Protein AF-0000000078804187 (afdb_homodimer)

Foldseek 3Di:
DQDLVNLCVQLVHDSVLLVCLVVVPDDDDPSSSVSSVVSCVVVVDDDDLVVVCVVVVASLEEEEEAQDCVPLLNVLLVVLQQVLSVVVVHHYDYAHCVLPPVSLLVSLVVCVVVSHQEYEYHYQNQDQPDDPSQHVHDDHAYEYEDADDHPDFYAYEHEQLLCQLLQQLLVQVVLPFQFEAEEFEDCVGPSRVSSVNSNVVNNVVVPGDYDPQRYHYAHQALCRLLVRLVSQVVDPDHGLEYEYEAVRSVLNNVVNCVVVVNDFNQSHAYEHEQPRVCQVVRVPRHWYKHDPSSVVSNVRVVQRVCCSVVVDPDHHYHYTYIDTDDGRRHHRDD/DQDLVNLCVQLVHDSVLLVCLVVVPDDDDPSSSVSSVVSCVVVVDDDDLVVVCVVVVASLEEEEEAQDCVPLLNVLLVVLQQVLSVVVVHHYDYAHCVLPPVSLLVSLVVCVVVSHQEYEYHYANCDQPNPPSVVVHDDHAYEYEDADDHPDFYAYEHEQLLCQLLQQLLVQVVLVFQFEAEEFEDCVGPSRVNSVNSNVVNNVVVPGDYDPQRYHYAHQALCRLLVRLVSQVVDPDHGLEYEYEAQRSVLNNVVNCVVVVNDFNQSHAYEHEQPRVCQVVRVPRHWYKHDPSSVVSNVRVVQRVCCSVVVDPDHHYHYTYIDTDDGRRHHRDD

Organism: NCBI:txid675817

Solvent-accessible surface area (backbone atoms only — not comparable to full-atom values): 33704 Å² total; per-residue (Å²): 128,57,42,65,62,49,35,9,61,68,42,70,50,52,53,65,54,46,50,24,57,77,63,64,74,53,94,64,59,68,70,57,43,48,38,41,51,49,26,31,59,75,53,48,45,66,80,53,44,58,63,47,18,67,72,69,72,46,58,49,28,32,34,34,40,30,30,47,53,63,44,59,64,44,17,43,23,49,50,23,32,45,51,45,28,51,76,70,70,30,43,40,34,60,42,69,28,70,75,34,57,68,50,40,51,52,49,47,53,50,41,55,37,61,41,43,52,28,38,39,38,42,47,82,64,72,47,57,88,51,68,62,80,45,64,81,46,80,84,59,46,32,30,38,38,70,61,70,73,68,85,59,92,43,30,35,42,36,65,43,36,33,58,36,21,21,51,51,37,40,52,46,42,74,30,55,44,64,45,56,29,34,38,36,25,47,70,90,34,62,63,29,43,30,23,49,50,11,33,51,49,37,35,52,77,69,73,39,73,79,56,70,84,40,53,33,69,24,64,66,31,35,68,28,17,24,52,35,42,58,58,38,70,71,41,97,66,68,51,50,27,33,43,24,67,22,42,45,16,36,41,12,26,49,26,42,30,52,76,69,71,46,47,58,21,84,62,29,20,42,33,25,22,45,54,44,83,63,34,71,38,34,68,49,22,45,14,21,27,33,47,65,40,47,58,48,19,35,48,50,49,51,54,38,48,48,34,60,74,68,61,61,85,70,68,49,77,45,77,45,76,52,44,86,42,86,51,50,12,50,57,68,52,128,129,57,43,65,61,50,34,10,60,69,41,71,49,51,54,67,55,46,49,24,58,76,62,64,75,51,95,64,58,68,68,58,42,48,38,40,50,48,27,29,58,77,53,48,45,68,80,51,45,58,62,48,17,68,73,70,73,46,56,50,28,34,35,34,41,29,30,50,54,62,44,58,65,45,16,40,23,49,50,22,33,46,51,44,28,51,77,71,68,30,43,40,34,60,42,69,28,70,76,34,57,67,49,40,52,52,50,46,52,50,42,56,37,62,43,42,52,30,39,39,38,43,46,82,63,72,40,60,79,57,64,59,80,44,63,80,46,78,84,60,46,34,32,39,38,72,67,72,75,69,84,61,92,44,28,36,41,36,65,42,35,33,59,38,22,21,53,51,40,40,53,46,42,75,31,56,46,65,44,56,28,32,38,36,25,45,71,90,34,62,61,28,42,29,24,48,50,12,33,51,49,38,35,53,77,68,74,38,72,77,56,70,83,40,55,33,68,24,63,65,32,35,68,28,17,24,52,34,42,57,60,36,69,70,42,99,65,70,52,50,26,33,41,23,66,22,42,45,16,35,40,13,26,51,27,43,30,52,76,69,71,45,47,59,22,84,61,28,18,40,34,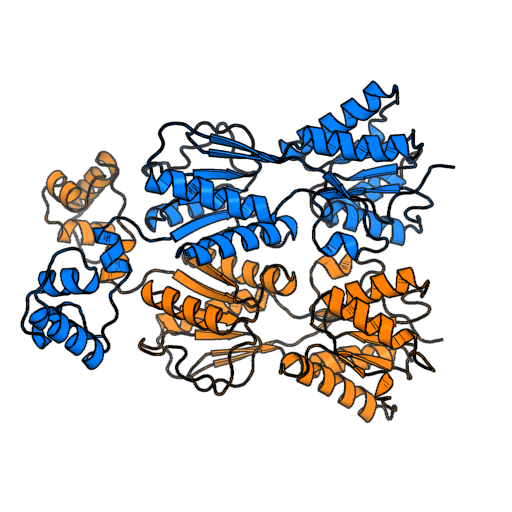24,22,45,54,42,85,62,35,71,38,34,69,47,22,43,13,21,26,32,47,65,38,47,58,47,18,35,48,50,49,52,54,39,49,50,34,61,74,65,59,60,86,72,69,50,77,47,76,46,73,53,43,84,44,86,51,50,13,50,56,68,52,128

Radius of gyration: 27.94 Å; Cα contacts (8 Å, |Δi|>4): 1415; chains: 2; bounding box: 66×86×71 Å

Secondary structure (DSSP, 8-state):
---HHHHHHHHTS-HHHHHHHHHT-S---HHHHHHHHHHHHHTT----HHHHHHHHT---EEEEEES-TTSHHHHHHHHHHHHHHHHTT-EEEEEE-TT-HHHHHHHHHHHHHTT-SEEEEE-TT--SS---TTTTS----EEEES----SS--EEEEE-HHHHHHHHHHHHHHTT--SEEEEE--TTSHHHHHHHHHHHHHHHHTT----GGGEEE--SSHHHHHHHHHHHHTSSS--SEEEESSHHHHHHHHHHHHHTTPPTTTT-EEE-SB--GGGGGSSSPPBEEEP-HHHHHHHHHHHHHHHHHH--SS--EEEEPPEEE--SS-----/---HHHHHHHHTS-HHHHHHHHHT-S---HHHHHHHHHHHHHTT----HHHHHHHHT---EEEEEES-TTSHHHHHHHHHHHHHHHHTT-EEEEEE-TT-HHHHHHHHHHHHHTT-SEEEEE-TT--TT---TTTTS----EEEES----SS--EEEEE-HHHHHHHHHHHHHHTT--SEEEEE--TTSHHHHHHHHHHHHHHHHTT----GGGEEE--SSHHHHHHHHHHHHTSSS--SEEEESSHHHHHHHHHHHHHTTPPTTTT-EEE-SB--GGGGGSSSPPBEEEP-HHHHHHHHHHHHHHHHHH--SS--EEEEPPEEE--SS-----

InterPro domains:
  IPR000843 LacI-type HTH domain [PF00356] (3-48)
  IPR000843 LacI-type HTH domain [PR00036] (3-13)
  IPR000843 LacI-type HTH domain [PR00036] (13-23)
  IPR000843 LacI-type HTH domain [PS50932] (2-56)
  IPR000843 LacI-type HTH domain [SM00354] (1-71)
  IPR000843 LacI-type HTH domain [cd01392] (5-55)
  IPR010982 Lambda repressor-like, DNA-binding domain superfamily [G3DSA:1.10.260.40] (3-59)
  IPR010982 Lambda repressor-like, DNA-binding domain superfamily [SSF47413] (1-59)
  IPR028082 Periplasmic binding protein-like I [SSF53822] (61-331)
  IPR046335 Transcriptional regulator LacI/GalR-like, sensor domain [PF13377] (169-330)
  IPR057343 PurR, sensor domain [cd06275] (61-329)

Structure (mmCIF, N/CA/C/O backbone):
data_AF-0000000078804187-model_v1
#
loop_
_entity.id
_entity.type
_entity.pdbx_description
1 polymer 'Ribose operon repressor'
#
loop_
_atom_site.group_PDB
_atom_site.id
_atom_site.type_symbol
_atom_site.label_atom_id
_atom_site.label_alt_id
_atom_site.label_comp_id
_atom_site.label_asym_id
_atom_site.label_entity_id
_atom_site.label_seq_id
_atom_site.pdbx_PDB_ins_code
_atom_site.Cartn_x
_atom_site.Cartn_y
_atom_site.Cartn_z
_atom_site.occupancy
_atom_site.B_iso_or_equiv
_atom_site.auth_seq_id
_atom_site.auth_comp_id
_atom_site.auth_asym_id
_atom_site.auth_atom_id
_atom_site.pdbx_PDB_model_num
ATOM 1 N N . MET A 1 1 ? -16.891 27.516 18.531 1 57.78 1 MET A N 1
ATOM 2 C CA . MET A 1 1 ? -15.969 26.781 19.391 1 57.78 1 MET A CA 1
ATOM 3 C C . MET A 1 1 ? -15.273 27.719 20.375 1 57.78 1 MET A C 1
ATOM 5 O O . MET A 1 1 ? -15.031 28.891 20.062 1 57.78 1 MET A O 1
ATOM 9 N N . ALA A 1 2 ? -15.273 27.25 21.641 1 73 2 ALA A N 1
ATOM 10 C CA . ALA A 1 2 ? -14.664 28.109 22.641 1 73 2 ALA A CA 1
ATOM 11 C C . ALA A 1 2 ? -13.203 28.406 22.312 1 73 2 ALA A C 1
ATOM 13 O O . ALA A 1 2 ? -12.492 27.531 21.812 1 73 2 ALA A O 1
ATOM 14 N N . THR A 1 3 ? -12.844 29.562 22.328 1 77.81 3 THR A N 1
ATOM 15 C CA . THR A 1 3 ? -11.461 29.969 22.109 1 77.81 3 THR A CA 1
ATOM 16 C C . THR A 1 3 ? -10.719 30.109 23.438 1 77.81 3 THR A C 1
ATOM 18 O O . THR A 1 3 ? -11.336 30.031 24.5 1 77.81 3 THR A O 1
ATOM 21 N N . ILE A 1 4 ? -9.508 30.203 23.203 1 83.62 4 ILE A N 1
ATOM 22 C CA . ILE A 1 4 ? -8.695 30.375 24.406 1 83.62 4 ILE A CA 1
ATOM 23 C C . ILE A 1 4 ? -9.133 31.625 25.141 1 83.62 4 ILE A C 1
ATOM 25 O O . ILE A 1 4 ? -9.062 31.672 26.375 1 83.62 4 ILE A O 1
ATOM 29 N N . LYS A 1 5 ? -9.633 32.625 24.453 1 88.94 5 LYS A N 1
ATOM 30 C CA . LYS A 1 5 ? -10.141 33.844 25.078 1 88.94 5 LYS A CA 1
ATOM 31 C C . LYS A 1 5 ? -11.391 33.531 25.906 1 88.94 5 LYS A C 1
ATOM 33 O O . LYS A 1 5 ? -11.57 34.094 27 1 88.94 5 LYS A O 1
ATOM 38 N N . ASP A 1 6 ? -12.125 32.625 25.375 1 89.81 6 ASP A N 1
ATOM 39 C CA . ASP A 1 6 ? -13.336 32.219 26.094 1 89.81 6 ASP A CA 1
ATOM 40 C C . ASP A 1 6 ? -12.984 31.531 27.406 1 89.81 6 ASP A C 1
ATOM 42 O O . ASP A 1 6 ? -13.617 31.781 28.438 1 89.81 6 ASP A O 1
ATOM 46 N N . VAL A 1 7 ? -12.023 30.719 27.281 1 91.38 7 VAL A N 1
ATOM 47 C CA . VAL A 1 7 ? -11.578 30 28.469 1 91.38 7 VAL A CA 1
ATOM 48 C C . VAL A 1 7 ? -11.023 30.984 29.484 1 91.38 7 VAL A C 1
ATOM 50 O O . VAL A 1 7 ? -11.328 30.891 30.672 1 91.38 7 VAL A O 1
ATOM 53 N N . ALA A 1 8 ? -10.289 31.875 29.047 1 92.56 8 ALA A N 1
ATOM 54 C CA . ALA A 1 8 ? -9.688 32.875 29.922 1 92.56 8 ALA A CA 1
ATOM 55 C C . ALA A 1 8 ? -10.766 33.688 30.625 1 92.56 8 ALA A C 1
ATOM 57 O O . ALA A 1 8 ? -10.68 33.938 31.828 1 92.56 8 ALA A O 1
ATOM 58 N N . LYS A 1 9 ? -11.68 34.062 29.906 1 93.44 9 LYS A N 1
ATOM 59 C CA . LYS A 1 9 ? -12.789 34.875 30.438 1 93.44 9 LYS A CA 1
ATOM 60 C C . LYS A 1 9 ? -13.562 34.062 31.5 1 93.44 9 LYS A C 1
ATOM 62 O O . LYS A 1 9 ? -13.875 34.594 32.562 1 93.44 9 LYS A O 1
ATOM 67 N N . TYR A 1 10 ? -13.797 32.875 31.141 1 93.38 10 TYR A N 1
ATOM 68 C CA . TYR A 1 10 ? -14.57 32.031 32.031 1 93.38 10 TYR A CA 1
ATOM 69 C C . TYR A 1 10 ? -13.805 31.766 33.344 1 93.38 10 TYR A C 1
ATOM 71 O O . TYR A 1 10 ? -14.398 31.734 34.406 1 93.38 10 TYR A O 1
ATOM 79 N N . ALA A 1 11 ? -12.625 31.547 33.188 1 93.62 11 ALA A N 1
ATOM 80 C CA . ALA A 1 11 ? -11.781 31.203 34.344 1 93.62 11 ALA A CA 1
ATOM 81 C C . ALA A 1 11 ? -11.336 32.438 35.094 1 93.62 11 ALA A C 1
ATOM 83 O O . ALA A 1 11 ? -10.828 32.375 36.219 1 93.62 11 ALA A O 1
ATOM 84 N N . GLY A 1 12 ? -11.477 33.594 34.531 1 94.19 12 GLY A N 1
ATOM 85 C CA . GLY A 1 12 ? -11.086 34.844 35.125 1 94.19 12 GLY A CA 1
ATOM 86 C C . GLY A 1 12 ? -9.586 35.062 35.125 1 94.19 12 GLY A C 1
ATOM 87 O O . GLY A 1 12 ? -9.023 35.562 36.125 1 94.19 12 GLY A O 1
ATOM 88 N N . VAL A 1 13 ? -8.961 34.625 34.156 1 94 13 VAL A N 1
ATOM 89 C CA . VAL A 1 13 ? -7.508 34.75 34.062 1 94 13 VAL A CA 1
ATOM 90 C C . VAL A 1 13 ? -7.145 35.281 32.656 1 94 13 VAL A C 1
ATOM 92 O O . VAL A 1 13 ? -8.016 35.469 31.812 1 94 13 VAL A O 1
ATOM 95 N N . SER A 1 14 ? -5.863 35.594 32.5 1 90.56 14 SER A N 1
ATOM 96 C CA . SER A 1 14 ? -5.383 36 31.172 1 90.56 14 SER A CA 1
ATOM 97 C C . SER A 1 14 ? -5.246 34.812 30.234 1 90.56 14 SER A C 1
ATOM 99 O O . SER A 1 14 ? -5.164 33.656 30.688 1 90.56 14 SER A O 1
ATOM 101 N N . THR A 1 15 ? -5.223 35.062 28.844 1 89.81 15 THR A N 1
ATOM 102 C CA . THR A 1 15 ? -5.012 34 27.859 1 89.81 15 THR A CA 1
ATOM 103 C C . THR A 1 15 ? -3.648 33.344 28.047 1 89.81 15 THR A C 1
ATOM 105 O O . THR A 1 15 ? -3.502 32.156 27.844 1 89.81 15 THR A O 1
ATOM 108 N N . SER A 1 16 ? -2.693 34.125 28.5 1 86.88 16 SER A N 1
ATOM 109 C CA . SER A 1 16 ? -1.361 33.594 28.781 1 86.88 16 SER A CA 1
ATOM 110 C C . SER A 1 16 ? -1.395 32.594 29.922 1 86.88 16 SER A C 1
ATOM 112 O O . SER A 1 16 ? -0.719 31.562 29.859 1 86.88 16 SER A O 1
ATOM 114 N N . THR A 1 17 ? -2.164 32.938 30.891 1 89.06 17 THR A N 1
ATOM 115 C CA . THR A 1 17 ? -2.289 32.031 32.031 1 89.06 17 THR A CA 1
ATOM 116 C C . THR A 1 17 ? -2.926 30.719 31.609 1 89.06 17 THR A C 1
ATOM 118 O O . THR A 1 17 ? -2.5 29.656 32.062 1 89.06 17 THR A O 1
ATOM 121 N N . VAL A 1 18 ? -3.916 30.812 30.734 1 90 18 VAL A N 1
ATOM 122 C CA . VAL A 1 18 ? -4.562 29.609 30.203 1 90 18 VAL A CA 1
ATOM 123 C C . VAL A 1 18 ? -3.535 28.75 29.469 1 90 18 VAL A C 1
ATOM 125 O O . VAL A 1 18 ? -3.463 27.531 29.688 1 90 18 VAL A O 1
ATOM 128 N N . SER A 1 19 ? -2.748 29.391 28.703 1 83.31 19 SER A N 1
ATOM 129 C CA . SER A 1 19 ? -1.729 28.703 27.922 1 83.31 19 SER A CA 1
ATOM 130 C C . SER A 1 19 ? -0.719 28 28.828 1 83.31 19 SER A C 1
ATOM 132 O O . SER A 1 19 ? -0.361 26.844 28.594 1 83.31 19 SER A O 1
ATOM 134 N N . HIS A 1 20 ? -0.381 28.688 29.875 1 84.94 20 HIS A N 1
ATOM 135 C CA . HIS A 1 20 ? 0.588 28.125 30.812 1 84.94 20 HIS A CA 1
ATOM 136 C C . HIS A 1 20 ? 0.007 26.906 31.547 1 84.94 20 HIS A C 1
ATOM 138 O O . HIS A 1 20 ? 0.707 25.922 31.766 1 84.94 20 HIS A O 1
ATOM 144 N N . VAL A 1 21 ? -1.185 26.953 31.844 1 86.31 21 VAL A N 1
ATOM 145 C CA . VAL A 1 21 ? -1.835 25.875 32.562 1 86.31 21 VAL A CA 1
ATOM 146 C C . VAL A 1 21 ? -1.97 24.656 31.656 1 86.31 21 VAL A C 1
ATOM 148 O O . VAL A 1 21 ? -1.646 23.531 32.062 1 86.31 21 VAL A O 1
ATOM 151 N N . LEU A 1 22 ? -2.34 24.922 30.438 1 81.69 22 LEU A N 1
ATOM 152 C CA . LEU A 1 22 ? -2.635 23.844 29.5 1 81.69 22 LEU A CA 1
ATOM 153 C C . LEU A 1 22 ? -1.351 23.172 29.016 1 81.69 22 LEU A C 1
ATOM 155 O O . LEU A 1 22 ? -1.32 21.953 28.797 1 81.69 22 LEU A O 1
ATOM 159 N N . ASN A 1 23 ? -0.322 24 28.969 1 72.94 23 ASN A N 1
ATOM 160 C CA . ASN A 1 23 ? 0.923 23.484 28.406 1 72.94 23 ASN A CA 1
ATOM 161 C C . ASN A 1 23 ? 1.967 23.25 29.5 1 72.94 23 ASN A C 1
ATOM 163 O O . ASN A 1 23 ? 3.068 22.781 29.203 1 72.94 23 ASN A O 1
ATOM 167 N N . LYS A 1 24 ? 1.661 23.516 30.641 1 77.5 24 LYS A N 1
ATOM 168 C CA . LYS A 1 24 ? 2.506 23.312 31.812 1 77.5 24 LYS A CA 1
ATOM 169 C C . LYS A 1 24 ? 3.885 23.938 31.609 1 77.5 24 LYS A C 1
ATOM 171 O O . LYS A 1 24 ? 4.902 23.281 31.859 1 77.5 24 LYS A O 1
ATOM 176 N N . THR A 1 25 ? 3.855 25.078 31.078 1 70.88 25 THR A N 1
ATOM 177 C CA . THR A 1 25 ? 5.121 25.719 30.734 1 70.88 25 THR A CA 1
ATOM 178 C C . THR A 1 25 ? 5.625 26.578 31.891 1 70.88 25 THR A C 1
ATOM 180 O O . THR A 1 25 ? 6.809 26.922 31.953 1 70.88 25 THR A O 1
ATOM 183 N N . ARG A 1 26 ? 4.75 27.125 32.781 1 76.81 26 ARG A N 1
ATOM 184 C CA . ARG A 1 26 ? 5.105 27.891 33.969 1 76.81 26 ARG A CA 1
ATOM 185 C C . ARG A 1 26 ? 4.273 27.469 35.188 1 76.81 26 ARG A C 1
ATOM 187 O O . ARG A 1 26 ? 3.219 26.844 35 1 76.81 26 ARG A O 1
ATOM 194 N N . PHE A 1 27 ? 4.832 27.688 36.344 1 84.44 27 PHE A N 1
ATOM 195 C CA . PHE A 1 27 ? 4.094 27.359 37.562 1 84.44 27 PHE A CA 1
ATOM 196 C C . PHE A 1 27 ? 2.865 28.266 37.719 1 84.44 27 PHE A C 1
ATOM 198 O O . PHE A 1 27 ? 2.967 29.484 37.594 1 84.44 27 PHE A O 1
ATOM 205 N N . VAL A 1 28 ? 1.785 27.609 37.812 1 86.31 28 VAL A N 1
ATOM 206 C CA . VAL A 1 28 ? 0.529 28.281 38.125 1 86.31 28 VAL A CA 1
ATOM 207 C C . VAL A 1 28 ? -0.112 27.641 39.344 1 86.31 28 VAL A C 1
ATOM 209 O O . VAL A 1 28 ? -0.02 26.422 39.562 1 86.31 28 VAL A O 1
ATOM 212 N N . SER A 1 29 ? -0.598 28.484 40.312 1 88.94 29 SER A N 1
ATOM 213 C CA . SER A 1 29 ? -1.178 27.969 41.562 1 88.94 29 SER A CA 1
ATOM 214 C C . SER A 1 29 ? -2.232 26.906 41.281 1 88.94 29 SER A C 1
ATOM 216 O O . SER A 1 29 ? -2.846 26.891 40.219 1 88.94 29 SER A O 1
ATOM 218 N N . GLU A 1 30 ? -2.408 26.016 42.219 1 89.69 30 GLU A N 1
ATOM 219 C CA . GLU A 1 30 ? -3.369 24.922 42.094 1 89.69 30 GLU A CA 1
ATOM 220 C C . GLU A 1 30 ? -4.785 25.453 41.875 1 89.69 30 GLU A C 1
ATOM 222 O O . GLU A 1 30 ? -5.559 24.891 41.094 1 89.69 30 GLU A O 1
ATOM 227 N N . GLU A 1 31 ? -5.055 26.469 42.625 1 91.25 31 GLU A N 1
ATOM 228 C CA . GLU A 1 31 ? -6.383 27.062 42.5 1 91.25 31 GLU A CA 1
ATOM 229 C C . GLU A 1 31 ? -6.668 27.531 41.094 1 91.25 31 GLU A C 1
ATOM 231 O O . GLU A 1 31 ? -7.719 27.234 40.531 1 91.25 31 GLU A O 1
ATOM 236 N N . ILE A 1 32 ? -5.777 28.234 40.562 1 92.31 32 ILE A N 1
ATOM 237 C CA . ILE A 1 32 ? -5.93 28.797 39.219 1 92.31 32 ILE A CA 1
ATOM 238 C C . ILE A 1 32 ? -5.961 27.656 38.188 1 92.31 32 ILE A C 1
ATOM 240 O O . ILE A 1 32 ? -6.758 27.688 37.25 1 92.31 32 ILE A O 1
ATOM 244 N N . SER A 1 33 ? -5.168 26.703 38.344 1 93.38 33 SER A N 1
ATOM 245 C CA . SER A 1 33 ? -5.109 25.562 37.438 1 93.38 33 SER A CA 1
ATOM 246 C C . SER A 1 33 ? -6.453 24.828 37.375 1 93.38 33 SER A C 1
ATOM 248 O O . SER A 1 33 ? -6.922 24.469 36.312 1 93.38 33 SER A O 1
ATOM 250 N N . GLN A 1 34 ? -6.992 24.719 38.531 1 92.44 34 GLN A N 1
ATOM 251 C CA . GLN A 1 34 ? -8.281 24.047 38.594 1 92.44 34 GLN A CA 1
ATOM 252 C C . GLN A 1 34 ? -9.367 24.844 37.906 1 92.44 34 GLN A C 1
ATOM 254 O O . GLN A 1 34 ? -10.234 24.281 37.219 1 92.44 34 GLN A O 1
ATOM 259 N N . ARG A 1 35 ? -9.32 26.078 38.125 1 92.94 35 ARG A N 1
ATOM 260 C CA . ARG A 1 35 ? -10.305 26.953 37.469 1 92.94 35 ARG A CA 1
ATOM 261 C C . ARG A 1 35 ? -10.195 26.859 35.969 1 92.94 35 ARG A C 1
ATOM 263 O O . ARG A 1 35 ? -11.211 26.797 35.281 1 92.94 35 ARG A O 1
ATOM 270 N N . VAL A 1 36 ? -9.023 26.891 35.531 1 92.69 36 VAL A N 1
ATOM 271 C CA . VAL A 1 36 ? -8.773 26.828 34.094 1 92.69 36 VAL A CA 1
ATOM 272 C C . VAL A 1 36 ? -9.242 25.469 33.531 1 92.69 36 VAL A C 1
ATOM 274 O O . VAL A 1 36 ? -9.93 25.422 32.531 1 92.69 36 VAL A O 1
ATOM 277 N N . MET A 1 37 ? -8.914 24.484 34.219 1 90.81 37 MET A N 1
ATOM 278 C CA . MET A 1 37 ? -9.289 23.156 33.75 1 90.81 37 MET A CA 1
ATOM 279 C C . MET A 1 37 ? -10.805 22.984 33.75 1 90.81 37 MET A C 1
ATOM 281 O O . MET A 1 37 ? -11.359 22.328 32.875 1 90.81 37 MET A O 1
ATOM 285 N N . ASN A 1 38 ? -11.406 23.484 34.781 1 90.38 38 ASN A N 1
ATOM 286 C CA . ASN A 1 38 ? -12.859 23.484 34.844 1 90.38 38 ASN A CA 1
ATOM 287 C C . ASN A 1 38 ? -13.453 24.219 33.625 1 90.38 38 ASN A C 1
ATOM 289 O O . ASN A 1 38 ? -14.438 23.766 33.031 1 90.38 38 ASN A O 1
ATOM 293 N N . ALA A 1 39 ? -12.93 25.328 33.344 1 90.94 39 ALA A N 1
ATOM 294 C CA . ALA A 1 39 ? -13.383 26.109 32.219 1 90.94 39 ALA A CA 1
ATOM 295 C C . ALA A 1 39 ? -13.219 25.312 30.906 1 90.94 39 ALA A C 1
ATOM 297 O O . ALA A 1 39 ? -14.094 25.344 30.047 1 90.94 39 ALA A O 1
ATOM 298 N N . VAL A 1 40 ? -12.102 24.656 30.781 1 85.94 40 VAL A N 1
ATOM 299 C CA . VAL A 1 40 ? -11.805 23.828 29.609 1 85.94 40 VAL A CA 1
ATOM 300 C C . VAL A 1 40 ? -12.867 22.734 29.469 1 85.94 40 VAL A C 1
ATOM 302 O O . VAL A 1 40 ? -13.352 22.484 28.359 1 85.94 40 VAL A O 1
ATOM 305 N N . GLU A 1 41 ? -13.211 22.203 30.516 1 82.44 41 GLU A N 1
ATOM 306 C CA . GLU A 1 41 ? -14.211 21.141 30.531 1 82.44 41 GLU A CA 1
ATOM 307 C C . GLU A 1 41 ? -15.602 21.688 30.203 1 82.44 41 GLU A C 1
ATOM 309 O O . GLU A 1 41 ? -16.297 21.125 29.359 1 82.44 41 GLU A O 1
ATOM 314 N N . VAL A 1 42 ? -15.945 22.719 30.891 1 86.81 42 VAL A N 1
ATOM 315 C CA . VAL A 1 42 ? -17.281 23.297 30.766 1 86.81 42 VAL A CA 1
ATOM 316 C C . VAL A 1 42 ? -17.5 23.797 29.344 1 86.81 42 VAL A C 1
ATOM 318 O O . VAL A 1 42 ? -18.578 23.641 28.766 1 86.81 42 VAL A O 1
ATOM 321 N N . LEU A 1 43 ? -16.438 24.406 28.844 1 85.44 43 LEU A N 1
ATOM 322 C CA . LEU A 1 43 ? -16.562 25.016 27.531 1 85.44 43 LEU A CA 1
ATOM 323 C C . LEU A 1 43 ? -16.203 24.016 26.438 1 85.44 43 LEU A C 1
ATOM 325 O O . LEU A 1 43 ? -16.266 24.344 25.25 1 85.44 43 LEU A O 1
ATOM 329 N N . ASN A 1 44 ? -15.758 22.859 26.875 1 79.12 44 ASN A N 1
ATOM 330 C CA . ASN A 1 44 ? -15.32 21.828 25.938 1 79.12 44 ASN A CA 1
ATOM 331 C C . ASN A 1 44 ? -14.25 22.359 25 1 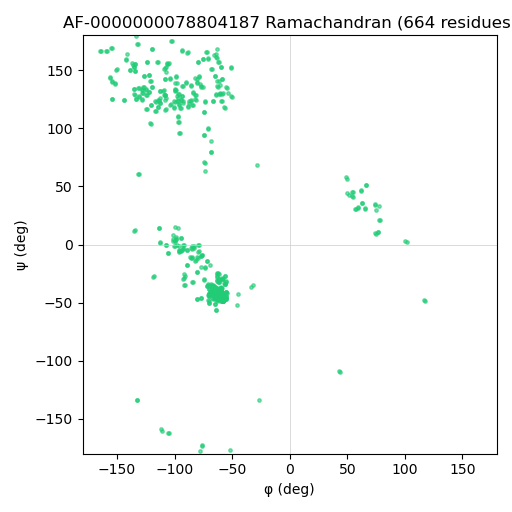79.12 44 ASN A C 1
ATOM 333 O O . ASN A 1 44 ? -14.359 22.203 23.781 1 79.12 44 ASN A O 1
ATOM 337 N N . TYR A 1 45 ? -13.344 23.047 25.703 1 75.81 45 TYR A N 1
ATOM 338 C CA . TYR A 1 45 ? -12.266 23.703 24.953 1 75.81 45 TYR A CA 1
ATOM 339 C C . TYR A 1 45 ? -11.156 22.703 24.625 1 75.81 45 TYR A C 1
ATOM 341 O O . TYR A 1 45 ? -10.727 21.938 25.484 1 75.81 45 TYR A O 1
ATOM 349 N N . ALA A 1 46 ? -10.852 22.609 23.312 1 69.25 46 ALA A N 1
ATOM 350 C CA . ALA A 1 46 ? -9.672 21.859 22.906 1 69.25 46 ALA A CA 1
ATOM 351 C C . ALA A 1 46 ? -8.609 22.781 22.312 1 69.25 46 ALA A C 1
ATOM 353 O O . ALA A 1 46 ? -8.906 23.578 21.422 1 69.25 46 ALA A O 1
ATOM 354 N N . PRO A 1 47 ? -7.348 22.734 23 1 65.31 47 PRO A N 1
ATOM 355 C CA . PRO A 1 47 ? -6.285 23.594 22.469 1 65.31 47 PRO A CA 1
ATOM 356 C C . PRO A 1 47 ? -6.027 23.344 20.984 1 65.31 47 PRO A C 1
ATOM 358 O O . PRO A 1 47 ? -6.133 22.203 20.516 1 65.31 47 PRO A O 1
ATOM 361 N N . SER A 1 48 ? -5.914 24.484 20.281 1 66.94 48 SER A N 1
ATOM 362 C CA . SER A 1 48 ? -5.637 24.391 18.844 1 66.94 48 SER A CA 1
ATOM 363 C C . SER A 1 48 ? -4.184 24 18.594 1 66.94 48 SER A C 1
ATOM 365 O O . SER A 1 48 ? -3.264 24.703 19.016 1 66.94 48 SER A O 1
ATOM 367 N N . ALA A 1 49 ? -3.967 22.828 18.047 1 63.91 49 ALA A N 1
ATOM 368 C CA . ALA A 1 49 ? -2.623 22.422 17.641 1 63.91 49 ALA A CA 1
ATOM 369 C C . ALA A 1 49 ? -2.002 23.438 16.688 1 63.91 49 ALA A C 1
ATOM 371 O O . ALA A 1 49 ? -0.794 23.688 16.734 1 63.91 49 ALA A O 1
ATOM 372 N N . LEU A 1 50 ? -2.801 24.031 15.961 1 65.88 50 LEU A N 1
ATOM 373 C CA . LEU A 1 50 ? -2.334 25 14.977 1 65.88 50 LEU A CA 1
ATOM 374 C C . LEU A 1 50 ? -1.752 26.234 15.664 1 65.88 50 LEU A C 1
ATOM 376 O O . LEU A 1 50 ? -0.679 26.703 15.289 1 65.88 50 LEU A O 1
ATOM 380 N N . ALA A 1 51 ? -2.5 26.672 16.625 1 64.38 51 ALA A N 1
ATOM 381 C CA . ALA A 1 51 ? -2.035 27.844 17.359 1 64.38 51 ALA A CA 1
ATOM 382 C C . ALA A 1 51 ? -0.729 27.547 18.094 1 64.38 51 ALA A C 1
ATOM 384 O O . ALA A 1 51 ? 0.19 28.375 18.078 1 64.38 51 ALA A O 1
ATOM 385 N N . ARG A 1 52 ? -0.757 26.438 18.609 1 67.38 52 ARG A N 1
ATOM 386 C CA . ARG A 1 52 ? 0.445 26.016 19.328 1 67.38 52 ARG A CA 1
ATOM 387 C C . ARG A 1 52 ? 1.632 25.906 18.375 1 67.38 52 ARG A C 1
ATOM 389 O O . ARG A 1 52 ? 2.752 26.281 18.719 1 67.38 52 ARG A O 1
ATOM 396 N N . SER A 1 53 ? 1.384 25.312 17.281 1 69.56 53 SER A N 1
ATOM 397 C CA . SER A 1 53 ? 2.441 25.094 16.312 1 69.56 53 SER A CA 1
ATOM 398 C C . SER A 1 53 ? 3.072 26.406 15.867 1 69.56 53 SER A C 1
ATOM 400 O O . SER A 1 53 ? 4.273 26.469 15.594 1 69.56 53 SER A O 1
ATOM 402 N N . LEU A 1 54 ? 2.357 27.453 15.867 1 66.81 54 LEU A N 1
ATOM 403 C CA . LEU A 1 54 ? 2.859 28.766 15.477 1 66.81 54 LEU A CA 1
ATOM 404 C C . LEU A 1 54 ? 3.822 29.312 16.531 1 66.81 54 LEU A C 1
ATOM 406 O O . LEU A 1 54 ? 4.828 29.938 16.188 1 66.81 54 LEU A O 1
ATOM 410 N N . LYS A 1 55 ? 3.459 28.938 17.688 1 61.97 55 LYS A N 1
ATOM 411 C CA . LYS A 1 55 ? 4.27 29.453 18.797 1 61.97 55 LYS A CA 1
ATOM 412 C C . LYS A 1 55 ? 5.582 28.688 18.906 1 61.97 55 LYS A C 1
ATOM 414 O O . LYS A 1 55 ? 6.645 29.281 19.094 1 61.97 55 LYS A O 1
ATOM 419 N N . VAL A 1 56 ? 5.453 27.438 18.828 1 67.44 56 VAL A N 1
ATOM 420 C CA . VAL A 1 56 ? 6.625 26.609 19.109 1 67.44 56 VAL A CA 1
ATOM 421 C C . VAL A 1 56 ? 7.336 26.266 17.797 1 67.44 56 VAL A C 1
ATOM 423 O O . VAL A 1 56 ? 8.453 25.75 17.812 1 67.44 56 VAL A O 1
ATOM 426 N N . ASN A 1 57 ? 6.812 26.609 16.672 1 69.94 57 ASN A N 1
ATOM 427 C CA . ASN A 1 57 ? 7.367 26.359 15.352 1 69.94 57 ASN A CA 1
ATOM 428 C C . ASN A 1 57 ? 7.562 24.859 15.102 1 69.94 57 ASN A C 1
ATOM 430 O O . ASN A 1 57 ? 8.617 24.438 14.633 1 69.94 57 ASN A O 1
ATOM 434 N N . GLN A 1 58 ? 6.688 24.062 15.68 1 77.75 58 GLN A N 1
ATOM 435 C CA . GLN A 1 58 ? 6.637 22.625 15.484 1 77.75 58 GLN A CA 1
ATOM 436 C C . GLN A 1 58 ? 5.203 22.156 15.266 1 77.75 58 GLN A C 1
ATOM 438 O O . GLN A 1 58 ? 4.305 22.484 16.047 1 77.75 58 GLN A O 1
ATOM 443 N N . THR A 1 59 ? 5 21.422 14.266 1 83.31 59 THR A N 1
ATOM 444 C CA . THR A 1 59 ? 3.65 20.969 13.945 1 83.31 59 THR A CA 1
ATOM 445 C C . THR A 1 59 ? 3.475 19.5 14.289 1 83.31 59 THR A C 1
ATOM 447 O O . THR A 1 59 ? 2.365 18.969 14.227 1 83.31 59 THR A O 1
ATOM 450 N N . SER A 1 60 ? 4.539 18.781 14.68 1 89.5 60 SER A N 1
ATOM 451 C CA . SER A 1 60 ? 4.52 17.344 14.906 1 89.5 60 SER A CA 1
ATOM 452 C C . SER A 1 60 ? 4.004 16.594 13.688 1 89.5 60 SER A C 1
ATOM 454 O O . SER A 1 60 ? 3.162 15.695 13.812 1 89.5 60 SER A O 1
ATOM 456 N N . THR A 1 61 ? 4.453 17.062 12.555 1 91.44 61 THR A N 1
ATOM 457 C CA . THR A 1 61 ? 4.086 16.453 11.281 1 91.44 61 THR A CA 1
ATOM 458 C C . THR A 1 61 ? 5.328 16.141 10.453 1 91.44 61 THR A C 1
ATOM 460 O O . THR A 1 61 ? 6.258 16.953 10.391 1 91.44 61 THR A O 1
ATOM 463 N N . ILE A 1 62 ? 5.332 14.953 9.93 1 94.69 62 ILE A N 1
ATOM 464 C CA . ILE A 1 62 ? 6.418 14.523 9.062 1 94.69 62 ILE A CA 1
ATOM 465 C C . ILE A 1 62 ? 5.895 14.336 7.637 1 94.69 62 ILE A C 1
ATOM 467 O O . ILE A 1 62 ? 4.809 13.789 7.434 1 94.69 62 ILE A O 1
ATOM 471 N N . GLY A 1 63 ? 6.578 14.867 6.676 1 94.44 63 GLY A N 1
ATOM 472 C CA . GLY A 1 63 ? 6.281 14.617 5.277 1 94.44 63 GLY A CA 1
ATOM 473 C C . GLY A 1 63 ? 7.082 13.469 4.695 1 94.44 63 GLY A C 1
ATOM 474 O O . GLY A 1 63 ? 8.273 13.328 4.977 1 94.44 63 GLY A O 1
ATOM 475 N N . MET A 1 64 ? 6.383 12.648 3.938 1 92.81 64 MET A N 1
ATOM 476 C CA . MET A 1 64 ? 7.074 11.547 3.268 1 92.81 64 MET A CA 1
ATOM 477 C C . MET A 1 64 ? 6.758 11.539 1.774 1 92.81 64 MET A C 1
ATOM 479 O O . MET A 1 64 ? 5.59 11.555 1.383 1 92.81 64 MET A O 1
ATOM 483 N N . LEU A 1 65 ? 7.809 11.578 0.974 1 91.44 65 LEU A N 1
ATOM 484 C CA . LEU A 1 65 ? 7.707 11.469 -0.477 1 91.44 65 LEU A CA 1
ATOM 485 C C . LEU A 1 65 ? 8.133 10.078 -0.943 1 91.44 65 LEU A C 1
ATOM 487 O O . LEU A 1 65 ? 9.227 9.617 -0.627 1 91.44 65 LEU A O 1
ATOM 491 N N . VAL A 1 66 ? 7.234 9.422 -1.575 1 90.19 66 VAL A N 1
ATOM 492 C CA . VAL A 1 66 ? 7.539 8.117 -2.154 1 90.19 66 VAL A CA 1
ATOM 493 C C . VAL A 1 66 ? 7.223 8.125 -3.646 1 90.19 66 VAL A C 1
ATOM 495 O O . VAL A 1 66 ? 6.391 8.914 -4.105 1 90.19 66 VAL A O 1
ATOM 498 N N . THR A 1 67 ? 7.832 7.246 -4.418 1 85.31 67 THR A N 1
ATOM 499 C CA . TH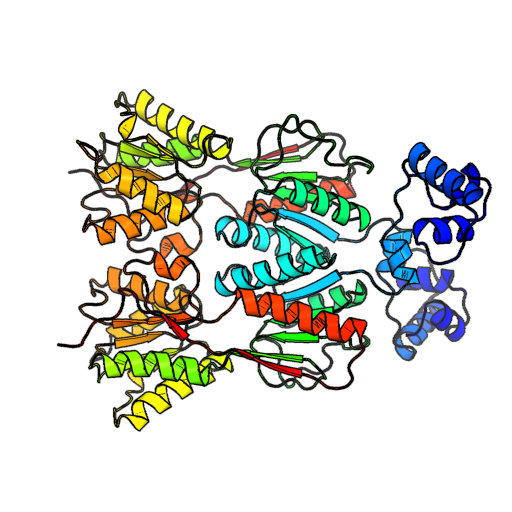R A 1 67 ? 7.523 7.121 -5.836 1 85.31 67 THR A CA 1
ATOM 500 C C . THR A 1 67 ? 6.078 6.668 -6.039 1 85.31 67 THR A C 1
ATOM 502 O O . THR A 1 67 ? 5.32 7.312 -6.766 1 85.31 67 THR A O 1
ATOM 505 N N . THR A 1 68 ? 5.758 5.535 -5.434 1 83.5 68 THR A N 1
ATOM 506 C CA . THR A 1 68 ? 4.379 5.066 -5.484 1 83.5 68 THR A CA 1
ATOM 507 C C . THR A 1 68 ? 4.066 4.172 -4.289 1 83.5 68 THR A C 1
ATOM 509 O O . THR A 1 68 ? 4.844 3.27 -3.963 1 83.5 68 THR A O 1
ATOM 512 N N . SER A 1 69 ? 2.912 4.359 -3.799 1 80.31 69 SER A N 1
ATOM 513 C CA . SER A 1 69 ? 2.535 3.617 -2.602 1 80.31 69 SER A CA 1
ATOM 514 C C . SER A 1 69 ? 1.824 2.316 -2.957 1 80.31 69 SER A C 1
ATOM 516 O O . SER A 1 69 ? 1.521 1.508 -2.076 1 80.31 69 SER A O 1
ATOM 518 N N . THR A 1 70 ? 1.627 2.004 -4.23 1 85.75 70 THR A N 1
ATOM 519 C CA . THR A 1 70 ? 0.906 0.796 -4.617 1 85.75 70 THR A CA 1
ATOM 520 C C . THR A 1 70 ? 1.863 -0.385 -4.75 1 85.75 70 THR A C 1
ATOM 522 O O . THR A 1 70 ? 1.432 -1.539 -4.789 1 85.75 70 THR A O 1
ATOM 525 N N . ASN A 1 71 ? 3.129 -0.097 -4.867 1 89.31 71 ASN A N 1
ATOM 526 C CA . ASN A 1 71 ? 4.121 -1.159 -4.742 1 89.31 71 ASN A CA 1
ATOM 527 C C . ASN A 1 71 ? 4.285 -1.606 -3.293 1 89.31 71 ASN A C 1
ATOM 529 O O . ASN A 1 71 ? 4.57 -0.791 -2.414 1 89.31 71 ASN A O 1
ATOM 533 N N . PRO A 1 72 ? 4.066 -2.959 -3.072 1 92.88 72 PRO A N 1
ATOM 534 C CA . PRO A 1 72 ? 4.055 -3.449 -1.692 1 92.88 72 PRO A CA 1
ATOM 535 C C . PRO A 1 72 ? 5.34 -3.117 -0.936 1 92.88 72 PRO A C 1
ATOM 537 O O . PRO A 1 72 ? 5.312 -2.955 0.287 1 92.88 72 PRO A O 1
ATOM 540 N N . PHE A 1 73 ? 6.453 -2.965 -1.586 1 91 73 PHE A N 1
ATOM 541 C CA . PHE A 1 73 ? 7.695 -2.582 -0.927 1 91 73 PHE A CA 1
ATOM 542 C C . PHE A 1 73 ? 7.543 -1.24 -0.22 1 91 73 PHE A C 1
ATOM 544 O O . PHE A 1 73 ? 7.832 -1.124 0.973 1 91 73 PHE A O 1
ATOM 551 N N . PHE A 1 74 ? 7.008 -0.303 -0.953 1 89.5 74 PHE A N 1
ATOM 552 C CA . PHE A 1 74 ? 6.809 1.029 -0.396 1 89.5 74 PHE A CA 1
ATOM 553 C C . PHE A 1 74 ? 5.719 1.013 0.67 1 89.5 74 PHE A C 1
ATOM 555 O O . PHE A 1 74 ? 5.855 1.657 1.713 1 89.5 74 PHE A O 1
ATOM 562 N N . GLY A 1 75 ? 4.676 0.282 0.359 1 89.31 75 GLY A N 1
ATOM 563 C CA . GLY A 1 75 ? 3.6 0.183 1.332 1 89.31 75 GLY A CA 1
ATOM 564 C C . GLY A 1 75 ? 4.066 -0.301 2.691 1 89.31 75 GLY A C 1
ATOM 565 O O . GLY A 1 75 ? 3.643 0.224 3.723 1 89.31 75 GLY A O 1
ATOM 566 N N . GLU A 1 76 ? 4.93 -1.239 2.689 1 91.62 76 GLU A N 1
ATOM 567 C CA . GLU A 1 76 ? 5.441 -1.807 3.934 1 91.62 76 GLU A CA 1
ATOM 568 C C . GLU A 1 76 ? 6.375 -0.829 4.645 1 91.62 76 GLU A C 1
ATOM 570 O O . GLU A 1 76 ? 6.398 -0.77 5.875 1 91.62 76 GLU A O 1
ATOM 575 N N . VAL A 1 77 ? 7.145 -0.072 3.887 1 91.56 77 VAL A N 1
ATOM 576 C CA . VAL A 1 77 ? 7.984 0.962 4.48 1 91.56 77 VAL A CA 1
ATOM 577 C C . VAL A 1 77 ? 7.109 2.039 5.117 1 91.56 77 VAL A C 1
ATOM 579 O O . VAL A 1 77 ? 7.34 2.439 6.262 1 91.56 77 VAL A O 1
ATOM 582 N N . VAL A 1 78 ? 6.094 2.471 4.383 1 90.81 78 VAL A N 1
ATOM 583 C CA . VAL A 1 78 ? 5.188 3.52 4.84 1 90.81 78 VAL A CA 1
ATOM 584 C C . VAL A 1 78 ? 4.504 3.082 6.133 1 90.81 78 VAL A C 1
ATOM 586 O O . VAL A 1 78 ? 4.316 3.889 7.047 1 90.81 78 VAL A O 1
ATOM 589 N N . LYS A 1 79 ? 4.148 1.816 6.188 1 90.62 79 LYS A N 1
ATOM 590 C CA . LYS A 1 79 ? 3.52 1.305 7.402 1 90.62 79 LYS A CA 1
ATOM 591 C C . LYS A 1 79 ? 4.449 1.445 8.602 1 90.62 79 LYS A C 1
ATOM 593 O O . LYS A 1 79 ? 4.023 1.866 9.68 1 90.62 79 LYS A O 1
ATOM 598 N N . GLY A 1 80 ? 5.699 1.067 8.469 1 90.81 80 GLY A N 1
ATOM 599 C CA . GLY A 1 80 ? 6.676 1.217 9.531 1 90.81 80 GLY A CA 1
ATOM 600 C C . GLY A 1 80 ? 6.875 2.658 9.961 1 90.81 80 GLY A C 1
ATOM 601 O O . GLY A 1 80 ? 6.965 2.949 11.156 1 90.81 80 GLY A O 1
ATOM 602 N N . VAL A 1 81 ? 6.898 3.547 8.977 1 93.44 81 VAL A N 1
ATOM 603 C CA . VAL A 1 81 ? 7.051 4.977 9.227 1 93.44 81 VAL A CA 1
ATOM 604 C C . VAL A 1 81 ? 5.84 5.5 10 1 93.44 81 VAL A C 1
ATOM 606 O O . VAL A 1 81 ? 5.992 6.164 11.023 1 93.44 81 VAL A O 1
ATOM 609 N N . GLU A 1 82 ? 4.68 5.191 9.469 1 92.06 82 GLU A N 1
ATOM 610 C CA . GLU A 1 82 ? 3.441 5.668 10.078 1 92.06 82 GLU A CA 1
ATOM 611 C C . GLU A 1 82 ? 3.293 5.16 11.508 1 92.06 82 GLU A C 1
ATOM 613 O O . GLU A 1 82 ? 2.926 5.918 12.406 1 92.06 82 GLU A O 1
ATOM 618 N N . ARG A 1 83 ? 3.619 3.953 11.75 1 90.31 83 ARG A N 1
ATOM 619 C CA . ARG A 1 83 ? 3.527 3.381 13.094 1 90.31 83 ARG A CA 1
ATOM 620 C C . ARG A 1 83 ? 4.477 4.086 14.055 1 90.31 83 ARG A C 1
ATOM 622 O O . ARG A 1 83 ? 4.098 4.402 15.188 1 90.31 83 ARG A O 1
ATOM 629 N N . ARG A 1 84 ? 5.672 4.285 13.594 1 93.19 84 ARG A N 1
ATOM 630 C CA . ARG A 1 84 ? 6.648 4.961 14.445 1 93.19 84 ARG A CA 1
ATOM 631 C C . ARG A 1 84 ? 6.234 6.402 14.719 1 93.19 84 ARG A C 1
ATOM 633 O O . ARG A 1 84 ? 6.406 6.91 15.828 1 93.19 84 ARG A O 1
ATOM 640 N N . CYS A 1 85 ? 5.715 7.117 13.727 1 92.75 85 CYS A N 1
ATOM 641 C CA . CYS A 1 85 ? 5.16 8.453 13.922 1 92.75 85 CYS A CA 1
ATOM 642 C C . CYS A 1 85 ? 4.078 8.438 14.992 1 92.75 85 CYS A C 1
ATOM 644 O O . CYS A 1 85 ? 4.113 9.25 15.922 1 92.75 85 CYS A O 1
ATOM 646 N N . TYR A 1 86 ? 3.238 7.477 14.875 1 88.88 86 TYR A N 1
ATOM 647 C CA . TYR A 1 86 ? 2.154 7.348 15.836 1 88.88 86 TYR A CA 1
ATOM 648 C C . TYR A 1 86 ? 2.699 7.168 17.25 1 88.88 86 TYR A C 1
ATOM 650 O O . TYR A 1 86 ? 2.266 7.852 18.188 1 88.88 86 TYR A O 1
ATOM 658 N N . GLN A 1 87 ? 3.633 6.336 17.406 1 90.62 87 GLN A N 1
ATOM 659 C CA . GLN A 1 87 ? 4.227 6.039 18.703 1 90.62 87 GLN A CA 1
ATOM 660 C C . GLN A 1 87 ? 4.906 7.27 19.281 1 90.62 87 GLN A C 1
ATOM 662 O O . GLN A 1 87 ? 4.969 7.426 20.516 1 90.62 87 GLN A O 1
ATOM 667 N N . LYS A 1 88 ? 5.359 8.156 18.406 1 92.56 88 LYS A N 1
ATOM 668 C CA . LYS A 1 88 ? 6.137 9.312 18.844 1 92.56 88 LYS A CA 1
ATOM 669 C C . LYS A 1 88 ? 5.273 10.578 18.891 1 92.56 88 LYS A C 1
ATOM 671 O O . LYS A 1 88 ? 5.777 11.672 19.125 1 92.56 88 LYS A O 1
ATOM 676 N N . GLY A 1 89 ? 3.951 10.398 18.594 1 88.31 89 GLY A N 1
ATOM 677 C CA . GLY A 1 89 ? 3.029 11.523 18.641 1 88.31 89 GLY A CA 1
ATOM 678 C C . GLY A 1 89 ? 3.117 12.414 17.422 1 88.31 89 GLY A C 1
ATOM 679 O O . GLY A 1 89 ? 2.82 13.609 17.5 1 88.31 89 GLY A O 1
ATOM 680 N N . TYR A 1 90 ? 3.645 11.906 16.297 1 90.56 90 TYR A N 1
ATOM 681 C CA . TYR A 1 90 ? 3.73 12.633 15.031 1 90.56 90 TYR A CA 1
ATOM 682 C C . TYR A 1 90 ? 2.689 12.117 14.039 1 90.56 90 TYR A C 1
ATOM 684 O O . TYR A 1 90 ? 2.229 10.984 14.148 1 90.56 90 TYR A O 1
ATOM 692 N N . ASN A 1 91 ? 2.367 13.016 13.125 1 89.5 91 ASN A N 1
ATOM 693 C CA . ASN A 1 91 ? 1.529 12.633 11.992 1 89.5 91 ASN A CA 1
ATOM 694 C C . ASN A 1 91 ? 2.338 12.547 10.695 1 89.5 91 ASN A C 1
ATOM 696 O O . ASN A 1 91 ? 3.363 13.219 10.562 1 89.5 91 ASN A O 1
ATOM 700 N N . LEU A 1 92 ? 1.735 11.703 9.781 1 92.81 92 LEU A N 1
ATOM 701 C CA . LEU A 1 92 ? 2.449 11.508 8.523 1 92.81 92 LEU A CA 1
ATOM 702 C C . LEU A 1 92 ? 1.632 12.039 7.348 1 92.81 92 LEU A C 1
ATOM 704 O O . LEU A 1 92 ? 0.476 11.648 7.168 1 92.81 92 LEU A O 1
ATOM 708 N N . ILE A 1 93 ? 2.234 12.945 6.621 1 91.75 93 ILE A N 1
ATOM 709 C CA . ILE A 1 93 ? 1.674 13.344 5.336 1 91.75 93 ILE A CA 1
ATOM 710 C C . ILE A 1 93 ? 2.348 12.555 4.215 1 91.75 93 ILE A C 1
ATOM 712 O O . ILE A 1 93 ? 3.564 12.633 4.031 1 91.75 93 ILE A O 1
ATOM 716 N N . LEU A 1 94 ? 1.537 11.82 3.494 1 90.88 94 LEU A N 1
ATOM 717 C CA . LEU A 1 94 ? 2.057 10.969 2.432 1 90.88 94 LEU A CA 1
ATOM 718 C C . LEU A 1 94 ? 1.883 11.625 1.068 1 90.88 94 LEU A C 1
ATOM 720 O O . LEU A 1 94 ? 0.798 12.117 0.745 1 90.88 94 LEU A O 1
ATOM 724 N N . CYS A 1 95 ? 2.979 11.602 0.281 1 90.81 95 CYS A N 1
ATOM 725 C CA . CYS A 1 95 ? 2.957 12.172 -1.063 1 90.81 95 CYS A CA 1
ATOM 726 C C . CYS A 1 95 ? 3.541 11.188 -2.074 1 90.81 95 CYS A C 1
ATOM 728 O O . CYS A 1 95 ? 4.6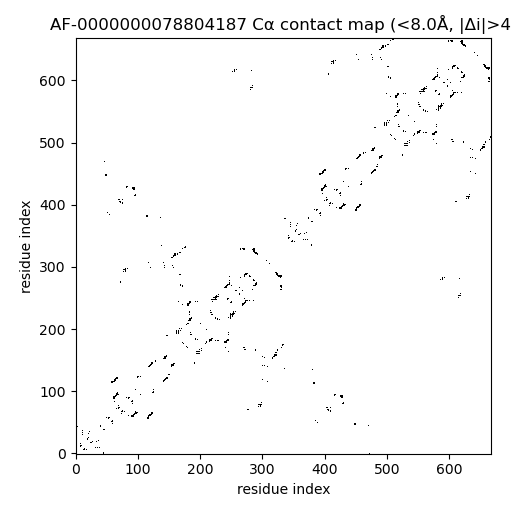37 10.664 -1.872 1 90.81 95 CYS A O 1
ATOM 730 N N . ASN A 1 96 ? 2.775 10.93 -3.127 1 88.69 96 ASN A N 1
ATOM 731 C CA . ASN A 1 96 ? 3.271 10.125 -4.242 1 88.69 96 ASN A CA 1
ATOM 732 C C . ASN A 1 96 ? 3.797 11.008 -5.371 1 88.69 96 ASN A C 1
ATOM 734 O O . ASN A 1 96 ? 3.117 11.938 -5.809 1 88.69 96 ASN A O 1
ATOM 738 N N . THR A 1 97 ? 5 10.711 -5.805 1 87.31 97 THR A N 1
ATOM 739 C CA . THR A 1 97 ? 5.562 11.516 -6.883 1 87.31 97 THR A CA 1
ATOM 740 C C . THR A 1 97 ? 5.25 10.891 -8.242 1 87.31 97 THR A C 1
ATOM 742 O O . THR A 1 97 ? 5.242 11.586 -9.258 1 87.31 97 THR A O 1
ATOM 745 N N . GLU A 1 98 ? 5.105 9.57 -8.273 1 83.12 98 GLU A N 1
ATOM 746 C CA . GLU A 1 98 ? 4.805 8.797 -9.477 1 83.12 98 GLU A CA 1
ATOM 747 C C . GLU A 1 98 ? 5.848 9.039 -10.562 1 83.12 98 GLU A C 1
ATOM 749 O O . GLU A 1 98 ? 5.512 9.148 -11.742 1 83.12 98 GLU A O 1
ATOM 754 N N . GLY A 1 99 ? 7.055 9.305 -10.109 1 79.62 99 GLY A N 1
ATOM 755 C CA . GLY A 1 99 ? 8.148 9.492 -11.047 1 79.62 99 GLY A CA 1
ATOM 756 C C . GLY A 1 99 ? 8.125 10.852 -11.727 1 79.62 99 GLY A C 1
ATOM 757 O O . GLY A 1 99 ? 8.891 11.102 -12.656 1 79.62 99 GLY A O 1
ATOM 758 N N . ASP A 1 100 ? 7.316 11.742 -11.281 1 84.94 100 ASP A N 1
ATOM 759 C CA . ASP A 1 100 ? 7.152 13.078 -11.852 1 84.94 100 ASP A CA 1
ATOM 760 C C . ASP A 1 100 ? 7.914 14.117 -11.039 1 84.94 100 ASP A C 1
ATOM 762 O O . ASP A 1 100 ? 7.523 14.445 -9.914 1 84.94 100 ASP A O 1
ATOM 766 N N . THR A 1 101 ? 8.867 14.742 -11.664 1 83.56 101 THR A N 1
ATOM 767 C CA . THR A 1 101 ? 9.734 15.703 -10.992 1 83.56 101 THR A CA 1
ATOM 768 C C . THR A 1 101 ? 8.945 16.953 -10.586 1 83.56 101 THR A C 1
ATOM 770 O O . THR A 1 101 ? 9.188 17.516 -9.523 1 83.56 101 THR A O 1
ATOM 773 N N . GLU A 1 102 ? 8.094 17.375 -11.422 1 84.5 102 GLU A N 1
ATOM 774 C CA . GLU A 1 102 ? 7.281 18.547 -11.094 1 84.5 102 GLU A CA 1
ATOM 775 C C . GLU A 1 102 ? 6.391 18.281 -9.883 1 84.5 102 GLU A C 1
ATOM 777 O O . GLU A 1 102 ? 6.223 19.141 -9.023 1 84.5 102 GLU A O 1
ATOM 782 N N . ARG A 1 103 ? 5.891 17.109 -9.883 1 86.69 103 ARG A N 1
ATOM 783 C CA . ARG A 1 103 ? 5.066 16.734 -8.734 1 86.69 103 ARG A CA 1
ATOM 784 C C . ARG A 1 103 ? 5.895 16.672 -7.461 1 86.69 103 ARG A C 1
ATOM 786 O O . ARG A 1 103 ? 5.426 17.047 -6.387 1 86.69 103 ARG A O 1
ATOM 793 N N . MET A 1 104 ? 7.043 16.172 -7.645 1 86.44 104 MET A N 1
ATOM 794 C CA . MET A 1 104 ? 7.949 16.094 -6.504 1 86.44 104 MET A CA 1
ATOM 795 C C . MET A 1 104 ? 8.195 17.484 -5.926 1 86.44 104 MET A C 1
ATOM 797 O O . MET A 1 104 ? 8.047 17.703 -4.723 1 86.44 104 MET A O 1
ATOM 801 N N . HIS A 1 105 ? 8.5 18.438 -6.727 1 83.88 105 HIS A N 1
ATOM 802 C CA . HIS A 1 105 ? 8.773 19.797 -6.293 1 83.88 105 HIS A CA 1
ATOM 803 C C . HIS A 1 105 ? 7.543 20.438 -5.66 1 83.88 105 HIS A C 1
ATOM 805 O O . HIS A 1 105 ? 7.645 21.109 -4.625 1 83.88 105 HIS A O 1
ATOM 811 N N . SER A 1 106 ? 6.488 20.219 -6.293 1 84.44 106 SER A N 1
ATOM 812 C CA . SER A 1 106 ? 5.242 20.766 -5.777 1 84.44 106 SER A CA 1
ATOM 813 C C . SER A 1 106 ? 4.922 20.219 -4.391 1 84.44 106 SER A C 1
ATOM 815 O O . SER A 1 106 ? 4.473 20.953 -3.512 1 84.44 106 SER A O 1
ATOM 817 N N . ASN A 1 107 ? 5.152 18.969 -4.219 1 88 107 ASN A N 1
ATOM 818 C CA . ASN A 1 107 ? 4.906 18.344 -2.924 1 88 107 ASN A CA 1
ATOM 819 C C . ASN A 1 107 ? 5.848 18.875 -1.85 1 88 107 ASN A C 1
ATOM 821 O O . ASN A 1 107 ? 5.418 19.156 -0.727 1 88 107 ASN A O 1
ATOM 825 N N . VAL A 1 108 ? 7.055 19.016 -2.234 1 86.12 108 VAL A N 1
ATOM 826 C CA . VAL A 1 108 ? 8.023 19.547 -1.284 1 86.12 108 VAL A CA 1
ATOM 827 C C . VAL A 1 108 ? 7.633 20.953 -0.875 1 86.12 108 VAL A C 1
ATOM 829 O O . VAL A 1 108 ? 7.617 21.281 0.313 1 86.12 108 VAL A O 1
ATOM 832 N N . ASP A 1 109 ? 7.285 21.766 -1.82 1 82.88 109 ASP A N 1
ATOM 833 C CA . ASP A 1 109 ? 6.855 23.141 -1.556 1 82.88 109 ASP A CA 1
ATOM 834 C C . ASP A 1 109 ? 5.652 23.172 -0.619 1 82.88 109 ASP A C 1
ATOM 836 O O . ASP A 1 109 ? 5.617 23.953 0.333 1 82.88 109 ASP A O 1
ATOM 840 N N . MET A 1 110 ? 4.781 22.312 -0.879 1 83.62 110 MET A N 1
ATOM 841 C CA . MET A 1 110 ? 3.568 22.234 -0.07 1 83.62 110 MET A CA 1
ATOM 842 C C . MET A 1 110 ? 3.895 21.812 1.358 1 83.62 110 MET A C 1
ATOM 844 O O . MET A 1 110 ? 3.404 22.422 2.314 1 83.62 110 MET A O 1
ATOM 848 N N . LEU A 1 111 ? 4.707 20.859 1.509 1 87.56 111 LEU A N 1
ATOM 849 C CA . LEU A 1 111 ? 5.078 20.375 2.828 1 87.56 111 LEU A CA 1
ATOM 850 C C . LEU A 1 111 ? 5.809 21.438 3.629 1 87.56 111 LEU A C 1
ATOM 852 O O . LEU A 1 111 ? 5.574 21.594 4.832 1 87.56 111 LEU A O 1
ATOM 856 N N . LEU A 1 112 ? 6.605 22.172 2.947 1 83.62 112 LEU A N 1
ATOM 857 C CA . LEU A 1 112 ? 7.344 23.25 3.611 1 83.62 112 LEU A CA 1
ATOM 858 C C . LEU A 1 112 ? 6.406 24.375 4.023 1 83.62 112 LEU A C 1
ATOM 860 O O . LEU A 1 112 ? 6.559 24.953 5.102 1 83.62 112 LEU A O 1
ATOM 864 N N . GLN A 1 113 ? 5.496 24.625 3.193 1 76.88 113 GLN A N 1
ATOM 865 C CA . GLN A 1 113 ? 4.5 25.641 3.521 1 76.88 113 GLN A CA 1
ATOM 866 C C . GLN A 1 113 ? 3.691 25.234 4.75 1 76.88 113 GLN A C 1
ATOM 868 O O . GLN A 1 113 ? 3.283 26.094 5.543 1 76.88 113 GLN A O 1
ATOM 873 N N . LYS A 1 114 ? 3.537 23.984 4.887 1 81.31 114 LYS A N 1
ATOM 874 C CA . LYS A 1 114 ? 2.768 23.469 6.016 1 81.31 114 LYS A CA 1
ATOM 875 C C . LYS A 1 114 ? 3.646 23.328 7.254 1 81.31 114 LYS A C 1
ATOM 877 O O . LYS A 1 114 ? 3.168 22.906 8.312 1 81.31 114 LYS A O 1
ATOM 882 N N . ARG A 1 115 ? 4.906 23.609 7.062 1 82.75 115 ARG A N 1
ATOM 883 C CA . ARG A 1 115 ? 5.875 23.641 8.148 1 82.75 115 ARG A CA 1
ATOM 884 C C . ARG A 1 115 ? 5.996 22.266 8.812 1 82.75 115 ARG A C 1
ATOM 886 O O . ARG A 1 115 ? 5.941 22.156 10.039 1 82.75 115 ARG A O 1
ATOM 893 N N . VAL A 1 116 ? 6.117 21.25 8 1 89.31 116 VAL A N 1
ATOM 894 C CA . VAL A 1 116 ? 6.422 19.938 8.562 1 89.31 116 VAL A CA 1
ATOM 895 C C . VAL A 1 116 ? 7.754 20 9.305 1 89.31 116 VAL A C 1
ATOM 897 O O . VAL A 1 116 ? 8.617 20.812 8.984 1 89.31 116 VAL A O 1
ATOM 900 N N . ASP A 1 117 ? 7.887 19.156 10.266 1 91.88 117 ASP A N 1
ATOM 901 C CA . ASP A 1 117 ? 9.086 19.172 11.102 1 91.88 117 ASP A CA 1
ATOM 902 C C . ASP A 1 117 ? 10.242 18.453 10.422 1 91.88 117 ASP A C 1
ATOM 904 O O . ASP A 1 117 ? 11.406 18.688 10.766 1 91.88 117 ASP A O 1
ATOM 908 N N . GLY A 1 118 ? 9.984 17.609 9.562 1 93.5 118 GLY A N 1
ATOM 909 C CA . GLY A 1 118 ? 11 16.844 8.844 1 93.5 118 GLY A CA 1
ATOM 910 C C . GLY A 1 118 ? 10.469 16.156 7.602 1 93.5 118 GLY A C 1
ATOM 911 O O . GLY A 1 118 ? 9.25 16.078 7.41 1 93.5 118 GLY A O 1
ATOM 912 N N . LEU A 1 119 ? 11.461 15.688 6.766 1 92.94 119 LEU A N 1
ATOM 913 C CA . LEU A 1 119 ? 11.109 15.047 5.504 1 92.94 119 LEU A CA 1
ATOM 914 C C . LEU A 1 119 ? 11.766 13.68 5.387 1 92.94 119 LEU A C 1
ATOM 916 O O . LEU A 1 119 ? 12.93 13.508 5.758 1 92.94 119 LEU A O 1
ATOM 920 N N . LEU A 1 120 ? 10.961 12.75 4.953 1 93.56 120 LEU A N 1
ATOM 921 C CA . LEU A 1 120 ? 11.469 11.461 4.488 1 93.56 120 LEU A CA 1
ATOM 922 C C . LEU A 1 120 ? 11.336 11.336 2.975 1 93.56 120 LEU A C 1
ATOM 924 O O . LEU A 1 120 ? 10.25 11.523 2.426 1 93.56 120 LEU A O 1
ATOM 928 N N . ILE A 1 121 ? 12.414 10.992 2.328 1 90.31 121 ILE A N 1
ATOM 929 C CA . ILE A 1 121 ? 12.391 10.961 0.871 1 90.31 121 ILE A CA 1
ATOM 930 C C . ILE A 1 121 ? 12.812 9.578 0.38 1 90.31 121 ILE A C 1
ATOM 932 O O . ILE A 1 121 ? 13.914 9.117 0.667 1 90.31 121 ILE A O 1
ATOM 936 N N . MET A 1 122 ? 11.883 8.953 -0.266 1 88.44 122 MET A N 1
ATOM 937 C CA . MET A 1 122 ? 12.125 7.652 -0.884 1 88.44 122 MET A CA 1
ATOM 938 C C . MET A 1 122 ? 11.633 7.633 -2.326 1 88.44 122 MET A C 1
ATOM 940 O O . MET A 1 122 ? 10.719 6.879 -2.664 1 88.44 122 MET A O 1
ATOM 944 N N . CYS A 1 123 ? 12.227 8.555 -3.201 1 81.44 123 CYS A N 1
ATOM 945 C CA . CYS A 1 123 ? 11.852 8.625 -4.609 1 81.44 123 CYS A CA 1
ATOM 946 C C . CYS A 1 123 ? 13.086 8.812 -5.492 1 81.44 123 CYS A C 1
ATOM 948 O O . CYS A 1 123 ? 14.125 9.289 -5.027 1 81.44 123 CYS A O 1
ATOM 950 N N . SER A 1 124 ? 13.023 8.312 -6.711 1 69.56 124 SER A N 1
ATOM 951 C CA . SER A 1 124 ? 14.18 8.25 -7.602 1 69.56 124 SER A CA 1
ATOM 952 C C . SER A 1 124 ? 14.367 9.562 -8.352 1 69.56 124 SER A C 1
ATOM 954 O O . SER A 1 124 ? 15.383 9.766 -9.023 1 69.56 124 SER A O 1
ATOM 956 N N . GLU A 1 125 ? 13.477 10.398 -8.328 1 67.19 125 GLU A N 1
ATOM 957 C CA . GLU A 1 125 ? 13.508 11.594 -9.164 1 67.19 125 GLU A CA 1
ATOM 958 C C . GLU A 1 125 ? 14.484 12.633 -8.625 1 67.19 125 GLU A C 1
ATOM 960 O O . GLU A 1 125 ? 14.805 13.609 -9.305 1 67.19 125 GLU A O 1
ATOM 965 N N . VAL A 1 126 ? 14.945 12.344 -7.465 1 63.06 126 VAL A N 1
ATOM 966 C CA . VAL A 1 126 ? 15.844 13.344 -6.898 1 63.06 126 VAL A CA 1
ATOM 967 C C . VAL A 1 126 ? 17.203 13.273 -7.59 1 63.06 126 VAL A C 1
ATOM 969 O O . VAL A 1 126 ? 17.875 12.242 -7.547 1 63.06 126 VAL A O 1
ATOM 972 N N . GLU A 1 127 ? 17.484 14.086 -8.656 1 59.78 127 GLU A N 1
ATOM 973 C CA . GLU A 1 127 ? 18.734 14.133 -9.391 1 59.78 127 GLU A CA 1
ATOM 974 C C . GLU A 1 127 ? 19.797 14.922 -8.625 1 59.78 127 GLU A C 1
ATOM 976 O O . GLU A 1 127 ? 19.469 15.906 -7.949 1 59.78 127 GLU A O 1
ATOM 981 N N . PRO A 1 128 ? 21.109 14.25 -8.695 1 55.09 128 PRO A N 1
ATOM 982 C CA . PRO A 1 128 ? 22.203 14.977 -8.055 1 55.09 128 PRO A CA 1
ATOM 983 C C . PRO A 1 128 ? 22.219 16.469 -8.414 1 55.09 128 PRO A C 1
ATOM 985 O O . PRO A 1 128 ? 22.609 17.297 -7.598 1 55.09 128 PRO A O 1
ATOM 988 N N . ASN A 1 129 ? 22.188 16.641 -9.75 1 53 129 ASN A N 1
ATOM 989 C CA . ASN A 1 129 ? 22.328 18.031 -10.172 1 53 129 ASN A CA 1
ATOM 990 C C . ASN A 1 129 ? 21.094 18.859 -9.797 1 53 129 ASN A C 1
ATOM 992 O O . ASN A 1 129 ? 21.062 20.062 -10.039 1 53 129 ASN A O 1
ATOM 996 N N . ASP A 1 130 ? 20.297 18.031 -9.594 1 51.09 130 ASP A N 1
ATOM 997 C CA . ASP A 1 130 ? 19.047 18.75 -9.32 1 51.09 130 ASP A CA 1
ATOM 998 C C . ASP A 1 130 ? 19.172 19.609 -8.07 1 51.09 130 ASP A C 1
ATOM 1000 O O . ASP A 1 130 ? 20.016 19.359 -7.203 1 51.09 130 ASP A O 1
ATOM 1004 N N . TYR A 1 131 ? 18.109 20.578 -7.836 1 49.03 131 TYR A N 1
ATOM 1005 C CA . TYR A 1 131 ? 17.547 21.797 -7.281 1 49.03 131 TYR A CA 1
ATOM 1006 C C . TYR A 1 131 ? 17.609 21.781 -5.758 1 49.03 131 TYR A C 1
ATOM 1008 O O . TYR A 1 131 ? 17.672 20.719 -5.141 1 49.03 131 TYR A O 1
ATOM 1016 N N . ASP A 1 132 ? 17.938 22.797 -5.344 1 62.56 132 ASP A N 1
ATOM 1017 C CA . ASP A 1 132 ? 17.562 23.359 -4.055 1 62.56 132 ASP A CA 1
ATOM 1018 C C . ASP A 1 132 ? 16.188 22.828 -3.605 1 62.56 132 ASP A C 1
ATOM 1020 O O . ASP A 1 132 ? 15.164 23.453 -3.871 1 62.56 132 ASP A O 1
ATOM 1024 N N . LEU A 1 133 ? 16.312 21.469 -3.314 1 63.97 133 LEU A N 1
ATOM 1025 C CA . LEU A 1 133 ? 15.07 20.859 -2.844 1 63.97 133 LEU A CA 1
ATOM 1026 C C . LEU A 1 133 ? 14.234 21.859 -2.057 1 63.97 133 LEU A C 1
ATOM 1028 O O . LEU A 1 133 ? 13.008 21.859 -2.158 1 63.97 133 LEU A O 1
ATOM 1032 N N . PHE A 1 134 ? 15 22.609 -1.426 1 65.12 134 PHE A N 1
ATOM 1033 C CA . PHE A 1 134 ? 14.305 23.5 -0.5 1 65.12 134 PHE A CA 1
ATOM 1034 C C . PHE A 1 134 ? 14.062 24.859 -1.136 1 65.12 134 PHE A C 1
ATOM 1036 O O . PHE A 1 134 ? 13.234 25.641 -0.652 1 65.12 134 PHE A O 1
ATOM 1043 N N . GLY A 1 135 ? 14.664 24.953 -2.328 1 57.94 135 GLY A N 1
ATOM 1044 C CA . GLY A 1 135 ? 14.438 26.219 -3.008 1 57.94 135 GLY A CA 1
ATOM 1045 C C . GLY A 1 135 ? 14.547 27.422 -2.088 1 57.94 135 GLY A C 1
ATOM 1046 O O . GLY A 1 135 ? 15.609 27.672 -1.513 1 57.94 135 GLY A O 1
ATOM 1047 N N . ARG A 1 136 ? 13.383 28.078 -1.777 1 56.53 136 ARG A N 1
ATOM 1048 C CA . ARG A 1 136 ? 13.273 29.328 -1.039 1 56.53 136 ARG A CA 1
ATOM 1049 C C . ARG A 1 136 ? 13.031 29.062 0.445 1 56.53 136 ARG A C 1
ATOM 1051 O O . ARG A 1 136 ? 12.867 30 1.226 1 56.53 136 ARG A O 1
ATOM 1058 N N . HIS A 1 137 ? 13.102 27.797 0.731 1 64.44 137 HIS A N 1
ATOM 1059 C CA . HIS A 1 137 ? 12.781 27.484 2.119 1 64.44 137 HIS A CA 1
ATOM 1060 C C . HIS A 1 137 ? 14.039 27.094 2.891 1 64.44 137 HIS A C 1
ATOM 1062 O O . HIS A 1 137 ? 15.062 26.766 2.291 1 64.44 137 HIS A O 1
ATOM 1068 N N . LYS A 1 138 ? 13.945 27.359 4.191 1 69.12 138 LYS A N 1
ATOM 1069 C CA . LYS A 1 138 ? 15.016 26.859 5.051 1 69.12 138 LYS A CA 1
ATOM 1070 C C . LYS A 1 138 ? 15.062 25.344 5.031 1 69.12 138 LYS A C 1
ATOM 1072 O O . LYS A 1 138 ? 14.023 24.672 5.043 1 69.12 138 LYS A O 1
ATOM 1077 N N . PRO A 1 139 ? 16.281 24.844 5.027 1 76.12 139 PRO A N 1
ATOM 1078 C CA . PRO A 1 139 ? 16.406 23.391 5.102 1 76.12 139 PRO A CA 1
ATOM 1079 C C . PRO A 1 139 ? 15.844 22.812 6.395 1 76.12 139 PRO A C 1
ATOM 1081 O O . PRO A 1 139 ? 15.961 23.438 7.457 1 76.12 139 PRO A O 1
ATOM 1084 N N . ILE A 1 140 ? 15.141 21.797 6.262 1 86.06 140 ILE A N 1
ATOM 1085 C CA . ILE A 1 140 ? 14.609 21.094 7.422 1 86.06 140 ILE A CA 1
ATOM 1086 C C . ILE A 1 140 ? 15.242 19.703 7.5 1 86.06 140 ILE A C 1
ATOM 1088 O O . ILE A 1 140 ? 15.75 19.188 6.504 1 86.06 140 ILE A O 1
ATOM 1092 N N . PRO A 1 141 ? 15.258 19.078 8.719 1 91.69 141 PRO A N 1
ATOM 1093 C CA . PRO A 1 141 ? 15.82 17.734 8.836 1 91.69 141 PRO A CA 1
ATOM 1094 C C . PRO A 1 141 ? 15.234 16.766 7.805 1 91.69 141 PRO A C 1
ATOM 1096 O O . PRO A 1 141 ? 14.016 16.703 7.629 1 91.69 141 PRO A O 1
ATOM 1099 N N . THR A 1 142 ? 16.109 16.109 7.086 1 91.44 142 THR A N 1
ATOM 1100 C CA . THR A 1 142 ? 15.711 15.234 5.992 1 91.44 142 THR A CA 1
ATOM 1101 C C . THR A 1 142 ? 16.484 13.922 6.039 1 91.44 142 THR A C 1
ATOM 1103 O O . THR A 1 142 ? 17.688 13.914 6.301 1 91.44 142 THR A O 1
ATOM 1106 N N . VAL A 1 143 ? 15.773 12.859 5.879 1 92.44 143 VAL A N 1
ATOM 1107 C CA . VAL A 1 143 ? 16.375 11.547 5.719 1 92.44 143 VAL A CA 1
ATOM 1108 C C . VAL A 1 143 ? 16.094 11.008 4.32 1 92.44 143 VAL A C 1
ATOM 1110 O O . VAL A 1 143 ? 14.945 10.961 3.889 1 92.44 143 VAL A O 1
ATOM 1113 N N . ILE A 1 144 ? 17.109 10.672 3.631 1 88.94 144 ILE A N 1
ATOM 1114 C CA . ILE A 1 144 ? 16.984 10.062 2.309 1 88.94 144 ILE A CA 1
ATOM 1115 C C . ILE A 1 144 ? 17.109 8.547 2.422 1 88.94 144 ILE A C 1
ATOM 1117 O O . ILE A 1 144 ? 18.031 8.039 3.055 1 88.94 144 ILE A O 1
ATOM 1121 N N . MET A 1 145 ? 16.062 7.973 1.821 1 84.81 145 MET A N 1
ATOM 1122 C CA . MET A 1 145 ? 16.031 6.512 1.838 1 84.81 145 MET A CA 1
ATOM 1123 C C . MET A 1 145 ? 16.188 5.949 0.429 1 84.81 145 MET A C 1
ATOM 1125 O O . MET A 1 145 ? 15.391 6.254 -0.458 1 84.81 145 MET A O 1
ATOM 1129 N N . ASP A 1 146 ? 17.047 5.172 0.115 1 62.47 146 ASP A N 1
ATOM 1130 C CA . ASP A 1 146 ? 17.25 4.359 -1.08 1 62.47 146 ASP A CA 1
ATOM 1131 C C . ASP A 1 146 ? 17.781 5.199 -2.234 1 62.47 146 ASP A C 1
ATOM 1133 O O . ASP A 1 146 ? 17.406 4.992 -3.391 1 62.47 146 ASP A O 1
ATOM 1137 N N . TRP A 1 147 ? 18.547 6.148 -1.853 1 60.88 147 TRP A N 1
ATOM 1138 C CA . TRP A 1 147 ? 18.938 6.879 -3.051 1 60.88 147 TRP A CA 1
ATOM 1139 C C . TRP A 1 147 ? 20.406 7.309 -2.967 1 60.88 147 TRP A C 1
ATOM 1141 O O . TRP A 1 147 ? 20.953 7.434 -1.871 1 60.88 147 TRP A O 1
ATOM 1151 N N . GLY A 1 148 ? 20.938 7.668 -4.047 1 55.78 148 GLY A N 1
ATOM 1152 C CA . GLY A 1 148 ? 22.188 8.172 -4.59 1 55.78 148 GLY A CA 1
ATOM 1153 C C . GLY A 1 148 ? 22.719 9.383 -3.85 1 55.78 148 GLY A C 1
ATOM 1154 O O . GLY A 1 148 ? 22.188 9.75 -2.793 1 55.78 148 GLY A O 1
ATOM 1155 N N . PRO A 1 149 ? 23.656 9.828 -4.277 1 58.88 149 PRO A N 1
ATOM 1156 C CA . PRO A 1 149 ? 24.328 11 -3.725 1 58.88 149 PRO A CA 1
ATOM 1157 C C . PRO A 1 149 ? 23.453 12.242 -3.721 1 58.88 149 PRO A C 1
ATOM 1159 O O . PRO A 1 149 ? 22.594 12.406 -4.594 1 58.88 149 PRO A O 1
ATOM 1162 N N . THR A 1 150 ? 23.391 12.875 -2.598 1 65.19 150 THR A N 1
ATOM 1163 C CA . THR A 1 150 ? 22.688 14.141 -2.48 1 65.19 150 THR A CA 1
ATOM 1164 C C . THR A 1 150 ? 23.672 15.297 -2.326 1 65.19 150 THR A C 1
ATOM 1166 O O . THR A 1 150 ? 24.781 15.109 -1.833 1 65.19 150 THR A O 1
ATOM 1169 N N . ASN A 1 151 ? 23.266 16.438 -2.842 1 65.69 151 ASN A N 1
ATOM 1170 C CA . ASN A 1 151 ? 24.078 17.641 -2.734 1 65.69 1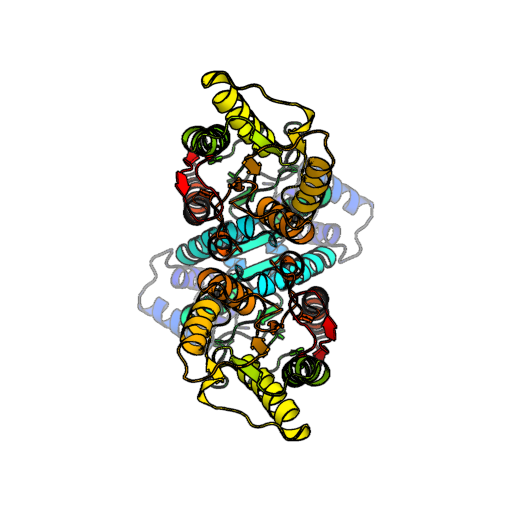51 ASN A CA 1
ATOM 1171 C C . ASN A 1 151 ? 23.641 18.516 -1.566 1 65.69 151 ASN A C 1
ATOM 1173 O O . ASN A 1 151 ? 23.969 19.703 -1.514 1 65.69 151 ASN A O 1
ATOM 1177 N N . PHE A 1 152 ? 22.828 17.969 -0.646 1 71.38 152 PHE A N 1
ATOM 1178 C CA . PHE A 1 152 ? 22.391 18.719 0.526 1 71.38 152 PHE A CA 1
ATOM 1179 C C . PHE A 1 152 ? 22.516 17.875 1.789 1 71.38 152 PHE A C 1
ATOM 1181 O O . PHE A 1 152 ? 22.531 16.641 1.721 1 71.38 152 PHE A O 1
ATOM 1188 N N . PRO A 1 153 ? 22.781 18.578 2.895 1 76.94 153 PRO A N 1
ATOM 1189 C CA . PRO A 1 153 ? 22.906 17.844 4.152 1 76.94 153 PRO A CA 1
ATOM 1190 C C . PRO A 1 153 ? 21.672 17 4.477 1 76.94 153 PRO A C 1
ATOM 1192 O O . PRO A 1 153 ? 20.562 17.547 4.551 1 76.94 153 PRO A O 1
ATOM 1195 N N . SER A 1 154 ? 21.875 15.734 4.543 1 86.38 154 SER A N 1
ATOM 1196 C CA . SER A 1 154 ? 20.797 14.828 4.902 1 86.38 154 SER A CA 1
ATOM 1197 C C . SER A 1 154 ? 21.328 13.523 5.473 1 86.38 154 SER A C 1
ATOM 1199 O O . SER A 1 154 ? 22.422 13.086 5.117 1 86.38 154 SER A O 1
ATOM 1201 N N . ASP A 1 155 ? 20.594 13.039 6.422 1 90.75 155 ASP A N 1
ATOM 1202 C CA . ASP A 1 155 ? 20.859 11.664 6.832 1 90.75 155 ASP A CA 1
ATOM 1203 C C . ASP A 1 155 ? 20.469 10.68 5.73 1 90.75 155 ASP A C 1
ATOM 1205 O O . ASP A 1 155 ? 19.641 11 4.875 1 90.75 155 ASP A O 1
ATOM 1209 N N . LYS A 1 156 ? 21.203 9.562 5.758 1 89.5 156 LYS A N 1
ATOM 1210 C CA . LYS A 1 156 ? 20.938 8.57 4.719 1 89.5 156 LYS A CA 1
ATOM 1211 C C . LYS A 1 156 ? 20.766 7.18 5.324 1 89.5 156 LYS A C 1
ATOM 1213 O O . LYS A 1 156 ? 21.469 6.812 6.262 1 89.5 156 LYS A O 1
ATOM 1218 N N . ILE A 1 157 ? 19.75 6.52 4.848 1 89.25 157 ILE A N 1
ATOM 1219 C CA . ILE A 1 157 ? 19.609 5.086 5.078 1 89.25 157 ILE A CA 1
ATOM 1220 C C . ILE A 1 157 ? 19.719 4.336 3.756 1 89.25 157 ILE A C 1
ATOM 1222 O O . ILE A 1 157 ? 18.938 4.574 2.83 1 89.25 157 ILE A O 1
ATOM 1226 N N . GLN A 1 158 ? 20.672 3.516 3.656 1 84.31 158 GLN A N 1
ATOM 1227 C CA . GLN A 1 158 ? 20.953 2.834 2.398 1 84.31 158 GLN A CA 1
ATOM 1228 C C . GLN A 1 158 ? 20.891 1.319 2.566 1 84.31 158 GLN A C 1
ATOM 1230 O O . GLN A 1 158 ? 21.25 0.789 3.621 1 84.31 158 GLN A O 1
ATOM 1235 N N . ASP A 1 159 ? 20.344 0.786 1.54 1 84.94 159 ASP A N 1
ATOM 1236 C CA . ASP A 1 159 ? 20.422 -0.668 1.437 1 84.94 159 ASP A CA 1
ATOM 1237 C C . ASP A 1 159 ? 21.734 -1.094 0.765 1 84.94 159 ASP A C 1
ATOM 1239 O O . ASP A 1 159 ? 22.25 -0.39 -0.108 1 84.94 159 ASP A O 1
ATOM 1243 N N . ASN A 1 160 ? 22.375 -2.084 1.24 1 91.38 160 ASN A N 1
ATOM 1244 C CA . ASN A 1 160 ? 23.531 -2.646 0.554 1 9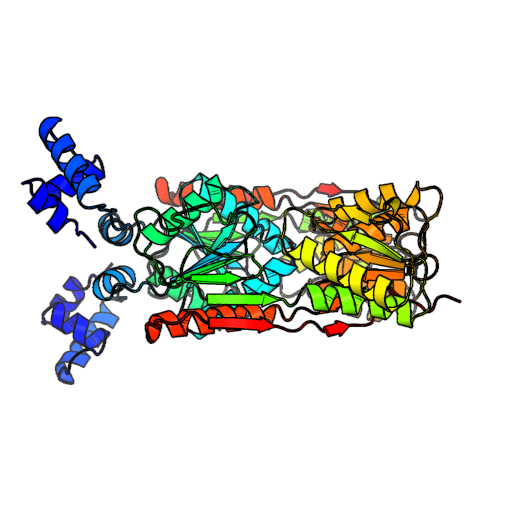1.38 160 ASN A CA 1
ATOM 1245 C C . ASN A 1 160 ? 23.125 -3.471 -0.661 1 91.38 160 ASN A C 1
ATOM 1247 O O . ASN A 1 160 ? 23.266 -4.695 -0.661 1 91.38 160 ASN A O 1
ATOM 1251 N N . SER A 1 161 ? 22.672 -2.76 -1.677 1 93.38 161 SER A N 1
ATOM 1252 C CA . SER A 1 161 ? 22.094 -3.373 -2.873 1 93.38 161 SER A CA 1
ATOM 1253 C C . SER A 1 161 ? 23.125 -4.246 -3.588 1 93.38 161 SER A C 1
ATOM 1255 O O . SER A 1 161 ? 22.781 -5.289 -4.145 1 93.38 161 SER A O 1
ATOM 1257 N N . HIS A 1 162 ? 24.359 -3.729 -3.6 1 96.25 162 HIS A N 1
ATOM 1258 C CA . HIS A 1 162 ? 25.422 -4.508 -4.223 1 96.25 162 HIS A CA 1
ATOM 1259 C C . HIS A 1 162 ? 25.562 -5.875 -3.562 1 96.25 162 HIS A C 1
ATOM 1261 O O . HIS A 1 162 ? 25.578 -6.902 -4.246 1 96.25 162 HIS A O 1
ATOM 1267 N N . HIS A 1 163 ? 25.609 -5.855 -2.279 1 97.5 163 HIS A N 1
ATOM 1268 C CA . HIS A 1 163 ? 25.734 -7.109 -1.546 1 97.5 163 HIS A CA 1
ATOM 1269 C C . HIS A 1 163 ? 24.5 -7.992 -1.752 1 97.5 163 HIS A C 1
ATOM 1271 O O . HIS A 1 163 ? 24.625 -9.219 -1.849 1 97.5 163 HIS A O 1
ATOM 1277 N N . GLY A 1 164 ? 23.344 -7.375 -1.79 1 97.88 164 GLY A N 1
ATOM 1278 C CA . GLY A 1 164 ? 22.125 -8.133 -2.049 1 97.88 164 GLY A CA 1
ATOM 1279 C C . GLY A 1 164 ? 22.141 -8.836 -3.395 1 97.88 164 GLY A C 1
ATOM 1280 O O . GLY A 1 164 ? 21.766 -10.008 -3.492 1 97.88 164 GLY A O 1
ATOM 1281 N N . GLY A 1 165 ? 22.562 -8.07 -4.414 1 98.5 165 GLY A N 1
ATOM 1282 C CA . GLY A 1 165 ? 22.703 -8.695 -5.723 1 98.5 165 GLY A CA 1
ATOM 1283 C C . GLY A 1 165 ? 23.703 -9.836 -5.738 1 98.5 165 GLY A C 1
ATOM 1284 O O . GLY A 1 165 ? 23.469 -10.859 -6.387 1 98.5 165 GLY A O 1
ATOM 1285 N N . TYR A 1 166 ? 24.781 -9.648 -5.012 1 98.81 166 TYR A N 1
ATOM 1286 C CA . TYR A 1 166 ? 25.812 -10.68 -4.883 1 98.81 166 TYR A CA 1
ATOM 1287 C C . TYR A 1 166 ? 25.25 -11.93 -4.219 1 98.81 166 TYR A C 1
ATOM 1289 O O . TYR A 1 166 ? 25.422 -13.039 -4.719 1 98.81 166 TYR A O 1
ATOM 1297 N N . LEU A 1 167 ? 24.516 -11.781 -3.107 1 98.81 167 LEU A N 1
ATOM 1298 C CA . LEU A 1 167 ? 23.938 -12.891 -2.357 1 98.81 167 LEU A CA 1
ATOM 1299 C C . LEU A 1 167 ? 22.953 -13.672 -3.219 1 98.81 167 LEU A C 1
ATOM 1301 O O . LEU A 1 167 ? 22.969 -14.906 -3.213 1 98.81 167 LEU A O 1
ATOM 1305 N N . ALA A 1 168 ? 22.141 -12.93 -3.936 1 98.88 168 ALA A N 1
ATOM 1306 C CA . ALA A 1 168 ? 21.125 -13.555 -4.785 1 98.88 168 ALA A CA 1
ATOM 1307 C C . ALA A 1 168 ? 21.781 -14.445 -5.84 1 98.88 168 ALA A C 1
ATOM 1309 O O . ALA A 1 168 ? 21.391 -15.602 -6.008 1 98.88 168 ALA A O 1
ATOM 1310 N N . THR A 1 169 ? 22.75 -13.898 -6.488 1 98.88 169 THR A N 1
ATOM 1311 C CA . THR A 1 169 ? 23.438 -14.609 -7.566 1 98.88 169 THR A CA 1
ATOM 1312 C C . THR A 1 169 ? 24.25 -15.781 -7.016 1 98.88 169 THR A C 1
ATOM 1314 O O . THR A 1 169 ? 24.219 -16.875 -7.578 1 98.88 169 THR A O 1
ATOM 1317 N N . GLN A 1 170 ? 24.906 -15.531 -5.922 1 98.88 170 GLN A N 1
ATOM 1318 C CA . GLN A 1 170 ? 25.719 -16.578 -5.305 1 98.88 170 GLN A CA 1
ATOM 1319 C C . GLN A 1 170 ? 24.875 -17.766 -4.895 1 98.88 170 GLN A C 1
ATOM 1321 O O . GLN A 1 170 ? 25.297 -18.906 -5.008 1 98.88 170 GLN A O 1
ATOM 1326 N N . HIS A 1 171 ? 23.688 -17.531 -4.418 1 98.88 171 HIS A N 1
ATOM 1327 C CA . HIS A 1 171 ? 22.766 -18.609 -4.066 1 98.88 171 HIS A CA 1
ATOM 1328 C C . HIS A 1 171 ? 22.484 -19.516 -5.262 1 98.88 171 HIS A C 1
ATOM 1330 O O . HIS A 1 171 ? 22.5 -20.75 -5.137 1 98.88 171 HIS A O 1
ATOM 1336 N N . LEU A 1 172 ? 22.219 -18.844 -6.426 1 98.81 172 LEU A N 1
ATOM 1337 C CA . LEU A 1 172 ? 21.969 -19.609 -7.637 1 98.81 172 LEU A CA 1
ATOM 1338 C C . LEU A 1 172 ? 23.188 -20.438 -8.031 1 98.81 172 LEU A C 1
ATOM 1340 O O . LEU A 1 172 ? 23.062 -21.594 -8.422 1 98.81 172 LEU A O 1
ATOM 1344 N N . ILE A 1 173 ? 24.375 -19.891 -7.906 1 98.75 173 ILE A N 1
ATOM 1345 C CA . ILE A 1 173 ? 25.625 -20.562 -8.234 1 98.75 173 ILE A CA 1
ATOM 1346 C C . ILE A 1 173 ? 25.828 -21.734 -7.277 1 98.75 173 ILE A C 1
ATOM 1348 O O . ILE A 1 173 ? 26.188 -22.828 -7.703 1 98.75 173 ILE A O 1
ATOM 1352 N N . ASP A 1 174 ? 25.547 -21.469 -5.977 1 98.56 174 ASP A N 1
ATOM 1353 C CA . ASP A 1 174 ? 25.688 -22.5 -4.957 1 98.56 174 ASP A CA 1
ATOM 1354 C C . ASP A 1 174 ? 24.75 -23.672 -5.23 1 98.56 174 ASP A C 1
ATOM 1356 O O . ASP A 1 174 ? 25.031 -24.812 -4.812 1 98.56 174 ASP A O 1
ATOM 1360 N N . GLN A 1 175 ? 23.656 -23.422 -5.926 1 98 175 GLN A N 1
ATOM 1361 C CA . GLN A 1 175 ? 22.703 -24.469 -6.297 1 98 175 GLN A CA 1
ATOM 1362 C C . GLN A 1 175 ? 23.156 -25.188 -7.566 1 98 175 GLN A C 1
ATOM 1364 O O . GLN A 1 175 ? 22.438 -26.047 -8.078 1 98 175 GLN A O 1
ATOM 1369 N N . GLY A 1 176 ? 24.25 -24.766 -8.148 1 98.25 176 GLY A N 1
ATOM 1370 C CA . GLY A 1 176 ? 24.844 -25.484 -9.273 1 98.25 176 GLY A CA 1
ATOM 1371 C C . GLY A 1 176 ? 24.547 -24.844 -10.617 1 98.25 176 GLY A C 1
ATOM 1372 O O . GLY A 1 176 ? 24.906 -25.375 -11.664 1 98.25 176 GLY A O 1
ATOM 1373 N N . HIS A 1 177 ? 23.844 -23.719 -10.633 1 98.62 177 HIS A N 1
ATOM 1374 C CA . HIS A 1 177 ? 23.547 -23.047 -11.891 1 98.62 177 HIS A CA 1
ATOM 1375 C C . HIS A 1 177 ? 24.766 -22.312 -12.438 1 98.62 177 HIS A C 1
ATOM 1377 O O . HIS A 1 177 ? 25.453 -21.625 -11.695 1 98.62 177 HIS A O 1
ATOM 1383 N N . THR A 1 178 ? 25.031 -22.438 -13.711 1 98.19 178 THR A N 1
ATOM 1384 C CA . THR A 1 178 ? 26.141 -21.75 -14.352 1 98.19 178 THR A CA 1
ATOM 1385 C C . THR A 1 178 ? 25.656 -20.797 -15.438 1 98.19 178 THR A C 1
ATOM 1387 O O . THR A 1 178 ? 26.359 -19.875 -15.836 1 98.19 178 THR A O 1
ATOM 1390 N N . GLU A 1 179 ? 24.484 -21.141 -16.016 1 98.19 179 GLU A N 1
ATOM 1391 C CA . GLU A 1 179 ? 23.812 -20.266 -16.969 1 98.19 179 GLU A CA 1
ATOM 1392 C C . GLU A 1 179 ? 22.75 -19.406 -16.266 1 98.19 179 GLU A C 1
ATOM 1394 O O . GLU A 1 179 ? 21.609 -19.844 -16.125 1 98.19 179 GLU A O 1
ATOM 1399 N N . ILE A 1 180 ? 23.188 -18.25 -15.953 1 98.69 180 ILE A N 1
ATOM 1400 C CA . ILE A 1 180 ? 22.344 -17.422 -15.109 1 98.69 180 ILE A CA 1
ATOM 1401 C C . ILE A 1 180 ? 22.094 -16.078 -15.797 1 98.69 180 ILE A C 1
ATOM 1403 O O . ILE A 1 180 ? 23.016 -15.453 -16.312 1 98.69 180 ILE A O 1
ATOM 1407 N N . GLY A 1 181 ? 20.844 -15.672 -15.914 1 98.81 181 GLY A N 1
ATOM 1408 C CA . GLY A 1 181 ? 20.469 -14.359 -16.422 1 98.81 181 GLY A CA 1
ATOM 1409 C C . GLY A 1 181 ? 20.062 -13.398 -15.32 1 98.81 181 GLY A C 1
ATOM 1410 O O . GLY A 1 181 ? 20 -13.773 -14.148 1 98.81 181 GLY A O 1
ATOM 1411 N N . CYS A 1 182 ? 19.812 -12.148 -15.727 1 98.88 182 CYS A N 1
ATOM 1412 C CA . CYS A 1 182 ? 19.422 -11.109 -14.781 1 98.88 182 CYS A CA 1
ATOM 1413 C C . CYS A 1 182 ? 18.406 -10.164 -15.406 1 98.88 182 CYS A C 1
ATOM 1415 O O . CYS A 1 182 ? 18.625 -9.633 -16.5 1 98.88 182 CYS A O 1
ATOM 1417 N N . ILE A 1 183 ? 17.297 -10.047 -14.75 1 98.88 183 ILE A N 1
ATOM 1418 C CA . ILE A 1 183 ? 16.359 -8.977 -15.078 1 98.88 183 ILE A CA 1
ATOM 1419 C C . ILE A 1 183 ? 16.562 -7.801 -14.133 1 98.88 183 ILE A C 1
ATOM 1421 O O . ILE A 1 183 ? 16.234 -7.891 -12.945 1 98.88 183 ILE A O 1
ATOM 1425 N N . THR A 1 184 ? 17.078 -6.746 -14.641 1 98.62 184 THR A N 1
ATOM 1426 C CA . THR A 1 184 ? 17.438 -5.598 -13.812 1 98.62 184 THR A CA 1
ATOM 1427 C C . THR A 1 184 ? 16.25 -4.645 -13.672 1 98.62 184 THR A C 1
ATOM 1429 O O . THR A 1 184 ? 15.234 -4.793 -14.367 1 98.62 184 THR A O 1
ATOM 1432 N N . GLY A 1 185 ? 16.297 -3.709 -12.727 1 96.12 185 GLY A N 1
ATOM 1433 C CA . GLY A 1 185 ? 15.469 -2.516 -12.781 1 96.12 185 GLY A CA 1
ATOM 1434 C C . GLY A 1 185 ? 15.969 -1.485 -13.773 1 96.12 185 GLY A C 1
ATOM 1435 O O . GLY A 1 185 ? 16.859 -1.769 -14.57 1 96.12 185 GLY A O 1
ATOM 1436 N N . PRO A 1 186 ? 15.32 -0.305 -13.758 1 93.25 186 PRO A N 1
ATOM 1437 C CA . PRO A 1 186 ? 15.828 0.755 -14.625 1 93.25 186 PRO A CA 1
ATOM 1438 C C . PRO A 1 186 ? 17.281 1.13 -14.32 1 93.25 186 PRO A C 1
ATOM 1440 O O . PRO A 1 186 ? 17.578 1.602 -13.219 1 93.25 186 PRO A O 1
ATOM 1443 N N . LEU A 1 187 ? 18.125 1.045 -15.289 1 94 187 LEU A N 1
ATOM 1444 C CA . LEU A 1 187 ? 19.562 1.165 -15.062 1 94 187 LEU A CA 1
ATOM 1445 C C . LEU A 1 187 ? 19.969 2.627 -14.914 1 94 187 LEU A C 1
ATOM 1447 O O . LEU A 1 187 ? 21.125 2.926 -14.609 1 94 187 LEU A O 1
ATOM 1451 N N . ASP A 1 188 ? 19.031 3.512 -15.016 1 87.06 188 ASP A N 1
ATOM 1452 C CA . ASP A 1 188 ? 19.297 4.902 -14.664 1 87.06 188 ASP A CA 1
ATOM 1453 C C . ASP A 1 188 ? 19.156 5.125 -13.164 1 87.06 188 ASP A C 1
ATOM 1455 O O . ASP A 1 188 ? 19.453 6.207 -12.656 1 87.06 188 ASP A O 1
ATOM 1459 N N . LYS A 1 189 ? 18.781 4.129 -12.508 1 84.88 189 LYS A N 1
ATOM 1460 C CA . LYS A 1 189 ? 18.672 4.188 -11.055 1 84.88 189 LYS A CA 1
ATOM 1461 C C . LYS A 1 189 ? 19.828 3.479 -10.383 1 84.88 189 LYS A C 1
ATOM 1463 O O . LYS A 1 189 ? 20.25 2.4 -10.812 1 84.88 189 LYS A O 1
ATOM 1468 N N . MET A 1 190 ? 20.25 4.008 -9.344 1 84.69 190 MET A N 1
ATOM 1469 C CA . MET A 1 190 ? 21.422 3.502 -8.641 1 84.69 190 MET A CA 1
ATOM 1470 C C . MET A 1 190 ? 21.141 2.123 -8.055 1 84.69 190 MET A C 1
ATOM 1472 O O . MET A 1 190 ? 22.016 1.255 -8.062 1 84.69 190 MET A O 1
ATOM 1476 N N . THR A 1 191 ? 20 1.942 -7.512 1 89 191 THR A N 1
ATOM 1477 C CA . THR A 1 191 ? 19.641 0.667 -6.91 1 89 191 THR A CA 1
ATOM 1478 C C . THR A 1 191 ? 19.766 -0.469 -7.918 1 89 191 THR A C 1
ATOM 1480 O O . THR A 1 191 ? 20.328 -1.525 -7.602 1 89 191 THR A O 1
ATOM 1483 N N . ALA A 1 192 ? 19.281 -0.252 -9.109 1 93.5 192 ALA A N 1
ATOM 1484 C CA . ALA A 1 192 ? 19.375 -1.256 -10.164 1 93.5 192 ALA A CA 1
ATOM 1485 C C . ALA A 1 192 ? 20.828 -1.503 -10.562 1 93.5 192 ALA A C 1
ATOM 1487 O O . ALA A 1 192 ? 21.25 -2.65 -10.75 1 93.5 192 ALA A O 1
ATOM 1488 N N . GLN A 1 193 ? 21.594 -0.426 -10.625 1 94.62 193 GLN A N 1
ATOM 1489 C CA . GLN A 1 193 ? 23.016 -0.537 -10.984 1 94.62 193 GLN A CA 1
ATOM 1490 C C . GLN A 1 193 ? 23.781 -1.349 -9.945 1 94.62 193 GLN A C 1
ATOM 1492 O O . GLN A 1 193 ? 24.594 -2.199 -10.297 1 94.62 193 GLN A O 1
ATOM 1497 N N . GLN A 1 194 ? 23.469 -1.099 -8.758 1 94.19 194 GLN A N 1
ATOM 1498 C CA . GLN A 1 194 ? 24.188 -1.756 -7.672 1 94.19 194 GLN A CA 1
ATOM 1499 C C . GLN A 1 194 ? 23.844 -3.238 -7.598 1 94.19 194 GLN A C 1
ATOM 1501 O O . GLN A 1 194 ? 24.719 -4.078 -7.387 1 94.19 194 GLN A O 1
ATOM 1506 N N . ARG A 1 195 ? 22.578 -3.572 -7.723 1 97.62 195 ARG A N 1
ATOM 1507 C CA . ARG A 1 195 ? 22.172 -4.977 -7.707 1 97.62 195 ARG A CA 1
ATOM 1508 C C . ARG A 1 195 ? 22.797 -5.734 -8.875 1 97.62 195 ARG A C 1
ATOM 1510 O O . ARG A 1 195 ? 23.281 -6.855 -8.703 1 97.62 195 ARG A O 1
ATOM 1517 N N . LEU A 1 196 ? 22.812 -5.078 -10.031 1 98.62 196 LEU A N 1
ATOM 1518 C CA . LEU A 1 196 ? 23.469 -5.688 -11.188 1 98.62 196 LEU A CA 1
ATOM 1519 C C . LEU A 1 196 ? 24.953 -5.875 -10.945 1 98.62 196 LEU A C 1
ATOM 1521 O O . LEU A 1 196 ? 25.531 -6.898 -11.32 1 98.62 196 LEU A O 1
ATOM 1525 N N . SER A 1 197 ? 25.594 -4.855 -10.359 1 98.38 197 SER A N 1
ATOM 1526 C CA . SER A 1 197 ? 27.016 -4.949 -10.062 1 98.38 197 SER A CA 1
ATOM 1527 C C . SER A 1 197 ? 27.312 -6.129 -9.141 1 98.38 197 SER A C 1
ATOM 1529 O O . SER A 1 197 ? 28.359 -6.773 -9.266 1 98.38 197 SER A O 1
ATOM 1531 N N . GLY A 1 198 ? 26.406 -6.375 -8.18 1 98.75 198 GLY A N 1
ATOM 1532 C CA . GLY A 1 198 ? 26.531 -7.551 -7.332 1 98.75 198 GLY A CA 1
ATOM 1533 C C . GLY A 1 198 ? 26.438 -8.852 -8.102 1 98.75 198 GLY A C 1
ATOM 1534 O O . GLY A 1 198 ? 27.203 -9.789 -7.863 1 98.75 198 GLY A O 1
ATOM 1535 N N . PHE A 1 199 ? 25.5 -8.875 -9.055 1 98.88 199 PHE A N 1
ATOM 1536 C CA . PHE A 1 199 ? 25.359 -10.016 -9.961 1 98.88 199 PHE A CA 1
ATOM 1537 C C . PHE A 1 199 ? 26.641 -10.273 -10.719 1 98.88 199 PHE A C 1
ATOM 1539 O O . PHE A 1 199 ? 27.141 -11.406 -10.742 1 98.88 199 PHE A O 1
ATOM 1546 N N . VAL A 1 200 ? 27.172 -9.258 -11.273 1 98.88 200 VAL A N 1
ATOM 1547 C CA . VAL A 1 200 ? 28.359 -9.344 -12.102 1 98.88 200 VAL A CA 1
ATOM 1548 C C . VAL A 1 200 ? 29.531 -9.852 -11.266 1 98.88 200 VAL A C 1
ATOM 1550 O O . VAL A 1 200 ? 30.266 -10.75 -11.688 1 98.88 200 VAL A O 1
ATOM 1553 N N . GLN A 1 201 ? 29.688 -9.305 -10.102 1 98.88 201 GLN A N 1
ATOM 1554 C CA . GLN A 1 201 ? 30.797 -9.711 -9.234 1 98.88 201 GLN A CA 1
ATOM 1555 C C . GLN A 1 201 ? 30.703 -11.203 -8.906 1 98.88 201 GLN A C 1
ATOM 1557 O O . GLN A 1 201 ? 31.719 -11.906 -8.969 1 98.88 201 GLN A O 1
ATOM 1562 N N . ALA A 1 202 ? 29.5 -11.656 -8.516 1 98.88 202 ALA A N 1
ATOM 1563 C CA . ALA A 1 202 ? 29.328 -13.062 -8.172 1 98.88 202 ALA A CA 1
ATOM 1564 C C . ALA A 1 202 ? 29.672 -13.961 -9.359 1 98.88 202 ALA A C 1
ATOM 1566 O O . ALA A 1 202 ? 30.359 -14.969 -9.195 1 98.88 202 ALA A O 1
ATOM 1567 N N . MET A 1 203 ? 29.203 -13.586 -10.539 1 98.88 203 MET A N 1
ATOM 1568 C CA . MET A 1 203 ? 29.469 -14.367 -11.742 1 98.88 203 MET A CA 1
ATOM 1569 C C . MET A 1 203 ? 30.969 -14.414 -12.039 1 98.88 203 MET A C 1
ATOM 1571 O O . MET A 1 203 ? 31.531 -15.484 -12.273 1 98.88 203 MET A O 1
ATOM 1575 N N . GLU A 1 204 ? 31.609 -13.273 -11.969 1 98.69 204 GLU A N 1
ATOM 1576 C CA . GLU A 1 204 ? 33.031 -13.156 -12.297 1 98.69 204 GLU A CA 1
ATOM 1577 C C . GLU A 1 204 ? 33.875 -13.922 -11.305 1 98.69 204 GLU A C 1
ATOM 1579 O O . GLU A 1 204 ? 34.812 -14.625 -11.695 1 98.69 204 GLU A O 1
ATOM 1584 N N . GLU A 1 205 ? 33.594 -13.789 -10.031 1 98.62 205 GLU A N 1
ATOM 1585 C CA . GLU A 1 205 ? 34.375 -14.445 -8.992 1 98.62 205 GLU A CA 1
ATOM 1586 C C . GLU A 1 205 ? 34.281 -15.969 -9.109 1 98.62 205 GLU A C 1
ATOM 1588 O O . GLU A 1 205 ? 35.156 -16.688 -8.648 1 98.62 205 GLU A O 1
ATOM 1593 N N . ASN A 1 206 ? 33.219 -16.453 -9.68 1 98.62 206 ASN A N 1
ATOM 1594 C CA . ASN A 1 206 ? 33.031 -17.891 -9.852 1 98.62 206 ASN A CA 1
ATOM 1595 C C . ASN A 1 206 ? 33.406 -18.328 -11.273 1 98.62 206 ASN A C 1
ATOM 1597 O O . ASN A 1 206 ? 33.062 -19.453 -11.672 1 98.62 206 ASN A O 1
ATOM 1601 N N . HIS A 1 207 ? 33.969 -17.422 -12.102 1 98.5 207 HIS A N 1
ATOM 1602 C CA . HIS A 1 207 ? 34.469 -17.672 -13.438 1 98.5 207 HIS A CA 1
ATOM 1603 C C . HIS A 1 207 ? 33.375 -18.125 -14.391 1 98.5 207 HIS A C 1
ATOM 1605 O O . HIS A 1 207 ? 33.562 -19.047 -15.18 1 98.5 207 HIS A O 1
ATOM 1611 N N . LEU A 1 208 ? 32.219 -17.562 -14.188 1 98.56 208 LEU A N 1
ATOM 1612 C CA . LEU A 1 208 ? 31.078 -17.844 -15.07 1 98.56 208 LEU A CA 1
ATOM 1613 C C . LEU A 1 208 ? 30.906 -16.75 -16.109 1 98.56 208 LEU A C 1
ATOM 1615 O O . LEU A 1 208 ? 31.156 -15.578 -15.82 1 98.56 208 LEU A O 1
ATOM 1619 N N . SER A 1 209 ? 30.5 -17.109 -17.297 1 97.94 209 SER A N 1
ATOM 1620 C CA . SER A 1 209 ? 30.297 -16.156 -18.375 1 97.94 209 SER A CA 1
ATOM 1621 C C . SER A 1 209 ? 28.969 -15.422 -18.203 1 97.94 209 SER A C 1
ATOM 1623 O O . SER A 1 209 ? 27.969 -16.016 -17.781 1 97.94 209 SER A O 1
ATOM 1625 N N . ILE A 1 210 ? 28.969 -14.219 -18.562 1 98.31 210 ILE A N 1
ATOM 1626 C CA . ILE A 1 210 ? 27.75 -13.398 -18.578 1 98.31 210 ILE A CA 1
ATOM 1627 C C . ILE A 1 210 ? 27.312 -13.148 -20.016 1 98.31 210 ILE A C 1
ATOM 1629 O O . ILE A 1 210 ? 28.062 -12.562 -20.812 1 98.31 210 ILE A O 1
ATOM 1633 N N . LYS A 1 211 ? 26.219 -13.602 -20.359 1 97.75 211 LYS A N 1
ATOM 1634 C CA . LYS A 1 211 ? 25.672 -13.336 -21.688 1 97.75 211 LYS A CA 1
ATOM 1635 C C . LYS A 1 211 ? 24.875 -12.039 -21.688 1 97.75 211 LYS A C 1
ATOM 1637 O O . LYS A 1 211 ? 23.875 -11.914 -20.984 1 97.75 211 LYS A O 1
ATOM 1642 N N . LYS A 1 212 ? 25.188 -11.125 -22.484 1 97 212 LYS A N 1
ATOM 1643 C CA . LYS A 1 212 ? 24.562 -9.812 -22.531 1 97 212 LYS A CA 1
ATOM 1644 C C . LYS A 1 212 ? 23.078 -9.922 -22.891 1 97 212 LYS A C 1
ATOM 1646 O O . LYS A 1 212 ? 22.266 -9.125 -22.422 1 97 212 LYS A O 1
ATOM 1651 N N . GLU A 1 213 ? 22.75 -10.93 -23.703 1 97.12 213 GLU A N 1
ATOM 1652 C CA . GLU A 1 213 ? 21.375 -11.102 -24.156 1 97.12 213 GLU A CA 1
ATOM 1653 C C . GLU A 1 213 ? 20.484 -11.586 -23.016 1 97.12 213 GLU A C 1
ATOM 1655 O O . GLU A 1 213 ? 19.266 -11.562 -23.125 1 97.12 213 GLU A O 1
ATOM 1660 N N . TRP A 1 214 ? 21.172 -12.055 -21.891 1 98.31 214 TRP A N 1
ATOM 1661 C CA . TRP A 1 214 ? 20.406 -12.531 -20.75 1 98.31 214 TRP A CA 1
ATOM 1662 C C . TRP A 1 214 ? 20.281 -11.438 -19.688 1 98.31 214 TRP A C 1
ATOM 1664 O O . TRP A 1 214 ? 19.672 -11.656 -18.625 1 98.31 214 TRP A O 1
ATOM 1674 N N . ILE A 1 215 ? 20.875 -10.266 -19.953 1 98.62 215 ILE A N 1
ATOM 1675 C CA . ILE A 1 215 ? 20.688 -9.086 -19.109 1 98.62 215 ILE A CA 1
ATOM 1676 C C . ILE A 1 215 ? 19.594 -8.195 -19.703 1 98.62 215 ILE A C 1
ATOM 1678 O O . ILE A 1 215 ? 19.828 -7.512 -20.703 1 98.62 215 ILE A O 1
ATOM 1682 N N . ILE A 1 216 ? 18.438 -8.227 -19.078 1 98.69 216 ILE A N 1
ATOM 1683 C CA . ILE A 1 216 ? 17.297 -7.52 -19.641 1 98.69 216 ILE A CA 1
ATOM 1684 C C . ILE A 1 216 ? 16.781 -6.504 -18.625 1 98.69 216 ILE A C 1
ATOM 1686 O O . ILE A 1 216 ? 16.562 -6.84 -17.453 1 98.69 216 ILE A O 1
ATOM 1690 N N . GLU A 1 217 ? 16.578 -5.316 -19.078 1 98.5 217 GLU A N 1
ATOM 1691 C CA . GLU A 1 217 ? 16.125 -4.223 -18.219 1 98.5 217 GLU A CA 1
ATOM 1692 C C . GLU A 1 217 ? 14.609 -4.262 -18.016 1 98.5 217 GLU A C 1
ATOM 1694 O O . GLU A 1 217 ? 13.859 -4.449 -18.984 1 98.5 217 GLU A O 1
ATOM 1699 N N . GLY A 1 218 ? 14.172 -4.219 -16.766 1 97.88 218 GLY A N 1
ATOM 1700 C CA . GLY A 1 218 ? 12.773 -4.066 -16.391 1 97.88 218 GLY A CA 1
ATOM 1701 C C . GLY A 1 218 ? 12.469 -2.73 -15.742 1 97.88 218 GLY A C 1
ATOM 1702 O O . GLY A 1 218 ? 13.172 -1.745 -15.977 1 97.88 218 GLY A O 1
ATOM 1703 N N . ASN A 1 219 ? 11.305 -2.637 -14.992 1 94.69 219 ASN A N 1
ATOM 1704 C CA . ASN A 1 219 ? 10.883 -1.328 -14.5 1 94.69 219 ASN A CA 1
ATOM 1705 C C . ASN A 1 219 ? 10.453 -1.389 -13.039 1 94.69 219 ASN A C 1
ATOM 1707 O O . ASN A 1 219 ? 9.695 -0.537 -12.57 1 94.69 219 ASN A O 1
ATOM 1711 N N . PHE A 1 220 ? 10.734 -2.492 -12.32 1 94.38 220 PHE A N 1
ATOM 1712 C CA . PHE A 1 220 ? 10.469 -2.725 -10.906 1 94.38 220 PHE A CA 1
ATOM 1713 C C . PHE A 1 220 ? 8.992 -2.982 -10.664 1 94.38 220 PHE A C 1
ATOM 1715 O O . PHE A 1 220 ? 8.531 -2.998 -9.523 1 94.38 220 PHE A O 1
ATOM 1722 N N . GLU A 1 221 ? 8.234 -3.152 -11.727 1 95.38 221 GLU A N 1
ATOM 1723 C CA . GLU A 1 221 ? 6.82 -3.492 -11.641 1 95.38 221 GLU A CA 1
ATOM 1724 C C . GLU A 1 221 ? 6.531 -4.824 -12.328 1 95.38 221 GLU A C 1
ATOM 1726 O O . GLU A 1 221 ? 7.359 -5.332 -13.086 1 95.38 221 GLU A O 1
ATOM 1731 N N . CYS A 1 222 ? 5.387 -5.332 -12.117 1 97.62 222 CYS A N 1
ATOM 1732 C CA . CYS A 1 222 ? 5.02 -6.645 -12.641 1 97.62 222 CYS A CA 1
ATOM 1733 C C . CYS A 1 222 ? 5.07 -6.66 -14.156 1 97.62 222 CYS A C 1
ATOM 1735 O O . CYS A 1 222 ? 5.582 -7.605 -14.758 1 97.62 222 CYS A O 1
ATOM 1737 N N . ASP A 1 223 ? 4.539 -5.629 -14.758 1 97.88 223 ASP A N 1
ATOM 1738 C CA . ASP A 1 223 ? 4.488 -5.59 -16.219 1 97.88 223 ASP A CA 1
ATOM 1739 C C . ASP A 1 223 ? 5.895 -5.578 -16.812 1 97.88 223 ASP A C 1
ATOM 1741 O O . ASP A 1 223 ? 6.152 -6.238 -17.828 1 97.88 223 ASP A O 1
ATOM 1745 N N . GLY A 1 224 ? 6.77 -4.887 -16.172 1 98 224 GLY A N 1
ATOM 1746 C CA . GLY A 1 224 ? 8.156 -4.891 -16.609 1 98 224 GLY A CA 1
ATOM 1747 C C . GLY A 1 224 ? 8.812 -6.254 -16.5 1 98 224 GLY A C 1
ATOM 1748 O O . GLY A 1 224 ? 9.609 -6.637 -17.359 1 98 224 GLY A O 1
ATOM 1749 N N . GLY A 1 225 ? 8.516 -6.988 -15.422 1 98.62 225 GLY A N 1
ATOM 1750 C CA . GLY A 1 225 ? 9.016 -8.344 -15.266 1 98.62 225 GLY A CA 1
ATOM 1751 C C . GLY A 1 225 ? 8.477 -9.305 -16.312 1 98.62 225 GLY A C 1
ATOM 1752 O O . GLY A 1 225 ? 9.219 -10.133 -16.844 1 98.62 225 GLY A O 1
ATOM 1753 N N . GLU A 1 226 ? 7.199 -9.141 -16.578 1 98.5 226 GLU A N 1
ATOM 1754 C CA . GLU A 1 226 ? 6.562 -9.969 -17.594 1 98.5 226 GLU A CA 1
ATOM 1755 C C . GLU A 1 226 ? 7.18 -9.734 -18.969 1 98.5 226 GLU A C 1
ATOM 1757 O O . GLU A 1 226 ? 7.531 -10.68 -19.672 1 98.5 226 GLU A O 1
ATOM 1762 N N . GLU A 1 227 ? 7.324 -8.492 -19.328 1 98.62 227 GLU A N 1
ATOM 1763 C CA . GLU A 1 227 ? 7.887 -8.125 -20.625 1 98.62 227 GLU A CA 1
ATOM 1764 C C . GLU A 1 227 ? 9.328 -8.594 -20.75 1 98.62 227 GLU A C 1
ATOM 1766 O O . GLU A 1 227 ? 9.734 -9.094 -21.812 1 98.62 227 GLU A O 1
ATOM 1771 N N . ALA A 1 228 ? 10.078 -8.391 -19.719 1 98.75 228 ALA A N 1
ATOM 1772 C CA . ALA A 1 228 ? 11.477 -8.797 -19.719 1 98.75 228 ALA A CA 1
ATOM 1773 C C . ALA A 1 228 ? 11.609 -10.312 -19.891 1 98.75 228 ALA A C 1
ATOM 1775 O O . ALA A 1 228 ? 12.469 -10.789 -20.625 1 98.75 228 ALA A O 1
ATOM 1776 N N . PHE A 1 229 ? 10.773 -11.062 -19.203 1 98.75 229 PHE A N 1
ATOM 1777 C CA . PHE A 1 229 ? 10.797 -12.516 -19.328 1 98.75 229 PHE A CA 1
ATOM 1778 C C . PHE A 1 229 ? 10.422 -12.953 -20.734 1 98.75 229 PHE A C 1
ATOM 1780 O O . PHE A 1 229 ? 11.039 -13.859 -21.297 1 98.75 229 PHE A O 1
ATOM 1787 N N . ASP A 1 230 ? 9.438 -12.289 -21.281 1 98.56 230 ASP A N 1
ATOM 1788 C CA . ASP A 1 230 ? 9.008 -12.586 -22.641 1 98.56 230 ASP A CA 1
ATOM 1789 C C . ASP A 1 230 ? 10.148 -12.367 -23.641 1 98.56 230 ASP A C 1
ATOM 1791 O O . ASP A 1 230 ? 10.297 -13.141 -24.594 1 98.56 230 ASP A O 1
ATOM 1795 N N . LYS A 1 231 ? 10.891 -11.359 -23.438 1 98.31 231 LYS A N 1
ATOM 1796 C CA . LYS A 1 231 ? 12.055 -11.086 -24.281 1 98.31 231 LYS A CA 1
ATOM 1797 C C . LYS A 1 231 ? 13.133 -12.148 -24.094 1 98.31 231 LYS A C 1
ATOM 1799 O O . LYS A 1 231 ? 13.805 -12.523 -25.062 1 98.31 231 LYS A O 1
ATOM 1804 N N . LEU A 1 232 ? 13.281 -12.648 -22.891 1 98.06 232 LEU A N 1
ATOM 1805 C CA . LEU A 1 232 ? 14.32 -13.617 -22.547 1 98.06 232 LEU A CA 1
ATOM 1806 C C . LEU A 1 232 ? 14.055 -14.961 -23.234 1 98.06 232 LEU A C 1
ATOM 1808 O O . LEU A 1 232 ? 14.969 -15.57 -23.781 1 98.06 232 LEU A O 1
ATOM 1812 N N . ILE A 1 233 ? 12.828 -15.422 -23.266 1 96.5 233 ILE A N 1
ATOM 1813 C CA . ILE A 1 233 ? 12.523 -16.797 -23.641 1 96.5 233 ILE A CA 1
ATOM 1814 C C . ILE A 1 233 ? 12.539 -16.938 -25.156 1 96.5 233 ILE A C 1
ATOM 1816 O O . ILE A 1 233 ? 12.508 -18.047 -25.688 1 96.5 233 ILE A O 1
ATOM 1820 N N . VAL A 1 234 ? 12.586 -15.82 -25.859 1 95.5 234 VAL A N 1
ATOM 1821 C CA . VAL A 1 234 ? 12.633 -15.914 -27.312 1 95.5 234 VAL A CA 1
ATOM 1822 C C . VAL A 1 234 ? 14.086 -15.914 -27.781 1 95.5 234 VAL A C 1
ATOM 1824 O O . VAL A 1 234 ? 14.359 -16 -28.984 1 95.5 234 VAL A O 1
ATOM 1827 N N . GLN A 1 235 ? 15.039 -15.75 -26.875 1 93.12 235 GLN A N 1
ATOM 1828 C CA . GLN A 1 235 ? 16.453 -15.836 -27.219 1 93.12 235 GLN A CA 1
ATOM 1829 C C . GLN A 1 235 ? 16.828 -17.234 -27.688 1 93.12 235 GLN A C 1
ATOM 1831 O O . GLN A 1 235 ? 16.078 -18.188 -27.469 1 93.12 235 GLN A O 1
ATOM 1836 N N . LYS A 1 236 ? 18.016 -17.375 -28.359 1 89.69 236 LYS A N 1
ATOM 1837 C CA . LYS A 1 236 ? 18.484 -18.641 -28.906 1 89.69 236 LYS A CA 1
ATOM 1838 C C . LYS A 1 236 ? 18.641 -19.688 -27.812 1 89.69 236 LYS A C 1
ATOM 1840 O O . LYS A 1 236 ? 18.359 -20.875 -28.047 1 89.69 236 LYS A O 1
ATOM 1845 N N . SER A 1 237 ? 19.094 -19.234 -26.672 1 94 237 SER A N 1
ATOM 1846 C CA . SER A 1 237 ? 19.203 -20.062 -25.469 1 94 237 SER A CA 1
ATOM 1847 C C . SER A 1 237 ? 18.672 -19.312 -24.25 1 94 237 SER A C 1
ATOM 1849 O O . SER A 1 237 ? 18.625 -18.078 -24.234 1 94 237 SER A O 1
ATOM 1851 N N . ILE A 1 238 ? 18.219 -20.172 -23.312 1 95.56 238 ILE A N 1
ATOM 1852 C CA . ILE A 1 238 ? 17.688 -19.547 -22.109 1 95.56 238 ILE A CA 1
ATOM 1853 C C . ILE A 1 238 ? 18.453 -20.062 -20.891 1 95.56 238 ILE A C 1
ATOM 1855 O O . ILE A 1 238 ? 18.906 -21.203 -20.875 1 95.56 238 ILE A O 1
ATOM 1859 N N . PRO A 1 239 ? 18.641 -19.219 -19.891 1 97.94 239 PRO A N 1
ATOM 1860 C CA . PRO A 1 239 ? 19.359 -19.641 -18.703 1 97.94 239 PRO A CA 1
ATOM 1861 C C . PRO A 1 239 ? 18.562 -20.641 -17.844 1 97.94 239 PRO A C 1
ATOM 1863 O O . PRO A 1 239 ? 17.359 -20.781 -18.031 1 97.94 239 PRO A O 1
ATOM 1866 N N . SER A 1 240 ? 19.25 -21.344 -17.016 1 98.06 240 SER A N 1
ATOM 1867 C CA . SER A 1 240 ? 18.594 -22.266 -16.078 1 98.06 240 SER A CA 1
ATOM 1868 C C . SER A 1 240 ? 18.188 -21.547 -14.805 1 98.06 240 SER A C 1
ATOM 1870 O O . SER A 1 240 ? 17.438 -22.094 -13.992 1 98.06 240 SER A O 1
ATOM 1872 N N . ALA A 1 241 ? 18.672 -20.266 -14.625 1 98.69 241 ALA A N 1
ATOM 1873 C CA . ALA A 1 241 ? 18.344 -19.5 -13.422 1 98.69 241 ALA A CA 1
ATOM 1874 C C . ALA A 1 241 ? 18.328 -18 -13.719 1 98.69 241 ALA A C 1
ATOM 1876 O O . ALA A 1 241 ? 19.031 -17.547 -14.617 1 98.69 241 ALA A O 1
ATOM 1877 N N . LEU A 1 242 ? 17.531 -17.312 -13 1 98.81 242 LEU A N 1
ATOM 1878 C CA . LEU A 1 242 ? 17.375 -15.875 -13.172 1 98.81 242 LEU A CA 1
ATOM 1879 C C . LEU A 1 242 ? 17.406 -15.148 -11.828 1 98.81 242 LEU A C 1
ATOM 1881 O O . LEU A 1 242 ? 16.703 -15.531 -10.891 1 98.81 242 LEU A O 1
ATOM 1885 N N . PHE A 1 243 ? 18.297 -14.18 -11.734 1 98.94 243 PHE A N 1
ATOM 1886 C CA . PHE A 1 243 ? 18.172 -13.164 -10.688 1 98.94 243 PHE A CA 1
ATOM 1887 C C . PHE A 1 243 ? 17.312 -12.008 -11.164 1 98.94 243 PHE A C 1
ATOM 1889 O O . PHE A 1 243 ? 17.641 -11.344 -12.148 1 98.94 243 PHE A O 1
ATOM 1896 N N . ILE A 1 244 ? 16.203 -11.758 -10.5 1 98.94 244 ILE A N 1
ATOM 1897 C CA . ILE A 1 244 ? 15.305 -10.648 -10.805 1 98.94 244 ILE A CA 1
ATOM 1898 C C . ILE A 1 244 ? 15.375 -9.602 -9.695 1 98.94 244 ILE A C 1
ATOM 1900 O O . ILE A 1 244 ? 15.141 -9.914 -8.531 1 98.94 244 ILE A O 1
ATOM 1904 N N . CYS A 1 245 ? 15.508 -8.391 -10 1 98.56 245 CYS A N 1
ATOM 1905 C CA . CYS A 1 245 ? 16.016 -7.348 -9.109 1 98.56 245 CYS A CA 1
ATOM 1906 C C . CYS A 1 245 ? 14.945 -6.887 -8.133 1 98.56 245 CYS A C 1
ATOM 1908 O O . CYS A 1 245 ? 15.211 -6.07 -7.25 1 98.56 245 CYS A O 1
ATOM 1910 N N . ASN A 1 246 ? 13.703 -7.344 -8.25 1 97.69 246 ASN A N 1
ATOM 1911 C CA . ASN A 1 246 ? 12.742 -7.191 -7.16 1 97.69 246 ASN A CA 1
ATOM 1912 C C . ASN A 1 246 ? 11.594 -8.188 -7.281 1 97.69 246 ASN A C 1
ATOM 1914 O O . ASN A 1 246 ? 11.398 -8.789 -8.336 1 97.69 246 ASN A O 1
ATOM 1918 N N . ASP A 1 247 ? 10.852 -8.305 -6.234 1 98.44 247 ASP A N 1
ATOM 1919 C CA . ASP A 1 247 ? 9.812 -9.328 -6.129 1 98.44 247 ASP A CA 1
ATOM 1920 C C . ASP A 1 247 ? 8.664 -9.039 -7.094 1 98.44 247 ASP A C 1
ATOM 1922 O O . ASP A 1 247 ? 8.07 -9.961 -7.652 1 98.44 247 ASP A O 1
ATOM 1926 N N . MET A 1 248 ? 8.375 -7.777 -7.324 1 97.44 248 MET A N 1
ATOM 1927 C CA . MET A 1 248 ? 7.273 -7.422 -8.219 1 97.44 248 MET A CA 1
ATOM 1928 C C . MET A 1 248 ? 7.566 -7.883 -9.648 1 97.44 248 MET A C 1
ATOM 1930 O O . MET A 1 248 ? 6.703 -8.461 -10.305 1 97.44 248 MET A O 1
ATOM 1934 N N . MET A 1 249 ? 8.742 -7.613 -10.102 1 98.62 249 MET A N 1
ATOM 1935 C CA . MET A 1 249 ? 9.117 -8.102 -11.422 1 98.62 249 MET A CA 1
ATOM 1936 C C . MET A 1 249 ? 9.172 -9.625 -11.438 1 98.62 249 MET A C 1
ATOM 1938 O O . MET A 1 249 ? 8.828 -10.25 -12.445 1 98.62 249 MET A O 1
ATOM 1942 N N . ALA A 1 250 ? 9.633 -10.203 -10.32 1 98.88 250 ALA A N 1
ATOM 1943 C CA . ALA A 1 250 ? 9.648 -11.656 -10.234 1 98.88 250 ALA A CA 1
ATOM 1944 C C . ALA A 1 250 ? 8.25 -12.234 -10.398 1 98.88 250 ALA A C 1
ATOM 1946 O O . ALA A 1 250 ? 8.062 -13.25 -11.07 1 98.88 250 ALA A O 1
ATOM 1947 N N . MET A 1 251 ? 7.301 -11.594 -9.797 1 98.31 251 MET A N 1
ATOM 1948 C CA . MET A 1 251 ? 5.914 -12.031 -9.93 1 98.31 251 MET A CA 1
ATOM 1949 C C . MET A 1 251 ? 5.473 -11.992 -11.391 1 98.31 251 MET A C 1
ATOM 1951 O O . MET A 1 251 ? 4.836 -12.93 -11.875 1 98.31 251 MET A O 1
ATOM 1955 N N . GLY A 1 252 ? 5.785 -10.883 -12.062 1 98.56 252 GLY A N 1
ATOM 1956 C CA . GLY A 1 252 ? 5.48 -10.773 -13.477 1 98.56 252 GLY A CA 1
ATOM 1957 C C . GLY A 1 252 ? 6.156 -11.844 -14.32 1 98.56 252 GLY A C 1
ATOM 1958 O O . GLY A 1 252 ? 5.539 -12.406 -15.227 1 98.56 252 GLY A O 1
ATOM 1959 N N . ALA A 1 253 ? 7.371 -12.133 -14.023 1 98.81 253 ALA A N 1
ATOM 1960 C CA . ALA A 1 253 ? 8.133 -13.148 -14.742 1 98.81 253 ALA A CA 1
ATOM 1961 C C . ALA A 1 253 ? 7.543 -14.539 -14.523 1 98.81 253 ALA A C 1
ATOM 1963 O O . ALA A 1 253 ? 7.418 -15.32 -15.469 1 98.81 253 ALA A O 1
ATOM 1964 N N . ILE A 1 254 ? 7.188 -14.852 -13.289 1 98.38 254 ILE A N 1
ATOM 1965 C CA . ILE A 1 254 ? 6.594 -16.141 -12.953 1 98.38 254 ILE A CA 1
ATOM 1966 C C . ILE A 1 254 ? 5.266 -16.297 -13.688 1 98.38 254 ILE A C 1
ATOM 1968 O O . ILE A 1 254 ? 4.965 -17.375 -14.211 1 98.38 254 ILE A O 1
ATOM 1972 N N . SER A 1 255 ? 4.492 -15.242 -13.695 1 97.81 255 SER A N 1
ATOM 1973 C CA . SER A 1 255 ? 3.232 -15.258 -14.438 1 97.81 255 SER A CA 1
ATOM 1974 C C . SER A 1 255 ? 3.463 -15.57 -15.906 1 97.81 255 SER A C 1
ATOM 1976 O O . SER A 1 255 ? 2.756 -16.391 -16.484 1 97.81 255 SER A O 1
ATOM 1978 N N . SER A 1 256 ? 4.434 -14.883 -16.5 1 98.19 256 SER A N 1
ATOM 1979 C CA . SER A 1 256 ? 4.777 -15.117 -17.891 1 98.19 256 SER A CA 1
ATOM 1980 C C . SER A 1 256 ? 5.273 -16.547 -18.109 1 98.19 256 SER A C 1
ATOM 1982 O O . SER A 1 256 ? 4.91 -17.188 -19.094 1 98.19 256 SER A O 1
ATOM 1984 N N . ALA A 1 257 ? 6.105 -17.047 -17.234 1 97.88 257 ALA A N 1
ATOM 1985 C CA . ALA A 1 257 ? 6.586 -18.422 -17.312 1 97.88 257 ALA A CA 1
ATOM 1986 C C . ALA A 1 257 ? 5.422 -19.406 -17.344 1 97.88 257 ALA A C 1
ATOM 1988 O O . ALA A 1 257 ? 5.422 -20.344 -18.141 1 97.88 257 ALA A O 1
ATOM 1989 N N . PHE A 1 258 ? 4.473 -19.141 -16.484 1 95.56 258 PHE A N 1
ATOM 1990 C CA . PHE A 1 258 ? 3.285 -19.984 -16.438 1 95.56 258 PHE A CA 1
ATOM 1991 C C . PHE A 1 258 ? 2.566 -20 -17.781 1 95.56 258 PHE A C 1
ATOM 1993 O O . PHE A 1 258 ? 2.189 -21.062 -18.281 1 95.56 258 PHE A O 1
ATOM 2000 N N . LYS A 1 259 ? 2.418 -18.844 -18.359 1 94.88 259 LYS A N 1
ATOM 2001 C CA . LYS A 1 259 ? 1.745 -18.703 -19.656 1 94.88 259 LYS A CA 1
ATOM 2002 C C . LYS A 1 259 ? 2.49 -19.469 -20.75 1 94.88 259 LYS A C 1
ATOM 2004 O O . LYS A 1 259 ? 1.871 -20 -21.672 1 94.88 259 LYS A O 1
ATOM 2009 N N . HIS A 1 260 ? 3.775 -19.578 -20.594 1 96.31 260 HIS A N 1
ATOM 2010 C CA . HIS A 1 260 ? 4.613 -20.219 -21.594 1 96.31 260 HIS A CA 1
ATOM 2011 C C . HIS A 1 260 ? 4.926 -21.656 -21.203 1 96.31 260 HIS A C 1
ATOM 2013 O O . HIS A 1 260 ? 5.758 -22.312 -21.828 1 96.31 260 HIS A O 1
ATOM 2019 N N . LYS A 1 261 ? 4.32 -22.094 -20.109 1 95.19 261 LYS A N 1
ATOM 2020 C CA . LYS A 1 261 ? 4.426 -23.469 -19.641 1 95.19 261 LYS A CA 1
ATOM 2021 C C . LYS A 1 261 ? 5.855 -23.812 -19.219 1 95.19 261 LYS A C 1
ATOM 2023 O O . LYS A 1 261 ? 6.348 -24.906 -19.484 1 95.19 261 LYS A O 1
ATOM 2028 N N . ILE A 1 262 ? 6.57 -22.844 -18.734 1 96.31 262 ILE A N 1
ATOM 2029 C CA . ILE A 1 262 ? 7.883 -23.031 -18.125 1 96.31 262 ILE A CA 1
ATOM 2030 C C . ILE A 1 262 ? 7.727 -23.203 -16.625 1 96.31 262 ILE A C 1
ATOM 2032 O O . ILE A 1 262 ? 7.203 -22.312 -15.938 1 96.31 262 ILE A O 1
ATOM 2036 N N . GLN A 1 263 ? 8.18 -24.266 -16.125 1 95.25 263 GLN A N 1
ATOM 2037 C CA . GLN A 1 263 ? 7.973 -24.594 -14.711 1 95.25 263 GLN A CA 1
ATOM 2038 C C . GLN A 1 263 ? 9.047 -23.953 -13.836 1 95.25 263 GLN A C 1
ATOM 2040 O O . GLN A 1 263 ? 10.242 -24.141 -14.062 1 95.25 263 GLN A O 1
ATOM 2045 N N . ILE A 1 264 ? 8.672 -23.219 -12.914 1 96.94 264 ILE A N 1
ATOM 2046 C CA . ILE A 1 264 ? 9.539 -22.719 -11.859 1 96.94 264 ILE A CA 1
ATOM 2047 C C . ILE A 1 264 ? 9.352 -23.547 -10.594 1 96.94 264 ILE A C 1
ATOM 2049 O O . ILE A 1 264 ? 8.234 -23.719 -10.102 1 96.94 264 ILE A O 1
ATOM 2053 N N . PRO A 1 265 ? 10.289 -24.094 -10.07 1 96.5 265 PRO A N 1
ATOM 2054 C CA . PRO A 1 265 ? 11.711 -23.859 -10.336 1 96.5 265 PRO A CA 1
ATOM 2055 C C . PRO A 1 265 ? 12.32 -24.906 -11.266 1 96.5 265 PRO A C 1
ATOM 2057 O O . PRO A 1 265 ? 13.492 -24.812 -11.625 1 96.5 265 PRO A O 1
ATOM 2060 N N . ASN A 1 266 ? 11.578 -25.906 -11.719 1 95.75 266 ASN A N 1
ATOM 2061 C CA . ASN A 1 266 ? 12.164 -27.109 -12.312 1 95.75 266 ASN A CA 1
ATOM 2062 C C . ASN A 1 266 ? 12.836 -26.781 -13.648 1 95.75 266 ASN A C 1
ATOM 2064 O O . ASN A 1 266 ? 13.898 -27.344 -13.961 1 95.75 266 ASN A O 1
ATOM 2068 N N . ASP A 1 267 ? 12.203 -25.984 -14.453 1 96.38 267 ASP A N 1
ATOM 2069 C CA . ASP A 1 267 ? 12.797 -25.594 -15.727 1 96.38 267 ASP A CA 1
ATOM 2070 C C . ASP A 1 267 ? 13.742 -24.406 -15.555 1 96.38 267 ASP A C 1
ATOM 2072 O O . ASP A 1 267 ? 14.703 -24.25 -16.312 1 96.38 267 ASP A O 1
ATOM 2076 N N . MET A 1 268 ? 13.414 -23.562 -14.625 1 98 268 MET A N 1
ATOM 2077 C CA . MET A 1 268 ? 14.18 -22.344 -14.391 1 98 268 MET A CA 1
ATOM 2078 C C . MET A 1 268 ? 14.023 -21.875 -12.945 1 98 268 MET A C 1
ATOM 2080 O O . MET A 1 268 ? 12.906 -21.703 -12.461 1 98 268 MET A O 1
ATOM 2084 N N . SER A 1 269 ? 15.164 -21.703 -12.258 1 98.75 269 SER A N 1
ATOM 2085 C CA . SER A 1 269 ? 15.141 -21.125 -10.922 1 98.75 269 SER A CA 1
ATOM 2086 C C . SER A 1 269 ? 15.039 -19.609 -10.977 1 98.75 269 SER A C 1
ATOM 2088 O O . SER A 1 269 ? 15.664 -18.969 -11.836 1 98.75 269 SER A O 1
ATOM 2090 N N . ILE A 1 270 ? 14.227 -19.047 -10.086 1 98.88 270 ILE A N 1
ATOM 2091 C CA . ILE A 1 270 ? 14.078 -17.594 -10.016 1 98.88 270 ILE A CA 1
ATOM 2092 C C . ILE A 1 270 ? 14.312 -17.125 -8.578 1 98.88 270 ILE A C 1
ATOM 2094 O O . ILE A 1 270 ? 13.781 -17.719 -7.633 1 98.88 270 ILE A O 1
ATOM 2098 N N . ILE A 1 271 ? 15.125 -16.156 -8.375 1 98.94 271 ILE A N 1
ATOM 2099 C CA . ILE A 1 271 ? 15.32 -15.492 -7.098 1 98.94 271 ILE A CA 1
ATOM 2100 C C . ILE A 1 271 ? 14.969 -14.008 -7.234 1 98.94 271 ILE A C 1
ATOM 2102 O O . ILE A 1 271 ? 15.289 -13.383 -8.242 1 98.94 271 ILE A O 1
ATOM 2106 N N . GLY A 1 272 ? 14.242 -13.492 -6.258 1 98.81 272 GLY A N 1
ATOM 2107 C CA . GLY A 1 272 ? 13.828 -12.094 -6.277 1 98.81 272 GLY A CA 1
ATOM 2108 C C . GLY A 1 272 ? 14.609 -11.227 -5.301 1 98.81 272 GLY A C 1
ATOM 2109 O O . GLY A 1 272 ? 15.734 -11.562 -4.93 1 98.81 272 GLY A O 1
ATOM 2110 N N . TYR A 1 273 ? 14.047 -10.039 -4.996 1 98.44 273 TYR A N 1
ATOM 2111 C CA . TYR A 1 273 ? 14.633 -9.039 -4.113 1 98.44 273 TYR A CA 1
ATOM 2112 C C . TYR A 1 273 ? 13.555 -8.203 -3.439 1 98.44 273 TYR A C 1
ATOM 2114 O O . TYR A 1 273 ? 12.586 -7.793 -4.082 1 98.44 273 TYR A O 1
ATOM 2122 N N . ASP A 1 274 ? 13.719 -7.902 -2.123 1 96.44 274 ASP A N 1
ATOM 2123 C CA . ASP A 1 274 ? 12.867 -7.09 -1.266 1 96.44 274 ASP A CA 1
ATOM 2124 C C . ASP A 1 274 ? 12.273 -7.926 -0.13 1 96.44 274 ASP A C 1
ATOM 2126 O O . ASP A 1 274 ? 12.289 -7.5 1.027 1 96.44 274 ASP A O 1
ATOM 2130 N N . ASP A 1 275 ? 11.727 -9.109 -0.54 1 97.62 275 ASP A N 1
ATOM 2131 C CA . ASP A 1 275 ? 11.008 -9.984 0.381 1 97.62 275 ASP A CA 1
ATOM 2132 C C . ASP A 1 275 ? 9.719 -9.328 0.87 1 97.62 275 ASP A C 1
ATOM 2134 O O . ASP A 1 275 ? 9.5 -9.203 2.076 1 97.62 275 ASP A O 1
ATOM 2138 N N . ILE A 1 276 ? 8.961 -8.867 -0.082 1 96.25 276 ILE A N 1
ATOM 2139 C CA . ILE A 1 276 ? 7.645 -8.352 0.278 1 96.25 276 ILE A CA 1
ATOM 2140 C C . ILE A 1 276 ? 6.801 -9.461 0.897 1 96.25 276 ILE A C 1
ATOM 2142 O O . ILE A 1 276 ? 7.023 -10.641 0.622 1 96.25 276 ILE A O 1
ATOM 2146 N N . LYS A 1 277 ? 5.836 -9.094 1.661 1 94.38 277 LYS A N 1
ATOM 2147 C CA . LYS A 1 277 ? 5.016 -10.062 2.381 1 94.38 277 LYS A CA 1
ATOM 2148 C C . LYS A 1 277 ? 4.383 -11.062 1.422 1 94.38 277 LYS A C 1
ATOM 2150 O O . LYS A 1 277 ? 4.27 -12.25 1.744 1 94.38 277 LYS A O 1
ATOM 2155 N N . LEU A 1 278 ? 4.039 -10.711 0.265 1 96.38 278 LEU A N 1
ATOM 2156 C CA . LEU A 1 278 ? 3.312 -11.516 -0.708 1 96.38 278 LEU A CA 1
ATOM 2157 C C . LEU A 1 278 ? 4.211 -12.602 -1.299 1 96.38 278 LEU A C 1
ATOM 2159 O O . LEU A 1 278 ? 3.727 -13.562 -1.9 1 96.38 278 LEU A O 1
ATOM 2163 N N . ALA A 1 279 ? 5.512 -12.398 -1.186 1 97.88 279 ALA A N 1
ATOM 2164 C CA . ALA A 1 279 ? 6.48 -13.305 -1.809 1 97.88 279 ALA A CA 1
ATOM 2165 C C . ALA A 1 279 ? 6.273 -14.734 -1.335 1 97.88 279 ALA A C 1
ATOM 2167 O O . ALA A 1 279 ? 6.441 -15.68 -2.109 1 97.88 279 ALA A O 1
ATOM 2168 N N . GLN A 1 280 ? 5.859 -14.898 -0.088 1 97.75 280 GLN A N 1
ATOM 2169 C CA . GLN A 1 280 ? 5.707 -16.234 0.488 1 97.75 280 GLN A CA 1
ATOM 2170 C C . GLN A 1 280 ? 4.438 -16.906 -0.019 1 97.75 280 GLN A C 1
ATOM 2172 O O . GLN A 1 280 ? 4.266 -18.125 0.134 1 97.75 280 GLN A O 1
ATOM 2177 N N . TYR A 1 281 ? 3.582 -16.141 -0.708 1 97.5 281 TYR A N 1
ATOM 2178 C CA . TYR A 1 281 ? 2.322 -16.703 -1.196 1 97.5 281 TYR A CA 1
ATOM 2179 C C . TYR A 1 281 ? 2.32 -16.781 -2.717 1 97.5 281 TYR A C 1
ATOM 2181 O O . TYR A 1 281 ? 1.307 -17.141 -3.322 1 97.5 281 TYR A O 1
ATOM 2189 N N . MET A 1 282 ? 3.408 -16.391 -3.354 1 97.19 282 MET A N 1
ATOM 2190 C CA . MET A 1 282 ? 3.529 -16.609 -4.793 1 97.19 282 MET A CA 1
ATOM 2191 C C . MET A 1 282 ? 3.543 -18.094 -5.113 1 97.19 282 MET A C 1
ATOM 2193 O O . MET A 1 282 ? 3.688 -18.922 -4.215 1 97.19 282 MET A O 1
ATOM 2197 N N . THR A 1 283 ? 3.262 -18.422 -6.398 1 95.38 283 THR A N 1
ATOM 2198 C CA . THR A 1 283 ? 3.262 -19.812 -6.836 1 95.38 283 THR A CA 1
ATOM 2199 C C . THR A 1 283 ? 4.266 -20.031 -7.965 1 95.38 283 THR A C 1
ATOM 2201 O O . THR A 1 283 ? 3.988 -19.703 -9.117 1 95.38 283 THR A O 1
ATOM 2204 N N . PRO A 1 284 ? 5.402 -20.656 -7.59 1 96.5 284 PRO A N 1
ATOM 2205 C CA . PRO A 1 284 ? 5.816 -21.078 -6.254 1 96.5 284 PRO A CA 1
ATOM 2206 C C . PRO A 1 284 ? 6.207 -19.906 -5.355 1 96.5 284 PRO A C 1
ATOM 2208 O O . PRO A 1 284 ? 6.375 -18.781 -5.836 1 96.5 284 PRO A O 1
ATOM 2211 N N . SER A 1 285 ? 6.293 -20.234 -3.986 1 98 285 SER A N 1
ATOM 2212 C CA . SER A 1 285 ? 6.793 -19.203 -3.078 1 98 285 SER A CA 1
ATOM 2213 C C . SER A 1 285 ? 8.195 -18.75 -3.469 1 98 285 SER A C 1
ATOM 2215 O O . SER A 1 285 ? 9.031 -19.578 -3.857 1 98 285 SER A O 1
ATOM 2217 N N . LEU A 1 286 ? 8.469 -17.531 -3.346 1 98.75 286 LEU A N 1
ATOM 2218 C CA . LEU A 1 286 ? 9.609 -16.922 -4.008 1 98.75 286 LEU A CA 1
ATOM 2219 C C . LEU A 1 286 ? 10.82 -16.875 -3.08 1 98.75 286 LEU A C 1
ATOM 2221 O O . LEU A 1 286 ? 10.758 -16.297 -1.996 1 98.75 286 LEU A O 1
ATOM 2225 N N . THR A 1 287 ? 11.906 -17.562 -3.441 1 98.88 287 THR A N 1
ATOM 2226 C CA . THR A 1 287 ? 13.219 -17.266 -2.873 1 98.88 287 THR A CA 1
ATOM 2227 C C . THR A 1 287 ? 13.633 -15.836 -3.189 1 98.88 287 THR A C 1
ATOM 2229 O O . THR A 1 287 ? 13.508 -15.391 -4.332 1 98.88 287 THR A O 1
ATOM 2232 N N . THR A 1 288 ? 14.055 -15.109 -2.176 1 98.88 288 THR A N 1
ATOM 2233 C CA . THR A 1 288 ? 14.273 -13.68 -2.4 1 98.88 288 THR A CA 1
ATOM 2234 C C . THR A 1 288 ? 15.297 -13.133 -1.404 1 98.88 288 THR A C 1
ATOM 2236 O O . THR A 1 288 ? 15.773 -13.859 -0.529 1 98.88 288 THR A O 1
ATOM 2239 N N . ILE A 1 289 ? 15.75 -11.922 -1.632 1 98.62 289 ILE A N 1
ATOM 2240 C CA . ILE A 1 289 ? 16.625 -11.195 -0.717 1 98.62 289 ILE A CA 1
ATOM 2241 C C . ILE A 1 289 ? 15.781 -10.297 0.186 1 98.62 289 ILE A C 1
ATOM 2243 O O . ILE A 1 289 ? 14.984 -9.492 -0.299 1 98.62 289 ILE A O 1
ATOM 2247 N N . HIS A 1 290 ? 15.969 -10.492 1.447 1 97.69 290 HIS A N 1
ATOM 2248 C CA . HIS A 1 290 ? 15.211 -9.742 2.441 1 97.69 290 HIS A CA 1
ATOM 2249 C C . HIS A 1 290 ? 15.859 -8.391 2.73 1 97.69 290 HIS A C 1
ATOM 2251 O O . HIS A 1 290 ? 17.031 -8.336 3.105 1 97.69 290 HIS A O 1
ATOM 2257 N N . GLN A 1 291 ? 15.109 -7.301 2.479 1 93.19 291 GLN A N 1
ATOM 2258 C CA . GLN A 1 291 ? 15.438 -5.969 2.98 1 93.19 291 GLN A CA 1
ATOM 2259 C C . GLN A 1 291 ? 14.641 -5.648 4.246 1 93.19 291 GLN A C 1
ATOM 2261 O O . GLN A 1 291 ? 13.414 -5.777 4.266 1 93.19 291 GLN A O 1
ATOM 2266 N N . PRO A 1 292 ? 15.234 -5.332 5.281 1 89.12 292 PRO A N 1
ATOM 2267 C CA . PRO A 1 292 ? 14.484 -5.047 6.512 1 89.12 292 PRO A CA 1
ATOM 2268 C C . PRO A 1 292 ? 13.664 -3.76 6.414 1 89.12 292 PRO A C 1
ATOM 2270 O O . PRO A 1 292 ? 14 -2.762 7.059 1 89.12 292 PRO A O 1
ATOM 2273 N N . LYS A 1 293 ? 12.508 -3.752 5.781 1 87.44 293 LYS A N 1
ATOM 2274 C CA . LYS A 1 293 ? 11.688 -2.6 5.414 1 87.44 293 LYS A CA 1
ATOM 2275 C C . LYS A 1 293 ? 11.062 -1.956 6.648 1 87.44 293 LYS A C 1
ATOM 2277 O O . LYS A 1 293 ? 11.023 -0.73 6.766 1 87.44 293 LYS A O 1
ATOM 2282 N N . TYR A 1 294 ? 10.484 -2.844 7.453 1 83.19 294 TYR A N 1
ATOM 2283 C CA . TYR A 1 294 ? 9.828 -2.322 8.648 1 83.19 294 TYR A CA 1
ATOM 2284 C C . TYR A 1 294 ? 10.828 -1.602 9.547 1 83.19 294 TYR A C 1
ATOM 2286 O O . TYR A 1 294 ? 10.578 -0.476 9.984 1 83.19 294 TYR A O 1
ATOM 2294 N N . ARG A 1 295 ? 11.953 -2.129 9.75 1 85.62 295 ARG A N 1
ATOM 2295 C CA . ARG A 1 295 ? 13.023 -1.526 10.539 1 85.62 295 ARG A CA 1
ATOM 2296 C C . ARG A 1 295 ? 13.555 -0.265 9.867 1 85.62 295 ARG A C 1
ATOM 2298 O O . ARG A 1 295 ? 13.914 0.7 10.547 1 85.62 295 ARG A O 1
ATOM 2305 N N . LEU A 1 296 ? 13.625 -0.377 8.555 1 89.12 296 LEU A N 1
ATOM 2306 C CA . LEU A 1 296 ? 14.031 0.789 7.777 1 89.12 296 LEU A CA 1
ATOM 2307 C C . LEU A 1 296 ? 13.125 1.981 8.078 1 89.12 296 LEU A C 1
ATOM 2309 O O . LEU A 1 296 ? 13.609 3.074 8.375 1 89.12 296 LEU A O 1
ATOM 2313 N N . GLY A 1 297 ? 11.844 1.785 8.086 1 89.75 297 GLY A N 1
ATOM 2314 C CA . GLY A 1 297 ? 10.883 2.842 8.375 1 89.75 297 GLY A CA 1
ATOM 2315 C C . GLY A 1 297 ? 11.016 3.395 9.781 1 89.75 297 GLY A C 1
ATOM 2316 O O . GLY A 1 297 ? 11.023 4.613 9.977 1 89.75 297 GLY A O 1
ATOM 2317 N N . GLN A 1 298 ? 11.156 2.51 10.695 1 90.81 298 GLN A N 1
ATOM 2318 C CA . GLN A 1 298 ? 11.289 2.916 12.086 1 90.81 298 GLN A CA 1
ATOM 2319 C C . GLN A 1 298 ? 12.57 3.709 12.312 1 90.81 298 GLN A C 1
ATOM 2321 O O . GLN A 1 298 ? 12.555 4.758 12.961 1 90.81 298 GLN A O 1
ATOM 2326 N N . GLN A 1 299 ? 13.633 3.232 11.742 1 91.62 299 GLN A N 1
ATOM 2327 C CA . GLN A 1 299 ? 14.93 3.879 11.906 1 91.62 299 GLN A CA 1
ATOM 2328 C C . GLN A 1 299 ? 14.953 5.254 11.242 1 91.62 299 GLN A C 1
ATOM 2330 O O . GLN A 1 299 ? 15.602 6.176 11.727 1 91.62 299 GLN A O 1
ATOM 2335 N N . ALA A 1 300 ? 14.266 5.34 10.133 1 93.81 300 ALA A N 1
ATOM 2336 C CA . ALA A 1 300 ? 14.195 6.621 9.438 1 93.81 300 ALA A CA 1
ATOM 2337 C C . ALA A 1 300 ? 13.578 7.695 10.328 1 93.81 300 ALA A C 1
ATOM 2339 O O . ALA A 1 300 ? 14.094 8.812 10.414 1 93.81 300 ALA A O 1
ATOM 2340 N N . ILE A 1 301 ? 12.547 7.34 11.031 1 94.94 301 ILE A N 1
ATOM 2341 C CA . ILE A 1 301 ? 11.875 8.281 11.93 1 94.94 301 ILE A CA 1
ATOM 2342 C C . ILE A 1 301 ? 12.766 8.586 13.125 1 94.94 301 ILE A C 1
ATOM 2344 O O . ILE A 1 301 ? 12.914 9.742 13.516 1 94.94 301 ILE A O 1
ATOM 2348 N N . ASP A 1 302 ? 13.367 7.559 13.68 1 94.75 302 ASP A N 1
ATOM 2349 C CA . ASP A 1 302 ? 14.242 7.766 14.828 1 94.75 302 ASP A CA 1
ATOM 2350 C C . ASP A 1 302 ? 15.391 8.703 14.484 1 94.75 302 ASP A C 1
ATOM 2352 O O . ASP A 1 302 ? 15.719 9.609 15.258 1 94.75 302 ASP A O 1
ATOM 2356 N N . LEU A 1 303 ? 15.945 8.453 13.359 1 94 303 LEU A N 1
ATOM 2357 C CA . LEU A 1 303 ? 17.047 9.297 12.891 1 94 303 LEU A CA 1
ATOM 2358 C C . LEU A 1 303 ? 16.578 10.734 12.672 1 94 303 LEU A C 1
ATOM 2360 O O . LEU A 1 303 ? 17.266 11.68 13.047 1 94 303 LEU A O 1
ATOM 2364 N N . LEU A 1 304 ? 15.445 10.867 12.07 1 94.56 304 LEU A N 1
ATOM 2365 C CA . LEU A 1 304 ? 14.883 12.18 11.773 1 94.56 304 LEU A CA 1
ATOM 2366 C C . LEU A 1 304 ? 14.57 12.945 13.055 1 94.56 304 LEU A C 1
ATOM 2368 O O . LEU A 1 304 ? 14.93 14.117 13.188 1 94.56 304 LEU A O 1
ATOM 2372 N N . LEU A 1 305 ? 13.961 12.289 13.977 1 93.56 305 LEU A N 1
ATOM 2373 C CA . LEU A 1 305 ? 13.578 12.922 15.234 1 93.56 305 LEU A CA 1
ATOM 2374 C C . LEU A 1 305 ? 14.805 13.281 16.062 1 93.56 305 LEU A C 1
ATOM 2376 O O . LEU A 1 305 ? 14.828 14.305 16.75 1 93.56 305 LEU A O 1
ATOM 2380 N N . ASP A 1 306 ? 15.766 12.398 16.031 1 93.44 306 ASP A N 1
ATOM 2381 C CA . ASP A 1 306 ? 17.031 12.711 16.688 1 93.44 306 ASP A CA 1
ATOM 2382 C C . ASP A 1 306 ? 17.609 14.023 16.172 1 93.44 306 ASP A C 1
ATOM 2384 O O . ASP A 1 306 ? 18.109 14.836 16.938 1 93.44 306 ASP A O 1
ATOM 2388 N N . ASN A 1 307 ? 17.531 14.219 14.883 1 91.81 307 ASN A N 1
ATOM 2389 C CA . ASN A 1 307 ? 18 15.453 14.266 1 91.81 307 ASN A CA 1
ATOM 2390 C C . ASN A 1 307 ? 17.141 16.641 14.664 1 91.81 307 ASN A C 1
ATOM 2392 O O . ASN A 1 307 ? 17.656 17.734 14.906 1 91.81 307 ASN A O 1
ATOM 2396 N N . ILE A 1 308 ? 15.891 16.438 14.711 1 89.06 308 ILE A N 1
ATOM 2397 C CA . ILE A 1 308 ? 14.945 17.5 15.047 1 89.06 308 ILE A CA 1
ATOM 2398 C C . ILE A 1 308 ? 15.164 17.938 16.5 1 89.06 308 ILE A C 1
ATOM 2400 O O . ILE A 1 308 ? 15.188 19.141 16.781 1 89.06 308 ILE A O 1
ATOM 2404 N N . ILE A 1 309 ? 15.359 17.016 17.344 1 87.44 309 ILE A N 1
ATOM 2405 C CA . ILE A 1 309 ? 15.43 17.297 18.781 1 87.44 309 ILE A CA 1
ATOM 2406 C C . ILE A 1 309 ? 16.812 17.812 19.141 1 87.44 309 ILE A C 1
ATOM 2408 O O . ILE A 1 309 ? 16.953 18.812 19.844 1 87.44 309 ILE A O 1
ATOM 2412 N N . ASN A 1 310 ? 17.844 17.156 18.672 1 87.81 310 ASN A N 1
ATOM 2413 C CA . ASN A 1 310 ? 19.203 17.453 19.094 1 87.81 310 ASN A CA 1
ATOM 2414 C C . ASN A 1 310 ? 19.906 18.391 18.125 1 87.81 310 ASN A C 1
ATOM 2416 O O . ASN A 1 310 ? 21.031 18.844 18.406 1 87.81 310 ASN A O 1
ATOM 2420 N N . LYS A 1 311 ? 19.328 18.719 17.078 1 86.12 311 LYS A N 1
ATOM 2421 C CA . LYS A 1 311 ? 19.859 19.625 16.062 1 86.12 311 LYS A CA 1
ATOM 2422 C C . LYS A 1 311 ? 21.281 19.234 15.672 1 86.12 311 LYS A C 1
ATOM 2424 O O . LYS A 1 311 ? 22.188 20.078 15.719 1 86.12 311 LYS A O 1
ATOM 2429 N N . ARG A 1 312 ? 21.422 18 15.242 1 83.69 312 ARG A N 1
ATOM 2430 C CA . ARG A 1 312 ? 22.75 17.484 14.93 1 83.69 312 ARG A CA 1
ATOM 2431 C C . ARG A 1 312 ? 23.359 18.219 13.75 1 83.69 312 ARG A C 1
ATOM 2433 O O . ARG A 1 312 ? 22.656 18.625 12.82 1 83.69 312 ARG A O 1
ATOM 2440 N N . VAL A 1 313 ? 24.672 18.406 13.781 1 79.19 313 VAL A N 1
ATOM 2441 C CA . VAL A 1 313 ? 25.406 19.062 12.695 1 79.19 313 VAL A CA 1
ATOM 2442 C C . VAL A 1 313 ? 25.875 18.016 11.68 1 79.19 313 VAL A C 1
ATOM 2444 O O . VAL A 1 313 ? 25.781 18.25 10.469 1 79.19 313 VAL A O 1
ATOM 2447 N N . ASP A 1 314 ? 26.203 16.891 12.172 1 86.19 314 ASP A N 1
ATOM 2448 C CA . ASP A 1 314 ? 26.75 15.852 11.297 1 86.19 314 ASP A CA 1
ATOM 2449 C C . ASP A 1 314 ? 25.641 14.969 10.727 1 86.19 314 ASP A C 1
ATOM 2451 O O . ASP A 1 314 ? 24.672 14.664 11.43 1 86.19 314 ASP A O 1
ATOM 2455 N N . ASN A 1 315 ? 25.844 14.695 9.508 1 88.12 315 ASN A N 1
ATOM 2456 C CA . ASN A 1 315 ? 24.938 13.75 8.875 1 88.12 315 ASN A CA 1
ATOM 2457 C C . ASN A 1 315 ? 25.312 12.305 9.203 1 88.12 315 ASN A C 1
ATOM 2459 O O . ASN A 1 315 ? 26.5 11.984 9.352 1 88.12 315 ASN A O 1
ATOM 2463 N N . LYS A 1 316 ? 24.328 11.547 9.367 1 90.69 316 LYS A N 1
ATOM 2464 C CA . LYS A 1 316 ? 24.516 10.125 9.648 1 90.69 316 LYS A CA 1
ATOM 2465 C C . LYS A 1 316 ? 24.125 9.273 8.445 1 90.69 316 LYS A C 1
ATOM 2467 O O . LYS A 1 316 ? 23.203 9.617 7.711 1 90.69 316 LYS A O 1
ATOM 2472 N N . ILE A 1 317 ? 24.922 8.227 8.266 1 88.88 317 ILE A N 1
ATOM 2473 C CA . ILE A 1 317 ? 24.609 7.23 7.246 1 88.88 317 ILE A CA 1
ATOM 2474 C C . ILE A 1 317 ? 24.438 5.859 7.902 1 88.88 317 ILE A C 1
ATOM 2476 O O . ILE A 1 317 ? 25.328 5.387 8.609 1 88.88 317 ILE A O 1
ATOM 2480 N N . ILE A 1 318 ? 23.266 5.277 7.746 1 89 318 ILE A N 1
ATOM 2481 C CA . ILE A 1 318 ? 23 3.932 8.242 1 89 318 ILE A CA 1
ATOM 2482 C C . ILE A 1 318 ? 22.891 2.963 7.066 1 89 318 ILE A C 1
ATOM 2484 O O . ILE A 1 318 ? 22.172 3.229 6.094 1 89 318 ILE A O 1
ATOM 2488 N N . GLN A 1 319 ? 23.594 1.928 7.133 1 88.62 319 GLN A N 1
ATOM 2489 C CA . GLN A 1 319 ? 23.516 0.88 6.121 1 88.62 319 GLN A CA 1
ATOM 2490 C C . GLN A 1 319 ? 22.812 -0.363 6.66 1 88.62 319 GLN A C 1
ATOM 2492 O O . GLN A 1 319 ? 23.188 -0.882 7.715 1 88.62 319 GLN A O 1
ATOM 2497 N N . LEU A 1 320 ? 21.844 -0.77 5.984 1 90.06 320 LEU A N 1
ATOM 2498 C CA . LEU A 1 320 ? 21.125 -1.995 6.344 1 90.06 320 LEU A CA 1
ATOM 2499 C C . LEU A 1 320 ? 21.594 -3.162 5.477 1 90.06 320 LEU A C 1
ATOM 2501 O O . LEU A 1 320 ? 21.781 -3.01 4.266 1 90.06 320 LEU A O 1
ATOM 2505 N N . GLU A 1 321 ? 21.75 -4.289 6.09 1 93.44 321 GLU A N 1
ATOM 2506 C CA . GLU A 1 321 ? 22.281 -5.449 5.375 1 93.44 321 GLU A CA 1
ATOM 2507 C C . GLU A 1 321 ? 21.156 -6.387 4.941 1 93.44 321 GLU A C 1
ATOM 2509 O O . GLU A 1 321 ? 20.25 -6.695 5.727 1 93.44 321 GLU A O 1
ATOM 2514 N N . PRO A 1 322 ? 21.234 -6.797 3.697 1 95.56 322 PRO A N 1
ATOM 2515 C CA . PRO A 1 322 ? 20.25 -7.762 3.199 1 95.56 322 PRO A CA 1
ATOM 2516 C C . PRO A 1 322 ? 20.562 -9.195 3.615 1 95.56 322 PRO A C 1
ATOM 2518 O O . PRO A 1 322 ? 21.688 -9.492 4.012 1 95.56 322 PRO A O 1
ATOM 2521 N N . THR A 1 323 ? 19.547 -10.047 3.631 1 97.81 323 THR A N 1
ATOM 2522 C CA . THR A 1 323 ? 19.734 -11.469 3.914 1 97.81 323 THR A CA 1
ATOM 2523 C C . THR A 1 323 ? 18.953 -12.32 2.916 1 97.81 323 THR A C 1
ATOM 2525 O O . THR A 1 323 ? 17.984 -11.859 2.318 1 97.81 323 THR A O 1
ATOM 2528 N N . LEU A 1 324 ? 19.453 -13.531 2.764 1 98.69 324 LEU A N 1
ATOM 2529 C CA . LEU A 1 324 ? 18.828 -14.477 1.856 1 98.69 324 LEU A CA 1
ATOM 2530 C C . LEU A 1 324 ? 17.672 -15.195 2.547 1 98.69 324 LEU A C 1
ATOM 2532 O O . LEU A 1 324 ? 17.797 -15.633 3.693 1 98.69 3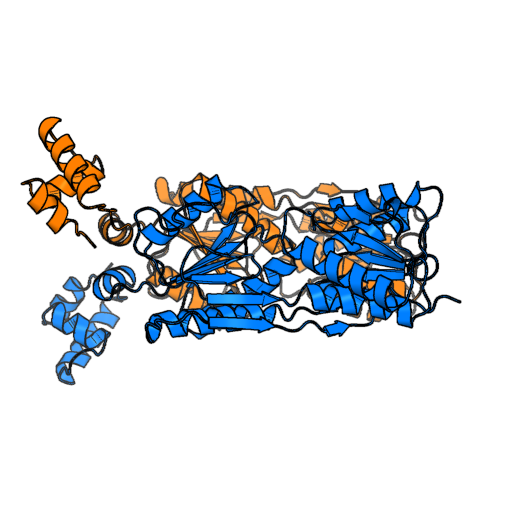24 LEU A O 1
ATOM 2536 N N . VAL A 1 325 ? 16.516 -15.258 1.924 1 98.75 325 VAL A N 1
ATOM 2537 C CA . VAL A 1 325 ? 15.375 -16.062 2.365 1 98.75 325 VAL A CA 1
ATOM 2538 C C . VAL A 1 325 ? 15.062 -17.125 1.321 1 98.75 325 VAL A C 1
ATOM 2540 O O . VAL A 1 325 ? 14.641 -16.812 0.206 1 98.75 325 VAL A O 1
ATOM 2543 N N . ILE A 1 326 ? 15.219 -18.344 1.66 1 98.75 326 ILE A N 1
ATOM 2544 C CA . ILE A 1 326 ? 15.055 -19.453 0.729 1 98.75 326 ILE A CA 1
ATOM 2545 C C . ILE A 1 326 ? 13.633 -19.984 0.819 1 98.75 326 ILE A C 1
ATOM 2547 O O . ILE A 1 326 ? 13.133 -20.266 1.913 1 98.75 326 ILE A O 1
ATOM 2551 N N . ARG A 1 327 ? 12.984 -20.078 -0.392 1 98.12 327 ARG A N 1
ATOM 2552 C CA . ARG A 1 327 ? 11.672 -20.703 -0.505 1 98.12 327 ARG A CA 1
ATOM 2553 C C . ARG A 1 327 ? 11.633 -21.688 -1.671 1 98.12 327 ARG A C 1
ATOM 2555 O O . ARG A 1 327 ? 12.578 -22.469 -1.864 1 98.12 327 ARG A O 1
ATOM 2562 N N . ASN A 1 328 ? 10.578 -21.656 -2.51 1 97.5 328 ASN A N 1
ATOM 2563 C CA . ASN A 1 328 ? 10.375 -22.797 -3.383 1 97.5 328 ASN A CA 1
ATOM 2564 C C . ASN A 1 328 ? 10.578 -22.438 -4.852 1 97.5 328 ASN A C 1
ATOM 2566 O O . ASN A 1 328 ? 10.25 -23.219 -5.742 1 97.5 328 ASN A O 1
ATOM 2570 N N . SER A 1 329 ? 11.18 -21.266 -5.098 1 98.5 329 SER A N 1
ATOM 2571 C CA . SER A 1 329 ? 11.328 -20.859 -6.492 1 98.5 329 SER A CA 1
ATOM 2572 C C . SER A 1 329 ? 12.727 -21.156 -7.012 1 98.5 329 SER A C 1
ATOM 2574 O O . SER A 1 329 ? 13.078 -20.766 -8.133 1 98.5 329 SER A O 1
ATOM 2576 N N . THR A 1 330 ? 13.594 -21.766 -6.219 1 98.44 330 THR A N 1
ATOM 2577 C CA . THR A 1 330 ? 14.93 -22.172 -6.641 1 98.44 330 THR A CA 1
ATOM 2578 C C . THR A 1 330 ? 15.164 -23.656 -6.34 1 98.44 330 THR A C 1
ATOM 2580 O O . THR A 1 330 ? 14.625 -24.188 -5.367 1 98.44 330 THR A O 1
ATOM 2583 N N . VAL A 1 331 ? 15.891 -24.297 -7.215 1 95.75 331 VAL A N 1
ATOM 2584 C CA . VAL A 1 331 ? 16.219 -25.703 -7.039 1 95.75 331 VAL A CA 1
ATOM 2585 C C . VAL A 1 331 ? 17.641 -25.969 -7.508 1 95.75 331 VAL A C 1
ATOM 2587 O O . VAL A 1 331 ? 18.219 -25.156 -8.242 1 95.75 331 VAL A O 1
ATOM 2590 N N . LYS A 1 332 ? 18.25 -27.109 -7.027 1 94.75 332 LYS A N 1
ATOM 2591 C CA . LYS A 1 332 ? 19.562 -27.531 -7.488 1 94.75 332 LYS A CA 1
ATOM 2592 C C . LYS A 1 332 ? 19.547 -27.891 -8.969 1 94.75 332 LYS A C 1
ATOM 2594 O O . LYS A 1 332 ? 18.609 -28.531 -9.445 1 94.75 332 LYS A O 1
ATOM 2599 N N . ASN A 1 333 ? 20.484 -27.281 -9.633 1 90.81 333 ASN A N 1
ATOM 2600 C CA . ASN A 1 333 ? 20.578 -27.594 -11.055 1 90.81 333 ASN A CA 1
ATOM 2601 C C . ASN A 1 333 ? 21.109 -29.016 -11.281 1 90.81 333 ASN A C 1
ATOM 2603 O O . ASN A 1 333 ? 22.188 -29.359 -10.812 1 90.81 333 ASN A O 1
ATOM 2607 N N . ASN A 1 334 ? 20.359 -30.078 -11.562 1 70 334 ASN A N 1
ATOM 2608 C CA . ASN A 1 334 ? 20.812 -31.453 -11.781 1 70 334 ASN A CA 1
ATOM 2609 C C . ASN A 1 334 ? 21.734 -31.547 -12.984 1 70 334 ASN A C 1
ATOM 2611 O O . ASN A 1 334 ? 21.625 -30.75 -13.93 1 70 334 ASN A O 1
ATOM 2615 N N . MET B 1 1 ? 13.844 33.5 9.602 1 57.88 1 MET B N 1
ATOM 2616 C CA . MET B 1 1 ? 12.953 33.594 8.445 1 57.88 1 MET B CA 1
ATOM 2617 C C . MET B 1 1 ? 12.125 34.875 8.516 1 57.88 1 MET B C 1
ATOM 2619 O O . MET B 1 1 ? 11.789 35.344 9.602 1 57.88 1 MET B O 1
ATOM 2623 N N . ALA B 1 2 ? 12.117 35.562 7.363 1 73.06 2 ALA B N 1
ATOM 2624 C CA . ALA B 1 2 ? 11.383 36.812 7.359 1 73.06 2 ALA B CA 1
ATOM 2625 C C . ALA B 1 2 ? 9.914 36.594 7.734 1 73.06 2 ALA B C 1
ATOM 2627 O O . ALA B 1 2 ? 9.312 35.594 7.355 1 73.06 2 ALA B O 1
ATOM 2628 N N . THR B 1 3 ? 9.438 37.312 8.594 1 78 3 THR B N 1
ATOM 2629 C CA . THR B 1 3 ? 8.039 37.281 8.992 1 78 3 THR B CA 1
ATOM 2630 C C . THR B 1 3 ? 7.227 38.312 8.211 1 78 3 THR B C 1
ATOM 2632 O O . THR B 1 3 ? 7.793 39.156 7.5 1 78 3 THR B O 1
ATOM 2635 N N . ILE B 1 4 ? 6.016 38.062 8.383 1 83.94 4 ILE B N 1
ATOM 2636 C CA . ILE B 1 4 ? 5.133 39.031 7.715 1 83.94 4 ILE B CA 1
ATOM 2637 C C . ILE B 1 4 ? 5.418 40.438 8.219 1 83.94 4 ILE B C 1
ATOM 2639 O O . ILE B 1 4 ? 5.277 41.406 7.477 1 83.94 4 ILE B O 1
ATOM 2643 N N . LYS B 1 5 ? 5.859 40.594 9.438 1 89 5 LYS B N 1
ATOM 2644 C CA . LYS B 1 5 ? 6.223 41.875 10 1 89 5 LYS B CA 1
ATOM 2645 C C . LYS B 1 5 ? 7.453 42.469 9.297 1 89 5 LYS B C 1
ATOM 2647 O O . LYS B 1 5 ? 7.527 43.656 9.055 1 89 5 LYS B O 1
ATOM 2652 N N . ASP B 1 6 ? 8.289 41.531 8.961 1 89.88 6 ASP B N 1
ATOM 2653 C CA . ASP B 1 6 ? 9.492 41.938 8.25 1 89.88 6 ASP B CA 1
ATOM 2654 C C . ASP B 1 6 ? 9.148 42.5 6.863 1 89.88 6 ASP B C 1
ATOM 2656 O O . ASP B 1 6 ? 9.703 43.5 6.43 1 89.88 6 ASP B O 1
ATOM 2660 N N . VAL B 1 7 ? 8.273 41.781 6.293 1 91.44 7 VAL B N 1
ATOM 2661 C CA . VAL B 1 7 ? 7.832 42.188 4.965 1 91.44 7 VAL B CA 1
ATOM 2662 C C . VAL B 1 7 ? 7.145 43.562 5.047 1 91.44 7 VAL B C 1
ATOM 2664 O O . VAL B 1 7 ? 7.406 44.438 4.223 1 91.44 7 VAL B O 1
ATOM 2667 N N . ALA B 1 8 ? 6.352 43.719 5.969 1 92.75 8 ALA B N 1
ATOM 2668 C CA . ALA B 1 8 ? 5.621 44.969 6.168 1 92.75 8 ALA B CA 1
ATOM 2669 C C . ALA B 1 8 ? 6.578 46.125 6.391 1 92.75 8 ALA B C 1
ATOM 2671 O O . ALA B 1 8 ? 6.418 47.188 5.793 1 92.75 8 ALA B O 1
ATOM 2672 N N . LYS B 1 9 ? 7.504 45.906 7.172 1 93.44 9 LYS B N 1
ATOM 2673 C CA . LYS B 1 9 ? 8.5 46.906 7.484 1 93.44 9 LYS B CA 1
ATOM 2674 C C . LYS B 1 9 ? 9.297 47.281 6.238 1 93.44 9 LYS B C 1
ATOM 2676 O O . LYS B 1 9 ? 9.508 48.469 5.969 1 93.44 9 LYS B O 1
ATOM 2681 N N . TYR B 1 10 ? 9.656 46.281 5.562 1 93.44 10 TYR B N 1
ATOM 2682 C CA . TYR B 1 10 ? 10.461 46.531 4.371 1 93.44 10 TYR B CA 1
ATOM 2683 C C . TYR B 1 10 ? 9.664 47.281 3.309 1 93.44 10 TYR B C 1
ATOM 2685 O O . TYR B 1 10 ? 10.203 48.156 2.621 1 93.44 10 TYR B O 1
ATOM 2693 N N . ALA B 1 11 ? 8.508 46.906 3.174 1 93.75 11 ALA B N 1
ATOM 2694 C CA . ALA B 1 11 ? 7.641 47.5 2.148 1 93.75 11 ALA B CA 1
ATOM 2695 C C . ALA B 1 11 ? 7.047 48.812 2.617 1 93.75 11 ALA B C 1
ATOM 2697 O O . ALA B 1 11 ? 6.488 49.562 1.817 1 93.75 11 ALA B O 1
ATOM 2698 N N . GLY B 1 12 ? 7.113 49.125 3.857 1 94.25 12 GLY B N 1
ATOM 2699 C CA . GLY B 1 12 ? 6.578 50.344 4.418 1 94.25 12 GLY B CA 1
ATOM 2700 C C . GLY B 1 12 ? 5.066 50.344 4.531 1 94.25 12 GLY B C 1
ATOM 2701 O O . GLY B 1 12 ? 4.414 51.344 4.254 1 94.25 12 GLY B O 1
ATOM 2702 N N . VAL B 1 13 ? 4.527 49.25 4.777 1 94 13 VAL B N 1
ATOM 2703 C CA . VAL B 1 13 ? 3.078 49.125 4.898 1 94 13 VAL B CA 1
ATOM 2704 C C . VAL B 1 13 ? 2.734 48.344 6.16 1 94 13 VAL B C 1
ATOM 2706 O O . VAL B 1 13 ? 3.627 47.906 6.887 1 94 13 VAL B O 1
ATOM 2709 N N . SER B 1 14 ? 1.446 48.281 6.473 1 90.69 14 SER B N 1
ATOM 2710 C CA . SER B 1 14 ? 0.993 47.5 7.605 1 90.69 14 SER B CA 1
ATOM 2711 C C . SER B 1 14 ? 1.012 46 7.273 1 90.69 14 SER B C 1
ATOM 2713 O O . SER B 1 14 ? 1.013 45.625 6.102 1 90.69 14 SER B O 1
ATOM 2715 N N . THR B 1 15 ? 1.028 45.094 8.352 1 89.81 15 THR B N 1
ATOM 2716 C CA . THR B 1 15 ? 0.963 43.656 8.164 1 89.81 15 THR B CA 1
ATOM 2717 C C . THR B 1 15 ? -0.339 43.25 7.473 1 89.81 15 THR B C 1
ATOM 2719 O O . THR B 1 15 ? -0.362 42.312 6.664 1 89.81 15 THR B O 1
ATOM 2722 N N . SER B 1 16 ? -1.383 44 7.746 1 87.06 16 SER B N 1
ATOM 2723 C CA . SER B 1 16 ? -2.672 43.75 7.105 1 87.06 16 SER B CA 1
ATOM 2724 C C . SER B 1 16 ? -2.6 44 5.602 1 87.06 16 SER B C 1
ATOM 2726 O O . SER B 1 16 ? -3.172 43.219 4.82 1 87.06 16 SER B O 1
ATOM 2728 N N . THR B 1 17 ? -1.909 45.031 5.277 1 89.12 17 THR B N 1
ATOM 2729 C CA . THR B 1 17 ? -1.753 45.344 3.863 1 89.12 17 THR B CA 1
ATOM 2730 C C . THR B 1 17 ? -0.979 44.25 3.145 1 89.12 17 THR B C 1
ATOM 2732 O O . THR B 1 17 ? -1.327 43.875 2.025 1 89.12 17 THR B O 1
ATOM 2735 N N . VAL B 1 18 ? 0.037 43.719 3.814 1 90.12 18 VAL B N 1
ATOM 2736 C CA . VAL B 1 18 ? 0.812 42.625 3.25 1 90.12 18 VAL B CA 1
ATOM 2737 C C . VAL B 1 18 ? -0.096 41.438 3.018 1 90.12 18 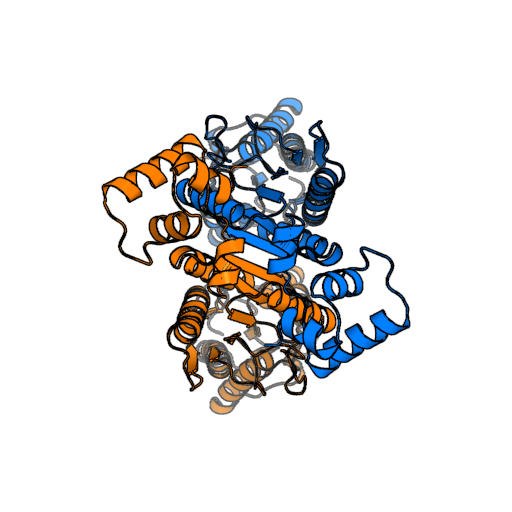VAL B C 1
ATOM 2739 O O . VAL B 1 18 ? -0.068 40.812 1.945 1 90.12 18 VAL B O 1
ATOM 2742 N N . SER B 1 19 ? -0.903 41.156 3.965 1 83.5 19 SER B N 1
ATOM 2743 C CA . SER B 1 19 ? -1.818 40.031 3.891 1 83.5 19 SER B CA 1
ATOM 2744 C C . SER B 1 19 ? -2.797 40.188 2.73 1 83.5 19 SER B C 1
ATOM 2746 O O . SER B 1 19 ? -3.037 39.219 1.983 1 83.5 19 SER B O 1
ATOM 2748 N N . HIS B 1 20 ? -3.24 41.375 2.572 1 85 20 HIS B N 1
ATOM 2749 C CA . HIS B 1 20 ? -4.195 41.656 1.499 1 85 20 HIS B CA 1
ATOM 2750 C C . HIS B 1 20 ? -3.537 41.5 0.131 1 85 20 HIS B C 1
ATOM 2752 O O . HIS B 1 20 ? -4.152 41 -0.806 1 85 20 HIS B O 1
ATOM 2758 N N . VAL B 1 21 ? -2.375 41.875 0.027 1 86.31 21 VAL B N 1
ATOM 2759 C CA . VAL B 1 21 ? -1.659 41.812 -1.243 1 86.31 21 VAL B CA 1
ATOM 2760 C C . VAL B 1 21 ? -1.372 40.344 -1.594 1 86.31 21 VAL B C 1
ATOM 2762 O O . VAL B 1 21 ? -1.608 39.906 -2.725 1 86.31 21 VAL B O 1
ATOM 2765 N N . LEU B 1 22 ? -0.971 39.625 -0.576 1 81.75 22 LEU B N 1
ATOM 2766 C CA . LEU B 1 22 ? -0.535 38.25 -0.801 1 81.75 22 LEU B CA 1
ATOM 2767 C C . LEU B 1 22 ? -1.729 37.312 -1.063 1 81.75 22 LEU B C 1
ATOM 2769 O O . LEU B 1 22 ? -1.636 36.375 -1.858 1 81.75 22 LEU B O 1
ATOM 2773 N N . ASN B 1 23 ? -2.828 37.719 -0.442 1 72.94 23 ASN B N 1
ATOM 2774 C CA . ASN B 1 23 ? -3.994 36.844 -0.534 1 72.94 23 ASN B CA 1
ATOM 2775 C C . ASN B 1 23 ? -5.059 37.438 -1.461 1 72.94 23 ASN B C 1
ATOM 2777 O O . ASN B 1 23 ? -6.098 36.812 -1.687 1 72.94 23 ASN B O 1
ATOM 2781 N N . LYS B 1 24 ? -4.816 38.5 -1.966 1 77.5 24 LYS B N 1
ATOM 2782 C CA . LYS B 1 24 ? -5.691 39.219 -2.902 1 77.5 24 LYS B CA 1
ATOM 2783 C C . LYS B 1 24 ? -7.109 39.312 -2.354 1 77.5 24 LYS B C 1
ATOM 2785 O O . LYS B 1 24 ? -8.078 39 -3.053 1 77.5 24 LYS B O 1
ATOM 2790 N N . THR B 1 25 ? -7.172 39.625 -1.134 1 71.06 25 THR B N 1
ATOM 2791 C CA . THR B 1 25 ? -8.477 39.625 -0.479 1 71.06 25 THR B CA 1
ATOM 2792 C C . THR B 1 25 ? -9.109 41.031 -0.573 1 71.06 25 THR B C 1
ATOM 2794 O O . THR B 1 25 ? -10.32 41.156 -0.39 1 71.06 25 THR B O 1
ATOM 2797 N N . ARG B 1 26 ? -8.336 42.125 -0.699 1 77 26 ARG B N 1
ATOM 2798 C CA . ARG B 1 26 ? -8.82 43.5 -0.879 1 77 26 ARG B CA 1
ATOM 2799 C C . ARG B 1 26 ? -8.008 44.219 -1.939 1 77 26 ARG B C 1
ATOM 2801 O O . ARG B 1 26 ? -6.895 43.812 -2.273 1 77 26 ARG B O 1
ATOM 2808 N N . PHE B 1 27 ? -8.633 45.25 -2.541 1 84.94 27 PHE B N 1
ATOM 2809 C CA . PHE B 1 27 ? -7.926 46.062 -3.529 1 84.94 27 PHE B CA 1
ATOM 2810 C C . PHE B 1 27 ? -6.793 46.844 -2.881 1 84.94 27 PHE B C 1
ATOM 2812 O O . PHE B 1 27 ? -6.996 47.5 -1.867 1 84.94 27 PHE B O 1
ATOM 2819 N N . VAL B 1 28 ? -5.66 46.625 -3.404 1 86.44 28 VAL B N 1
ATOM 2820 C CA . VAL B 1 28 ? -4.484 47.375 -3.031 1 86.44 28 VAL B CA 1
ATOM 2821 C C . VAL B 1 28 ? -3.844 48 -4.281 1 86.44 28 VAL B C 1
ATOM 2823 O O . VAL B 1 28 ? -3.834 47.375 -5.344 1 86.44 28 VAL B O 1
ATOM 2826 N N . SER B 1 29 ? -3.488 49.281 -4.23 1 89.06 29 SER B N 1
ATOM 2827 C CA . SER B 1 29 ? -2.924 49.969 -5.387 1 89.06 29 SER B CA 1
ATOM 2828 C C . SER B 1 29 ? -1.763 49.188 -5.984 1 89.06 29 SER B C 1
ATOM 2830 O O . SER B 1 29 ? -1.101 48.406 -5.285 1 89.06 29 SER B O 1
ATOM 2832 N N . GLU B 1 30 ? -1.557 49.344 -7.25 1 89.81 30 GLU B N 1
ATOM 2833 C CA . GLU B 1 30 ? -0.493 48.656 -7.969 1 89.81 30 GLU B CA 1
ATOM 2834 C C . GLU B 1 30 ? 0.875 48.969 -7.367 1 89.81 30 GLU B C 1
ATOM 2836 O O . GLU B 1 30 ? 1.735 48.094 -7.281 1 89.81 30 GLU B O 1
ATOM 2841 N N . GLU B 1 31 ? 1.014 50.219 -7.059 1 91.44 31 GLU B N 1
ATOM 2842 C CA . GLU B 1 31 ? 2.285 50.625 -6.48 1 91.44 31 GLU B CA 1
ATOM 2843 C C . GLU B 1 31 ? 2.59 49.875 -5.195 1 91.44 31 GLU B C 1
ATOM 2845 O O . GLU B 1 31 ? 3.691 49.344 -5.027 1 91.44 31 GLU B O 1
ATOM 2850 N N . ILE B 1 32 ? 1.666 49.812 -4.336 1 92.38 32 ILE B N 1
ATOM 2851 C CA . ILE B 1 32 ? 1.83 49.156 -3.051 1 92.38 32 ILE B CA 1
ATOM 2852 C C . ILE B 1 32 ? 2.016 47.656 -3.266 1 92.38 32 ILE B C 1
ATOM 2854 O O . ILE B 1 32 ? 2.852 47 -2.611 1 92.38 32 ILE B O 1
ATOM 2858 N N . SER B 1 33 ? 1.309 47.094 -4.125 1 93.44 33 SER B N 1
ATOM 2859 C CA . SER B 1 33 ? 1.402 45.656 -4.441 1 93.44 33 SER B CA 1
ATOM 2860 C C . SER B 1 33 ? 2.807 45.281 -4.906 1 93.44 33 SER B C 1
ATOM 2862 O O . SER B 1 33 ? 3.359 44.281 -4.477 1 93.44 33 SER B O 1
ATOM 2864 N N . GLN B 1 34 ? 3.291 46.156 -5.703 1 92.56 34 GLN B N 1
ATOM 2865 C CA . GLN B 1 34 ? 4.633 45.906 -6.219 1 92.56 34 GLN B CA 1
ATOM 2866 C C . GLN B 1 34 ? 5.676 45.969 -5.105 1 92.56 34 GLN B C 1
ATOM 2868 O O . GLN B 1 34 ? 6.617 45.188 -5.078 1 92.56 34 GLN B O 1
ATOM 2873 N N . ARG B 1 35 ? 5.512 46.938 -4.312 1 92.94 35 ARG B N 1
ATOM 2874 C CA . ARG B 1 35 ? 6.438 47.062 -3.193 1 92.94 35 ARG B CA 1
ATOM 2875 C C . ARG B 1 35 ? 6.406 45.844 -2.297 1 92.94 35 ARG B C 1
ATOM 2877 O O . ARG B 1 35 ? 7.457 45.344 -1.857 1 92.94 35 ARG B O 1
ATOM 2884 N N . VAL B 1 36 ? 5.254 45.406 -2.035 1 92.69 36 VAL B N 1
ATOM 2885 C CA . VAL B 1 36 ? 5.082 44.219 -1.181 1 92.69 36 VAL B CA 1
ATOM 2886 C C . VAL B 1 36 ? 5.699 43 -1.849 1 92.69 36 VAL B C 1
ATOM 2888 O O . VAL B 1 36 ? 6.438 42.25 -1.212 1 92.69 36 VAL B O 1
ATOM 2891 N N . MET B 1 37 ? 5.434 42.875 -3.047 1 90.94 37 MET B N 1
ATOM 2892 C CA . MET B 1 37 ? 5.949 41.719 -3.764 1 90.94 37 MET B CA 1
ATOM 2893 C C . MET B 1 37 ? 7.473 41.75 -3.84 1 90.94 37 MET B C 1
ATOM 2895 O O . MET B 1 37 ? 8.133 40.719 -3.76 1 90.94 37 MET B O 1
ATOM 2899 N N . ASN B 1 38 ? 7.969 42.906 -4.094 1 90.5 38 ASN B N 1
ATOM 2900 C CA . ASN B 1 38 ? 9.414 43.094 -4.055 1 90.5 38 ASN B CA 1
ATOM 2901 C C . ASN B 1 38 ? 9.992 42.688 -2.697 1 90.5 38 ASN B C 1
ATOM 2903 O O . ASN B 1 38 ? 11.039 42.031 -2.629 1 90.5 38 ASN B O 1
ATOM 2907 N N . ALA B 1 39 ? 9.391 43.125 -1.69 1 91.06 39 ALA B N 1
ATOM 2908 C CA . ALA B 1 39 ? 9.82 42.781 -0.338 1 91.06 39 ALA B CA 1
ATOM 2909 C C . ALA B 1 39 ? 9.789 41.281 -0.126 1 91.06 39 ALA B C 1
ATOM 2911 O O . ALA B 1 39 ? 10.695 40.688 0.484 1 91.06 39 ALA B O 1
ATOM 2912 N N . VAL B 1 40 ? 8.75 40.625 -0.607 1 86 40 VAL B N 1
ATOM 2913 C CA . VAL B 1 40 ? 8.594 39.188 -0.504 1 86 40 VAL B CA 1
ATOM 2914 C C . VAL B 1 40 ? 9.75 38.5 -1.204 1 86 40 VAL B C 1
ATOM 2916 O O . VAL B 1 40 ? 10.305 37.531 -0.68 1 86 40 VAL B O 1
ATOM 2919 N N . GLU B 1 41 ? 10.094 39 -2.262 1 82.81 41 GLU B N 1
ATOM 2920 C CA . GLU B 1 41 ? 11.188 38.438 -3.045 1 82.81 41 GLU B CA 1
ATOM 2921 C C . GLU B 1 41 ? 12.531 38.656 -2.367 1 82.81 41 GLU B C 1
ATOM 2923 O O . GLU B 1 41 ? 13.32 37.719 -2.215 1 82.81 41 GLU B O 1
ATOM 2928 N N . VAL B 1 42 ? 12.742 39.875 -1.997 1 86.88 42 VAL B N 1
ATOM 2929 C CA . VAL B 1 42 ? 14.031 40.25 -1.427 1 86.88 42 VAL B CA 1
ATOM 2930 C C . VAL B 1 42 ? 14.266 39.5 -0.116 1 86.88 42 VAL B C 1
ATOM 2932 O O . VAL B 1 42 ? 15.375 39.062 0.166 1 86.88 42 VAL B O 1
ATOM 2935 N N . LEU B 1 43 ? 13.188 39.406 0.614 1 85.5 43 LEU B N 1
ATOM 2936 C CA . LEU B 1 43 ? 13.305 38.781 1.931 1 85.5 43 LEU B CA 1
ATOM 2937 C C . LEU B 1 43 ? 13.094 37.281 1.847 1 85.5 43 LEU B C 1
ATOM 2939 O O . LEU B 1 43 ? 13.195 36.594 2.855 1 85.5 43 LEU B O 1
ATOM 2943 N N . ASN B 1 44 ? 12.75 36.844 0.655 1 79.31 44 ASN B N 1
ATOM 2944 C CA . ASN B 1 44 ? 12.445 35.438 0.446 1 79.31 44 ASN B CA 1
ATOM 2945 C C . ASN B 1 44 ? 11.375 34.938 1.413 1 79.31 44 ASN B C 1
ATOM 2947 O O . ASN B 1 44 ? 11.562 33.906 2.074 1 79.31 44 ASN B O 1
ATOM 2951 N N . TYR B 1 45 ? 10.375 35.844 1.459 1 76.25 45 TYR B N 1
ATOM 2952 C CA . TYR B 1 45 ? 9.281 35.562 2.387 1 76.25 45 TYR B CA 1
ATOM 2953 C C . TYR B 1 45 ? 8.281 34.594 1.777 1 76.25 45 TYR B C 1
ATOM 2955 O O . TYR B 1 45 ? 7.883 34.719 0.62 1 76.25 45 TYR B O 1
ATOM 2963 N N . ALA B 1 46 ? 8.047 33.5 2.523 1 69.56 46 ALA B N 1
ATOM 2964 C CA . ALA B 1 46 ? 6.949 32.594 2.158 1 69.56 46 ALA B CA 1
ATOM 2965 C C . ALA B 1 46 ? 5.844 32.625 3.207 1 69.56 46 ALA B C 1
ATOM 2967 O O . ALA B 1 46 ? 6.109 32.469 4.402 1 69.56 46 ALA B O 1
ATOM 2968 N N . PRO B 1 47 ? 4.562 33 2.676 1 65.31 47 PRO B N 1
ATOM 2969 C CA . PRO B 1 47 ? 3.455 33.031 3.635 1 65.31 47 PRO B CA 1
ATOM 2970 C C . PRO B 1 47 ? 3.293 31.703 4.379 1 65.31 47 PRO B C 1
ATOM 2972 O O . PRO B 1 47 ? 3.523 30.625 3.807 1 65.31 47 PRO B O 1
ATOM 2975 N N . SER B 1 48 ? 3.105 31.875 5.699 1 66.88 48 SER B N 1
ATOM 2976 C CA . SER B 1 48 ? 2.908 30.688 6.523 1 66.88 48 SER B CA 1
ATOM 2977 C C . SER B 1 48 ? 1.512 30.109 6.328 1 66.88 48 SER B C 1
ATOM 2979 O O . SER B 1 48 ? 0.512 30.797 6.566 1 66.88 48 SER B O 1
ATOM 2981 N N . ALA B 1 49 ? 1.437 28.922 5.766 1 63.94 49 ALA B N 1
ATOM 2982 C CA . ALA B 1 49 ? 0.156 28.219 5.645 1 63.94 49 ALA B CA 1
ATOM 2983 C C . ALA B 1 49 ? -0.514 28.078 7.008 1 63.94 49 ALA B C 1
ATOM 2985 O O . ALA B 1 49 ? -1.74 28.141 7.117 1 63.94 49 ALA B O 1
ATOM 2986 N N . LEU B 1 50 ? 0.26 27.953 7.973 1 65.62 50 LEU B N 1
ATOM 2987 C CA . LEU B 1 50 ? -0.25 27.766 9.328 1 65.62 50 LEU B CA 1
ATOM 2988 C C . LEU B 1 50 ? -0.981 29.016 9.805 1 65.62 50 LEU B C 1
ATOM 2990 O O . LEU B 1 50 ? -2.076 28.922 10.367 1 65.62 50 LEU B O 1
ATOM 2994 N N . ALA B 1 51 ? -0.327 30.109 9.57 1 64.31 51 ALA B N 1
ATOM 2995 C CA . ALA B 1 51 ? -0.938 31.375 9.984 1 64.31 51 ALA B CA 1
ATOM 2996 C C . ALA B 1 51 ? -2.242 31.625 9.234 1 64.31 51 ALA B C 1
ATOM 2998 O O . ALA B 1 51 ? -3.236 32.031 9.828 1 64.31 51 ALA B O 1
ATOM 2999 N N . ARG B 1 52 ? -2.125 31.328 8.039 1 67.38 52 ARG B N 1
ATOM 3000 C CA . ARG B 1 52 ? -3.312 31.5 7.207 1 67.38 52 ARG B CA 1
ATOM 3001 C C . ARG B 1 52 ? -4.438 30.578 7.668 1 67.38 52 ARG B C 1
ATOM 3003 O O . ARG B 1 52 ? -5.605 30.984 7.684 1 67.38 52 ARG B O 1
ATOM 3010 N N . SER B 1 53 ? -4.086 29.391 7.922 1 69.38 53 SER B N 1
ATOM 3011 C CA . SER B 1 53 ? -5.07 28.406 8.328 1 69.38 53 SER B CA 1
ATOM 3012 C C . SER B 1 53 ? -5.805 28.828 9.594 1 69.38 53 SER B C 1
ATOM 3014 O O . SER B 1 53 ? -6.996 28.547 9.758 1 69.38 53 SER B O 1
ATOM 3016 N N . LEU B 1 54 ? -5.195 29.562 10.422 1 66.75 54 LEU B N 1
ATOM 3017 C CA . LEU B 1 54 ? -5.801 30.047 11.656 1 66.75 54 LEU B CA 1
ATOM 3018 C C . LEU B 1 54 ? -6.855 31.109 11.359 1 66.75 54 LEU B C 1
ATOM 3020 O O . LEU B 1 54 ? -7.898 31.156 12.016 1 66.75 54 LEU B O 1
ATOM 3024 N N . LYS B 1 55 ? -6.512 31.812 10.352 1 61.91 55 LYS B N 1
ATOM 3025 C CA . LYS B 1 55 ? -7.414 32.906 9.992 1 61.91 55 LYS B CA 1
ATOM 3026 C C . LYS B 1 55 ? -8.648 32.375 9.266 1 61.91 55 LYS B C 1
ATOM 3028 O O . LYS B 1 55 ? -9.773 32.812 9.562 1 61.91 55 LYS B O 1
ATOM 3033 N N . VAL B 1 56 ? -8.391 31.547 8.375 1 67.38 56 VAL B N 1
ATOM 3034 C CA . VAL B 1 56 ? -9.484 31.125 7.508 1 67.38 56 VAL B CA 1
ATOM 3035 C C . VAL B 1 56 ? -10.109 29.844 8.039 1 67.38 56 VAL B C 1
ATOM 3037 O O . VAL B 1 56 ? -11.172 29.422 7.578 1 67.38 56 VAL B O 1
ATOM 3040 N N . ASN B 1 57 ? -9.578 29.234 9.055 1 69.81 57 ASN B N 1
ATOM 3041 C CA . ASN B 1 57 ? -10.047 28 9.68 1 69.81 57 ASN B CA 1
ATOM 3042 C C . ASN B 1 57 ? -10.078 26.844 8.68 1 69.81 57 ASN B C 1
ATOM 3044 O O . ASN B 1 57 ? -11.07 26.109 8.609 1 69.81 57 ASN B O 1
ATOM 3048 N N . GLN B 1 58 ? -9.164 26.875 7.734 1 77.75 58 GLN B N 1
ATOM 3049 C CA . GLN B 1 58 ? -8.961 25.812 6.758 1 77.75 58 GLN B CA 1
ATOM 3050 C C . GLN B 1 58 ? -7.484 25.484 6.605 1 77.75 58 GLN B C 1
ATOM 3052 O O . GLN B 1 58 ? -6.66 26.359 6.387 1 77.75 58 GLN B O 1
ATOM 3057 N N . THR B 1 59 ? -7.176 24.266 6.707 1 83.31 59 THR B N 1
ATOM 3058 C CA . THR B 1 59 ? -5.777 23.859 6.633 1 83.31 59 THR B CA 1
ATOM 3059 C C . THR B 1 59 ? -5.477 23.203 5.289 1 83.31 59 THR B C 1
ATOM 3061 O O . THR B 1 59 ? -4.32 22.922 4.973 1 83.31 59 THR B O 1
ATOM 3064 N N . SER B 1 60 ? -6.488 22.953 4.441 1 89.44 60 SER B N 1
ATOM 3065 C CA . SER B 1 60 ? -6.348 22.219 3.188 1 89.44 60 SER B CA 1
ATOM 3066 C C . SER B 1 60 ? -5.703 20.859 3.418 1 89.44 60 SER B C 1
ATOM 3068 O O . SER B 1 60 ? -4.789 20.469 2.689 1 89.44 60 SER B O 1
ATOM 3070 N N . THR B 1 61 ? -6.141 20.234 4.484 1 91.44 61 THR B N 1
ATOM 3071 C CA . THR B 1 61 ? -5.66 18.906 4.852 1 91.44 61 THR B CA 1
ATOM 3072 C C . THR B 1 61 ? -6.828 17.953 5.09 1 91.44 61 THR B C 1
ATOM 3074 O O . THR B 1 61 ? -7.824 18.328 5.711 1 91.44 61 THR B O 1
ATOM 3077 N N . ILE B 1 62 ? -6.691 16.812 4.516 1 94.62 62 ILE B N 1
ATOM 3078 C CA . ILE B 1 62 ? -7.691 15.758 4.695 1 94.62 62 ILE B CA 1
ATOM 3079 C C . ILE B 1 62 ? -7.086 14.602 5.488 1 94.62 62 ILE B C 1
ATOM 3081 O O . ILE B 1 62 ? -5.945 14.203 5.242 1 94.62 62 ILE B O 1
ATOM 3085 N N . GLY B 1 63 ? -7.777 14.133 6.473 1 94.38 63 GLY B N 1
ATOM 3086 C CA . GLY B 1 63 ? -7.395 12.922 7.184 1 94.38 63 GLY B CA 1
ATOM 3087 C C . GLY B 1 63 ? -8.055 11.672 6.641 1 94.38 63 GLY B C 1
ATOM 3088 O O . GLY B 1 63 ? -9.242 11.688 6.301 1 94.38 63 GLY B O 1
ATOM 3089 N N . MET B 1 64 ? -7.25 10.641 6.527 1 92.75 64 MET B N 1
ATOM 3090 C CA . MET B 1 64 ? -7.805 9.359 6.086 1 92.75 64 MET B CA 1
ATOM 3091 C C . MET B 1 64 ? -7.422 8.242 7.047 1 92.75 64 MET B C 1
ATOM 3093 O O . MET B 1 64 ? -6.246 8.062 7.363 1 92.75 64 MET B O 1
ATOM 3097 N N . LEU B 1 65 ? -8.43 7.551 7.543 1 91.38 65 LEU B N 1
ATOM 3098 C CA . LEU B 1 65 ? -8.258 6.375 8.391 1 91.38 65 LEU B CA 1
ATOM 3099 C C . LEU B 1 65 ? -8.523 5.098 7.605 1 91.38 65 LEU B C 1
ATOM 3101 O O . LEU B 1 65 ? -9.594 4.941 7.008 1 91.38 65 LEU B O 1
ATOM 3105 N N . VAL B 1 66 ? -7.543 4.281 7.551 1 90.19 66 VAL B N 1
ATOM 3106 C CA . VAL B 1 66 ? -7.695 2.98 6.91 1 90.19 66 VAL B CA 1
ATOM 3107 C C . VAL B 1 66 ? -7.312 1.872 7.887 1 90.19 66 VAL B C 1
ATOM 3109 O O . VAL B 1 66 ? -6.543 2.098 8.82 1 90.19 66 VAL B O 1
ATOM 3112 N N . THR B 1 67 ? -7.797 0.666 7.676 1 85.38 67 THR B N 1
ATOM 3113 C CA . THR B 1 67 ? -7.414 -0.471 8.508 1 85.38 67 THR B CA 1
ATOM 3114 C C . THR B 1 67 ? -5.926 -0.776 8.359 1 85.38 67 THR B C 1
ATOM 3116 O O . THR B 1 67 ? -5.199 -0.848 9.352 1 85.38 67 THR B O 1
ATOM 3119 N N . THR B 1 68 ? -5.531 -1.006 7.109 1 83.5 68 THR B N 1
ATOM 3120 C CA . THR B 1 68 ? -4.109 -1.207 6.848 1 83.5 68 THR B CA 1
ATOM 3121 C C . THR B 1 68 ? -3.766 -0.828 5.41 1 83.5 68 THR B C 1
ATOM 3123 O O . THR B 1 68 ? -4.465 -1.219 4.477 1 83.5 68 THR B O 1
ATOM 3126 N N . SER B 1 69 ? -2.666 -0.226 5.297 1 79.81 69 SER B N 1
ATOM 3127 C CA . SER B 1 69 ? -2.27 0.263 3.98 1 79.81 69 SER B CA 1
ATOM 3128 C C . SER B 1 69 ? -1.427 -0.77 3.238 1 79.81 69 SER B C 1
ATOM 3130 O O . SER B 1 69 ? -1.09 -0.578 2.068 1 79.81 69 SER B O 1
ATOM 3132 N N . THR B 1 70 ? -1.146 -1.929 3.82 1 85.31 70 THR B N 1
ATOM 3133 C CA . THR B 1 70 ? -0.298 -2.922 3.168 1 85.31 70 THR B CA 1
ATOM 3134 C C . THR B 1 70 ? -1.134 -3.865 2.309 1 85.31 70 THR B C 1
ATOM 3136 O O . THR B 1 70 ? -0.595 -4.586 1.467 1 85.31 70 THR B O 1
ATOM 3139 N N . ASN B 1 71 ? -2.408 -3.891 2.549 1 89.31 71 ASN B N 1
ATOM 3140 C CA . ASN B 1 71 ? -3.301 -4.562 1.611 1 89.31 71 ASN B CA 1
ATOM 3141 C C . ASN B 1 71 ? -3.484 -3.754 0.331 1 89.31 71 ASN B C 1
ATOM 3143 O O . ASN B 1 71 ? -3.877 -2.588 0.38 1 89.31 71 ASN B O 1
ATOM 3147 N N . PRO B 1 72 ? -3.143 -4.418 -0.831 1 92.88 72 PRO B N 1
ATOM 3148 C CA . PRO B 1 72 ? -3.139 -3.672 -2.09 1 92.88 72 PRO B CA 1
ATOM 3149 C C . PRO B 1 72 ? -4.477 -2.998 -2.381 1 92.88 72 PRO B C 1
ATOM 3151 O O . PRO B 1 72 ? -4.516 -1.954 -3.037 1 92.88 72 PRO B O 1
ATOM 3154 N N . PHE B 1 73 ? -5.574 -3.518 -1.896 1 91 73 PHE B N 1
ATOM 3155 C CA . PHE B 1 73 ? -6.875 -2.881 -2.086 1 91 73 PHE B CA 1
ATOM 3156 C C . PHE B 1 73 ? -6.879 -1.473 -1.505 1 91 73 PHE B C 1
ATOM 3158 O O . PHE B 1 73 ? -7.227 -0.512 -2.193 1 91 73 PHE B O 1
ATOM 3165 N N . PHE B 1 74 ? -6.406 -1.385 -0.298 1 89.5 74 PHE B N 1
ATOM 3166 C CA . PHE B 1 74 ? -6.359 -0.093 0.377 1 89.5 74 PHE B CA 1
ATOM 3167 C C . PHE B 1 74 ? -5.32 0.816 -0.265 1 89.5 74 PHE B C 1
ATOM 3169 O O . PHE B 1 74 ? -5.559 2.014 -0.441 1 89.5 74 PHE B O 1
ATOM 3176 N N . GLY B 1 75 ? -4.203 0.214 -0.578 1 89.31 75 GLY B N 1
ATOM 3177 C CA . GLY B 1 75 ? -3.166 0.999 -1.229 1 89.31 75 GLY B CA 1
ATOM 3178 C C . GLY B 1 75 ? -3.645 1.688 -2.492 1 89.31 75 GLY B C 1
ATOM 3179 O O . GLY B 1 75 ? -3.316 2.852 -2.732 1 89.31 75 GLY B O 1
ATOM 3180 N N . GLU B 1 76 ? -4.414 1.01 -3.246 1 91.69 76 GLU B N 1
ATOM 3181 C CA . GLU B 1 76 ? -4.922 1.553 -4.504 1 91.69 76 GLU B CA 1
ATOM 3182 C C . GLU B 1 76 ? -5.977 2.627 -4.254 1 91.69 76 GLU B C 1
ATOM 3184 O O . GLU B 1 76 ? -6.062 3.607 -4.996 1 91.69 76 GLU B O 1
ATOM 3189 N N . VAL B 1 77 ? -6.781 2.455 -3.23 1 91.56 77 VAL B N 1
ATOM 3190 C CA . VAL B 1 77 ? -7.746 3.486 -2.859 1 91.56 77 VAL B CA 1
ATOM 3191 C C . VAL B 1 77 ? -7.008 4.742 -2.4 1 91.56 77 VAL B C 1
ATOM 3193 O O . VAL B 1 77 ? -7.324 5.852 -2.836 1 91.56 77 VAL B O 1
ATOM 3196 N N . VAL B 1 78 ? -6.008 4.547 -1.556 1 90.88 78 VAL B N 1
ATOM 3197 C CA . VAL B 1 78 ? -5.23 5.652 -1.004 1 90.88 78 VAL B CA 1
ATOM 3198 C C . VAL B 1 78 ? -4.562 6.43 -2.135 1 90.88 78 VAL B C 1
ATOM 3200 O O . VAL B 1 78 ? -4.496 7.66 -2.096 1 90.88 78 VAL B O 1
ATOM 3203 N N . LYS B 1 79 ? -4.086 5.707 -3.123 1 90.5 79 LYS B N 1
ATOM 3204 C CA . LYS B 1 79 ? -3.469 6.371 -4.266 1 90.5 79 LYS B CA 1
ATOM 3205 C C . LYS B 1 79 ? -4.461 7.293 -4.969 1 90.5 79 LYS B C 1
ATOM 3207 O O . LYS B 1 79 ? -4.125 8.422 -5.32 1 90.5 79 LYS B O 1
ATOM 3212 N N . GLY B 1 80 ? -5.66 6.828 -5.227 1 90.81 80 GLY B N 1
ATOM 3213 C CA . GLY B 1 80 ? -6.695 7.648 -5.84 1 90.81 80 GLY B CA 1
ATOM 3214 C C . GLY B 1 80 ? -7.051 8.875 -5.02 1 90.81 80 GLY B C 1
ATOM 3215 O O . GLY B 1 80 ? -7.219 9.961 -5.566 1 90.81 80 GLY B O 1
ATOM 3216 N N . VAL B 1 81 ? -7.113 8.68 -3.703 1 93.5 81 VAL B N 1
ATOM 3217 C CA . VAL B 1 81 ? -7.414 9.766 -2.775 1 93.5 81 VAL B CA 1
ATOM 3218 C C . VAL B 1 81 ? -6.297 10.805 -2.812 1 93.5 81 VAL B C 1
ATOM 3220 O O . VAL B 1 81 ? -6.555 12 -2.965 1 93.5 81 VAL B O 1
ATOM 3223 N N . GLU B 1 82 ? -5.09 10.312 -2.662 1 91.94 82 GLU B N 1
ATOM 3224 C CA . GLU B 1 82 ? -3.932 11.203 -2.625 1 91.94 82 GLU B CA 1
ATOM 3225 C C . GLU B 1 82 ? -3.797 11.984 -3.924 1 91.94 82 GLU B C 1
ATOM 3227 O O . GLU B 1 82 ? -3.543 13.195 -3.902 1 91.94 82 GLU B O 1
ATOM 3232 N N . ARG B 1 83 ? -4.016 11.383 -5.023 1 90.31 83 ARG B N 1
ATOM 3233 C CA . ARG B 1 83 ? -3.926 12.055 -6.316 1 90.31 83 ARG B CA 1
ATOM 3234 C C . ARG B 1 83 ? -4.98 13.148 -6.434 1 90.31 83 ARG B C 1
ATOM 3236 O O . ARG B 1 83 ? -4.684 14.258 -6.898 1 90.31 83 ARG B O 1
ATOM 3243 N N . ARG B 1 84 ? -6.164 12.805 -6.035 1 93.12 84 ARG B N 1
ATOM 3244 C CA . ARG B 1 84 ? -7.234 13.797 -6.109 1 93.12 84 ARG B CA 1
ATOM 3245 C C . ARG B 1 84 ? -6.977 14.953 -5.156 1 93.12 84 ARG B C 1
ATOM 3247 O O . ARG B 1 84 ? -7.246 16.109 -5.488 1 93.12 84 ARG B O 1
ATOM 3254 N N . CYS B 1 85 ? -6.488 14.695 -3.955 1 92.75 85 CYS B N 1
ATOM 3255 C CA . CYS B 1 85 ? -6.07 15.742 -3.029 1 92.75 85 CYS B CA 1
ATOM 3256 C C . CYS B 1 85 ? -5.039 16.656 -3.674 1 92.75 85 CYS B C 1
ATOM 3258 O O . CYS B 1 85 ? -5.191 17.891 -3.648 1 92.75 85 CYS B O 1
ATOM 3260 N N . TYR B 1 86 ? -4.109 16.031 -4.301 1 88.75 86 TYR B N 1
ATOM 3261 C CA . TYR B 1 86 ? -3.061 16.797 -4.969 1 88.75 86 TYR B CA 1
ATOM 3262 C C . TYR B 1 86 ? -3.646 17.719 -6.035 1 88.75 86 TYR B C 1
ATOM 3264 O O . TYR B 1 86 ? -3.322 18.906 -6.086 1 88.75 86 TYR B O 1
ATOM 3272 N N . GLN B 1 87 ? -4.5 17.203 -6.812 1 90.56 87 GLN B N 1
ATOM 3273 C CA . GLN B 1 87 ? -5.117 17.969 -7.898 1 90.56 87 GLN B CA 1
ATOM 3274 C C . GLN B 1 87 ? -5.938 19.141 -7.363 1 90.56 87 GLN B C 1
ATOM 3276 O O . GLN B 1 87 ? -6.066 20.156 -8.031 1 90.56 87 GLN B O 1
ATOM 3281 N N . LYS B 1 88 ? -6.434 18.984 -6.137 1 92.5 88 LYS B N 1
ATOM 3282 C CA . LYS B 1 88 ? -7.336 19.984 -5.566 1 92.5 88 LYS B CA 1
ATOM 3283 C C . LYS B 1 88 ? -6.598 20.891 -4.586 1 92.5 88 LYS B C 1
ATOM 3285 O O . LYS B 1 88 ? -7.215 21.719 -3.92 1 92.5 88 LYS B O 1
ATOM 3290 N N . GLY B 1 89 ? -5.258 20.688 -4.484 1 88.25 89 GLY B N 1
ATOM 3291 C CA . GLY B 1 89 ? -4.449 21.516 -3.613 1 88.25 89 GLY B CA 1
ATOM 3292 C C . GLY B 1 89 ? -4.566 21.141 -2.148 1 88.25 89 GLY B C 1
ATOM 3293 O O . GLY B 1 89 ? -4.391 21.984 -1.268 1 88.25 89 GLY B O 1
ATOM 3294 N N . TYR B 1 90 ? -5.004 19.906 -1.838 1 90.56 90 TYR B N 1
ATOM 3295 C CA . TYR B 1 90 ? -5.102 19.391 -0.478 1 90.56 90 TYR B CA 1
ATOM 3296 C C . TYR B 1 90 ? -3.977 18.406 -0.187 1 90.56 90 TYR B C 1
ATOM 3298 O O . TYR B 1 90 ? -3.412 17.812 -1.106 1 90.56 90 TYR B O 1
ATOM 3306 N N . ASN B 1 91 ? -3.699 18.297 1.101 1 89.38 91 ASN B N 1
ATOM 3307 C CA . ASN B 1 91 ? -2.781 17.266 1.57 1 89.38 91 ASN B CA 1
ATOM 3308 C C . ASN B 1 91 ? -3.52 16.141 2.293 1 89.38 91 ASN B C 1
ATOM 3310 O O . ASN B 1 91 ? -4.605 16.359 2.832 1 89.38 91 ASN B O 1
ATOM 3314 N N . LEU B 1 92 ? -2.797 14.969 2.273 1 92.81 92 LEU B N 1
ATOM 3315 C CA . LEU B 1 92 ? -3.432 13.812 2.896 1 92.81 92 LEU B CA 1
ATOM 3316 C C . LEU B 1 92 ? -2.617 13.328 4.09 1 92.81 92 LEU B C 1
ATOM 3318 O O . LEU B 1 92 ? -1.423 13.047 3.959 1 92.81 92 LEU B O 1
ATOM 3322 N N . ILE B 1 93 ? -3.266 13.281 5.223 1 91.81 93 ILE B N 1
ATOM 3323 C CA . ILE B 1 93 ? -2.689 12.602 6.375 1 91.81 93 ILE B CA 1
ATOM 3324 C C . ILE B 1 93 ? -3.232 11.18 6.457 1 91.81 93 ILE B C 1
ATOM 3326 O O . ILE B 1 93 ? -4.441 10.977 6.57 1 91.81 93 ILE B O 1
ATOM 3330 N N . LEU B 1 94 ? -2.322 10.242 6.402 1 90.88 94 LEU B N 1
ATOM 3331 C CA . LEU B 1 94 ? -2.707 8.828 6.406 1 90.88 94 LEU B CA 1
ATOM 3332 C C . LEU B 1 94 ? -2.539 8.227 7.793 1 90.88 94 LEU B C 1
ATOM 3334 O O . LEU B 1 94 ? -1.493 8.391 8.422 1 90.88 94 LEU B O 1
ATOM 3338 N N . CYS B 1 95 ? -3.59 7.508 8.227 1 90.81 95 CYS B N 1
ATOM 3339 C CA . CYS B 1 95 ? -3.568 6.836 9.516 1 90.81 95 CYS B CA 1
ATOM 3340 C C . CYS B 1 95 ? -4.008 5.383 9.383 1 90.81 95 CYS B C 1
ATOM 3342 O O . CYS B 1 95 ? -5.043 5.098 8.781 1 90.81 95 CYS B O 1
ATOM 3344 N N . ASN B 1 96 ? -3.193 4.488 9.906 1 88.69 96 ASN B N 1
ATOM 3345 C CA . ASN B 1 96 ? -3.561 3.076 9.984 1 88.69 96 ASN B CA 1
ATOM 3346 C C . ASN B 1 96 ? -4.121 2.719 11.359 1 88.69 96 ASN B C 1
ATOM 3348 O O . ASN B 1 96 ? -3.523 3.047 12.383 1 88.69 96 ASN B O 1
ATOM 3352 N N . THR B 1 97 ? -5.254 2.076 11.352 1 87.38 97 THR B N 1
ATOM 3353 C CA . THR B 1 97 ? -5.848 1.704 12.633 1 87.38 97 THR B CA 1
ATOM 3354 C C . THR B 1 97 ? -5.414 0.301 13.039 1 87.38 97 THR B C 1
ATOM 3356 O O . THR B 1 97 ? -5.414 -0.033 14.227 1 87.38 97 THR B O 1
ATOM 3359 N N . GLU B 1 98 ? -5.141 -0.552 12.062 1 83 98 GLU B N 1
ATOM 3360 C CA . GLU B 1 98 ? -4.711 -1.934 12.258 1 83 98 GLU B CA 1
ATOM 3361 C C . GLU B 1 98 ? -5.723 -2.713 13.086 1 83 98 GLU B C 1
ATOM 3363 O O . GLU B 1 98 ? -5.344 -3.512 13.945 1 83 98 GLU B O 1
ATOM 3368 N N . GLY B 1 99 ? -6.957 -2.318 12.938 1 79.75 99 GLY B N 1
ATOM 3369 C CA . GLY B 1 99 ? -8.023 -3.02 13.641 1 79.75 99 GLY B CA 1
ATOM 3370 C C . GLY B 1 99 ? -8.102 -2.668 15.109 1 79.75 99 GLY B C 1
ATOM 3371 O O . GLY B 1 99 ? -8.844 -3.303 15.867 1 79.75 99 GLY B O 1
ATOM 3372 N N . ASP B 1 100 ? -7.41 -1.686 15.547 1 85 100 ASP B N 1
ATOM 3373 C CA . ASP B 1 100 ? -7.352 -1.256 16.938 1 85 100 ASP B CA 1
ATOM 3374 C C . ASP B 1 100 ? -8.242 -0.041 17.172 1 85 100 ASP B C 1
ATOM 3376 O O . ASP B 1 100 ? -7.934 1.063 16.734 1 85 100 ASP B O 1
ATOM 3380 N N . THR B 1 101 ? -9.219 -0.211 18.016 1 83.56 101 THR B N 1
ATOM 3381 C CA . THR B 1 101 ? -10.203 0.836 18.281 1 83.56 101 THR B CA 1
ATOM 3382 C C . THR B 1 101 ? -9.562 2.01 19.016 1 83.56 101 THR B C 1
ATOM 3384 O O . THR B 1 101 ? -9.898 3.168 18.766 1 83.56 101 THR B O 1
ATOM 3387 N N . GLU B 1 102 ? -8.719 1.721 19.922 1 84.44 102 GLU B N 1
ATOM 3388 C CA . GLU B 1 102 ? -8.031 2.787 20.641 1 84.44 102 GLU B CA 1
ATOM 3389 C C . GLU B 1 102 ? -7.176 3.629 19.703 1 84.44 102 GLU B C 1
ATOM 3391 O O . GLU B 1 102 ? -7.133 4.855 19.812 1 84.44 102 GLU B O 1
ATOM 3396 N N . ARG B 1 103 ? -6.566 2.938 18.828 1 86.69 103 ARG B N 1
ATOM 3397 C CA . ARG B 1 103 ? -5.758 3.65 17.844 1 86.69 103 ARG B CA 1
ATOM 3398 C C . ARG B 1 103 ? -6.633 4.512 16.938 1 86.69 103 ARG B C 1
ATOM 3400 O O . ARG B 1 103 ? -6.246 5.621 16.562 1 86.69 103 ARG B O 1
ATOM 3407 N N . MET B 1 104 ? -7.719 3.951 16.609 1 86.44 104 MET B N 1
ATOM 3408 C CA . MET B 1 104 ? -8.664 4.699 15.789 1 86.44 104 MET B CA 1
ATOM 3409 C C . MET B 1 104 ? -9.07 6 16.484 1 86.44 104 MET B C 1
ATOM 3411 O O . MET B 1 104 ? -9 7.074 15.875 1 86.44 104 MET B O 1
ATOM 3415 N N . HIS B 1 105 ? -9.422 5.949 17.703 1 83.88 105 HIS B N 1
ATOM 3416 C CA . HIS B 1 105 ? -9.852 7.121 18.453 1 83.88 105 HIS B CA 1
ATOM 3417 C C . HIS B 1 105 ? -8.711 8.133 18.594 1 83.88 105 HIS B C 1
ATOM 3419 O O . HIS B 1 105 ? -8.93 9.336 18.438 1 83.88 105 HIS B O 1
ATOM 3425 N N . SER B 1 106 ? -7.617 7.605 18.875 1 84.38 106 SER B N 1
ATOM 3426 C CA . SER B 1 106 ? -6.453 8.469 19.031 1 84.38 106 SER B CA 1
ATOM 3427 C C . SER B 1 106 ? -6.145 9.211 17.734 1 84.38 106 SER B C 1
ATOM 3429 O O . SER B 1 106 ? -5.809 10.398 17.75 1 84.38 106 SER B O 1
ATOM 3431 N N . ASN B 1 107 ? -6.262 8.531 16.656 1 87.94 107 ASN B N 1
ATOM 3432 C CA . ASN B 1 107 ? -6.016 9.148 15.352 1 87.94 107 ASN B CA 1
ATOM 3433 C C . ASN B 1 107 ? -7.047 10.227 15.039 1 87.94 107 ASN B C 1
ATOM 3435 O O . ASN B 1 107 ? -6.699 11.297 14.547 1 87.94 107 ASN B O 1
ATOM 3439 N N . VAL B 1 108 ? -8.242 9.898 15.336 1 86.06 108 VAL B N 1
ATOM 3440 C CA . VAL B 1 108 ? -9.305 10.875 15.086 1 86.06 108 VAL B CA 1
ATOM 3441 C C . VAL B 1 108 ? -9.062 12.125 15.93 1 86.06 108 VAL B C 1
ATOM 3443 O O . VAL B 1 108 ? -9.133 13.242 15.422 1 86.06 108 VAL B O 1
ATOM 3446 N N . ASP B 1 109 ? -8.758 11.938 17.172 1 82.75 109 ASP B N 1
ATOM 3447 C CA . ASP B 1 109 ? -8.477 13.055 18.062 1 82.75 109 ASP B CA 1
ATOM 3448 C C . ASP B 1 109 ? -7.324 13.906 17.547 1 82.75 109 ASP B C 1
ATOM 3450 O O . ASP B 1 109 ? -7.41 15.133 17.531 1 82.75 109 ASP B O 1
ATOM 3454 N N . MET B 1 110 ? -6.363 13.25 17.109 1 83.5 110 MET B N 1
ATOM 3455 C CA . MET B 1 110 ? -5.188 13.93 16.578 1 83.5 110 MET B CA 1
ATOM 3456 C C . MET B 1 110 ? -5.535 14.727 15.328 1 83.5 110 MET B C 1
ATOM 3458 O O . MET B 1 110 ? -5.148 15.891 15.203 1 83.5 110 MET B O 1
ATOM 3462 N N . LEU B 1 111 ? -6.262 14.172 14.469 1 87.5 111 LEU B N 1
ATOM 3463 C CA . LEU B 1 111 ? -6.641 14.828 13.227 1 87.5 111 LEU B CA 1
ATOM 3464 C C . LEU B 1 111 ? -7.508 16.062 13.5 1 87.5 111 LEU B C 1
ATOM 3466 O O . LEU B 1 111 ? -7.348 17.094 12.859 1 87.5 111 LEU B O 1
ATOM 3470 N N . LEU B 1 112 ? -8.336 15.922 14.469 1 83.56 112 LEU B N 1
ATOM 3471 C CA . LEU B 1 112 ? -9.203 17.047 14.836 1 83.56 112 LEU B CA 1
ATOM 3472 C C . LEU B 1 112 ? -8.398 18.172 15.477 1 83.56 112 LEU B C 1
ATOM 3474 O O . LEU B 1 112 ? -8.648 19.344 15.219 1 83.56 112 LEU B O 1
ATOM 3478 N N . GLN B 1 113 ? -7.48 17.766 16.234 1 76.88 113 GLN B N 1
ATOM 3479 C CA . GLN B 1 113 ? -6.598 18.766 16.844 1 76.88 113 GLN B CA 1
ATOM 3480 C C . GLN B 1 113 ? -5.812 19.531 15.789 1 76.88 113 GLN B C 1
ATOM 3482 O O . GLN B 1 113 ? -5.523 20.703 15.953 1 76.88 113 GLN B O 1
ATOM 3487 N N . LYS B 1 114 ? -5.547 18.859 14.742 1 81.25 114 LYS B N 1
ATOM 3488 C CA . LYS B 1 114 ? -4.785 19.469 13.664 1 81.25 114 LYS B CA 1
ATOM 3489 C C . LYS B 1 114 ? -5.699 20.234 12.711 1 81.25 114 LYS B C 1
ATOM 3491 O O . LYS B 1 114 ? -5.234 20.828 11.734 1 81.25 114 LYS B O 1
ATOM 3496 N N . ARG B 1 115 ? -6.973 20.141 13 1 82.81 115 ARG B N 1
ATOM 3497 C CA . ARG B 1 115 ? -7.992 20.906 12.281 1 82.81 115 ARG B CA 1
ATOM 3498 C C . ARG B 1 115 ? -8.016 20.531 10.805 1 82.81 115 ARG B C 1
ATOM 3500 O O . ARG B 1 115 ? -8.008 21.406 9.938 1 82.81 115 ARG B O 1
ATOM 3507 N N . VAL B 1 116 ? -7.996 19.266 10.539 1 89.25 116 VAL B N 1
ATOM 3508 C CA . VAL B 1 116 ? -8.195 18.828 9.164 1 89.25 116 VAL B CA 1
ATOM 3509 C C . VAL B 1 116 ? -9.562 19.297 8.664 1 89.25 116 VAL B C 1
ATOM 3511 O O . VAL B 1 116 ? -10.492 19.484 9.461 1 89.25 116 VAL B O 1
ATOM 3514 N N . ASP B 1 117 ? -9.656 19.484 7.387 1 91.75 117 ASP B N 1
ATOM 3515 C CA . ASP B 1 117 ? -10.891 20.031 6.816 1 91.75 117 ASP B CA 1
ATOM 3516 C C . ASP B 1 117 ? -11.945 18.938 6.656 1 91.75 117 ASP B C 1
ATOM 3518 O O . ASP B 1 117 ? -13.141 19.234 6.559 1 91.75 117 ASP B O 1
ATOM 3522 N N . GLY B 1 118 ? -11.555 17.766 6.57 1 93.44 118 GLY B N 1
ATOM 3523 C CA . GLY B 1 118 ? -12.453 16.625 6.398 1 93.44 118 GLY B CA 1
ATOM 3524 C C . GLY B 1 118 ? -11.805 15.297 6.691 1 93.44 118 GLY B C 1
ATOM 3525 O O . GLY B 1 118 ? -10.578 15.211 6.809 1 93.44 118 GLY B O 1
ATOM 3526 N N . LEU B 1 119 ? -12.703 14.258 6.812 1 92.94 119 LEU B N 1
ATOM 3527 C CA . LEU B 1 119 ? -12.234 12.922 7.145 1 92.94 119 LEU B CA 1
ATOM 3528 C C . LEU B 1 119 ? -12.758 11.898 6.141 1 92.94 119 LEU B C 1
ATOM 3530 O O . LEU B 1 119 ? -13.906 11.969 5.719 1 92.94 119 LEU B O 1
ATOM 3534 N N . LEU B 1 120 ? -11.859 11.039 5.742 1 93.5 120 LEU B N 1
ATOM 3535 C CA . LEU B 1 120 ? -12.219 9.82 5.027 1 93.5 120 LEU B CA 1
ATOM 3536 C C . LEU B 1 120 ? -12.008 8.594 5.914 1 93.5 120 LEU B C 1
ATOM 3538 O O . LEU B 1 120 ? -10.922 8.398 6.465 1 93.5 120 LEU B O 1
ATOM 3542 N N . ILE B 1 121 ? -13.008 7.777 6.008 1 90.31 121 ILE B N 1
ATOM 3543 C CA . ILE B 1 121 ? -12.922 6.637 6.918 1 90.31 121 ILE B CA 1
ATOM 3544 C C . ILE B 1 121 ? -13.188 5.344 6.148 1 90.31 121 ILE B C 1
ATOM 3546 O O . ILE B 1 121 ? -14.25 5.168 5.555 1 90.31 121 ILE B O 1
ATOM 3550 N N . MET B 1 122 ? -12.18 4.539 6.129 1 88.5 122 MET B N 1
ATOM 3551 C CA . MET B 1 122 ? -12.273 3.217 5.516 1 88.5 122 MET B CA 1
ATOM 3552 C C . MET B 1 122 ? -11.719 2.145 6.449 1 88.5 122 MET B C 1
ATOM 3554 O O . MET B 1 122 ? -10.719 1.497 6.137 1 88.5 122 MET B O 1
ATOM 3558 N N . CYS B 1 123 ? -12.367 2.01 7.691 1 81.25 123 CYS B N 1
ATOM 3559 C CA . CYS B 1 123 ? -11.945 1.012 8.664 1 81.25 123 CYS B CA 1
ATOM 3560 C C . CYS B 1 123 ? -13.156 0.352 9.328 1 81.25 123 CYS B C 1
ATOM 3562 O O . CYS B 1 123 ? -14.242 0.933 9.367 1 81.25 123 CYS B O 1
ATOM 3564 N N . SER B 1 124 ? -12.992 -0.887 9.719 1 69.69 124 SER B N 1
ATOM 3565 C CA . SER B 1 124 ? -14.109 -1.701 10.195 1 69.69 124 SER B CA 1
ATOM 3566 C C . SER B 1 124 ? -14.367 -1.46 11.68 1 69.69 124 SER B C 1
ATOM 3568 O O . SER B 1 124 ? -15.359 -1.946 12.227 1 69.69 124 SER B O 1
ATOM 3570 N N . GLU B 1 125 ? -13.547 -0.828 12.336 1 67.38 125 GLU B N 1
ATOM 3571 C CA . GLU B 1 125 ? -13.633 -0.713 13.789 1 67.38 125 GLU B CA 1
ATOM 3572 C C . GLU B 1 125 ? -14.719 0.276 14.195 1 67.38 125 GLU B C 1
ATOM 3574 O O . GLU B 1 125 ? -15.094 0.344 15.367 1 67.38 125 GLU B O 1
ATOM 3579 N N . VAL B 1 126 ? -15.203 0.941 13.211 1 63.25 126 VAL B N 1
ATOM 3580 C CA . VAL B 1 126 ? -16.203 1.934 13.578 1 63.25 126 VAL B CA 1
ATOM 3581 C C . VAL B 1 126 ? -17.516 1.236 13.922 1 63.25 126 VAL B C 1
ATOM 3583 O O . VAL B 1 126 ? -18.094 0.527 13.086 1 63.25 126 VAL B O 1
ATOM 3586 N N . GLU B 1 127 ? -17.766 0.94 15.211 1 60.19 127 GLU B N 1
ATOM 3587 C CA . GLU B 1 127 ? -18.984 0.288 15.664 1 60.19 127 GLU B CA 1
ATOM 3588 C C . GLU B 1 127 ? -20.156 1.271 15.711 1 60.19 127 GLU B C 1
ATOM 3590 O O . GLU B 1 127 ? -19.969 2.449 16.031 1 60.19 127 GLU B O 1
ATOM 3595 N N . PRO B 1 128 ? -21.312 0.642 15.164 1 55.44 128 PRO B N 1
ATOM 3596 C CA . PRO B 1 128 ? -22.5 1.488 15.234 1 55.44 128 PRO B CA 1
ATOM 3597 C C . PRO B 1 128 ? -22.656 2.176 16.594 1 55.44 128 PRO B C 1
ATOM 3599 O O . PRO B 1 128 ? -23.156 3.305 16.656 1 55.44 128 PRO B O 1
ATOM 3602 N N . ASN B 1 129 ? -22.375 1.274 17.578 1 52.97 129 ASN B N 1
ATOM 3603 C CA . ASN B 1 129 ? -22.609 1.845 18.906 1 52.97 129 ASN B CA 1
ATOM 3604 C C . ASN B 1 129 ? -21.484 2.787 19.312 1 52.97 129 ASN B C 1
ATOM 3606 O O . ASN B 1 129 ? -21.547 3.393 20.391 1 52.97 129 ASN B O 1
ATOM 3610 N N . ASP B 1 130 ? -20.5 2.566 18.641 1 52.66 130 ASP B N 1
ATOM 3611 C CA . ASP B 1 130 ? -19.375 3.432 18.984 1 52.66 130 ASP B CA 1
ATOM 3612 C C . ASP B 1 130 ? -19.656 4.879 18.594 1 52.66 130 ASP B C 1
ATOM 3614 O O . ASP B 1 130 ? -19.844 5.184 17.406 1 52.66 130 ASP B O 1
ATOM 3618 N N . TYR B 1 131 ? -20.266 5.574 19.578 1 50.22 131 TYR B N 1
ATOM 3619 C CA . TYR B 1 131 ? -20.703 6.953 19.781 1 50.22 131 TYR B CA 1
ATOM 3620 C C . TYR B 1 131 ? -19.875 7.922 18.953 1 50.22 131 TYR B C 1
ATOM 3622 O O . TYR B 1 131 ? -18.938 7.512 18.266 1 50.22 131 TYR B O 1
ATOM 3630 N N . ASP B 1 132 ? -19.438 9.039 19.641 1 60.75 132 ASP B N 1
ATOM 3631 C CA . ASP B 1 132 ? -19.016 10.406 19.391 1 60.75 132 ASP B CA 1
ATOM 3632 C C . ASP B 1 132 ? -17.625 10.445 18.766 1 60.75 132 ASP B C 1
ATOM 3634 O O . ASP B 1 132 ? -16.625 10.672 19.469 1 60.75 132 ASP B O 1
ATOM 3638 N N . LEU B 1 133 ? -17.688 9.797 17.516 1 63.72 133 LEU B N 1
ATOM 3639 C CA . LEU B 1 133 ? -16.422 9.859 16.812 1 63.72 133 LEU B CA 1
ATOM 3640 C C . LEU B 1 133 ? -15.695 11.172 17.109 1 63.72 133 LEU B C 1
ATOM 3642 O O . LEU B 1 133 ? -14.469 11.195 17.234 1 63.72 133 LEU B O 1
ATOM 3646 N N . PHE B 1 134 ? -16.531 12.047 17.203 1 65 134 PHE B N 1
ATOM 3647 C CA . PHE B 1 134 ? -15.953 13.383 17.328 1 65 134 PHE B CA 1
ATOM 3648 C C . PHE B 1 134 ? -15.812 13.781 18.781 1 65 134 PHE B C 1
ATOM 3650 O O . PHE B 1 134 ? -15.094 14.727 19.109 1 65 134 PHE B O 1
ATOM 3657 N N . GLY B 1 135 ? -16.359 12.844 19.578 1 57.66 135 GLY B N 1
ATOM 3658 C CA . GLY B 1 135 ? -16.219 13.148 21 1 57.66 135 GLY B CA 1
ATOM 3659 C C . GLY B 1 135 ? -16.516 14.602 21.328 1 57.66 135 GLY B C 1
ATOM 3660 O O . GLY B 1 135 ? -17.625 15.086 21.094 1 57.66 135 GLY B O 1
ATOM 3661 N N . ARG B 1 136 ? -15.438 15.359 21.688 1 56.25 136 ARG B N 1
ATOM 3662 C CA . ARG B 1 136 ? -15.484 16.734 22.188 1 56.25 136 ARG B CA 1
ATOM 3663 C C . ARG B 1 136 ? -15.289 17.734 21.047 1 56.25 136 ARG B C 1
ATOM 3665 O O . ARG B 1 136 ? -15.258 18.938 21.281 1 56.25 136 ARG B O 1
ATOM 3672 N N . HIS B 1 137 ? -15.25 17.141 19.891 1 64.25 137 HIS B N 1
ATOM 3673 C CA . HIS B 1 137 ? -14.969 18.031 18.781 1 64.25 137 HIS B CA 1
ATOM 3674 C C . HIS B 1 137 ? -16.203 18.25 17.922 1 64.25 137 HIS B C 1
ATOM 3676 O O . HIS B 1 137 ? -17.172 17.484 18 1 64.25 137 HIS B O 1
ATOM 3682 N N . LYS B 1 138 ? -16.203 19.438 17.312 1 68.44 138 LYS B N 1
ATOM 3683 C CA . LYS B 1 138 ? -17.25 19.672 16.328 1 68.44 138 LYS B CA 1
ATOM 3684 C C . LYS B 1 138 ? -17.156 18.688 15.164 1 68.44 138 LYS B C 1
ATOM 3686 O O . LYS B 1 138 ? -16.062 18.391 14.695 1 68.44 138 LYS B O 1
ATOM 3691 N N . PRO B 1 139 ? -18.312 18.266 14.727 1 75.69 139 PRO B N 1
ATOM 3692 C CA . PRO B 1 139 ? -18.297 17.391 13.555 1 75.69 139 PRO B CA 1
ATOM 3693 C C . PRO B 1 139 ? -17.734 18.078 12.312 1 75.69 139 PRO B C 1
ATOM 3695 O O . PRO B 1 139 ? -17.969 19.266 12.102 1 75.69 139 PRO B O 1
ATOM 3698 N N . ILE B 1 140 ? -16.938 17.391 11.648 1 86 140 ILE B N 1
ATOM 3699 C CA . ILE B 1 140 ? -16.391 17.891 10.391 1 86 140 ILE B CA 1
ATOM 3700 C C . ILE B 1 140 ? -16.891 17 9.242 1 86 140 ILE B C 1
ATOM 3702 O O . ILE B 1 140 ? -17.297 15.867 9.461 1 86 140 ILE B O 1
ATOM 3706 N N . PRO B 1 141 ? -16.906 17.562 7.988 1 91.69 141 PRO B N 1
ATOM 3707 C CA . PRO B 1 141 ? -17.328 16.734 6.855 1 91.69 141 PRO B CA 1
ATOM 3708 C C . PRO B 1 141 ? -16.609 15.383 6.797 1 91.69 141 PRO B C 1
ATOM 3710 O O . PRO B 1 141 ? -15.391 15.328 6.91 1 91.69 141 PRO B O 1
ATOM 3713 N N . THR B 1 142 ? -17.391 14.328 6.719 1 91.44 142 THR B N 1
ATOM 3714 C CA . THR B 1 142 ? -16.859 12.969 6.766 1 91.44 142 THR B CA 1
ATOM 3715 C C . THR B 1 142 ? -17.5 12.102 5.691 1 91.44 142 THR B C 1
ATOM 3717 O O . THR B 1 142 ? -18.703 12.18 5.465 1 91.44 142 THR B O 1
ATOM 3720 N N . VAL B 1 143 ? -16.688 11.375 5.012 1 92.38 143 VAL B N 1
ATOM 3721 C CA . VAL B 1 143 ? -17.156 10.359 4.078 1 92.38 143 VAL B CA 1
ATOM 3722 C C . VAL B 1 143 ? -16.766 8.977 4.578 1 92.38 143 VAL B C 1
ATOM 3724 O O . VAL B 1 143 ? -15.586 8.727 4.875 1 92.38 143 VAL B O 1
ATOM 3727 N N . ILE B 1 144 ? -17.703 8.133 4.715 1 89.06 144 ILE B N 1
ATOM 3728 C CA . ILE B 1 144 ? -17.469 6.742 5.102 1 89.06 144 ILE B CA 1
ATOM 3729 C C . ILE B 1 144 ? -17.438 5.855 3.857 1 89.06 144 ILE B C 1
ATOM 3731 O O . ILE B 1 144 ? -18.344 5.926 3.021 1 89.06 144 ILE B O 1
ATOM 3735 N N . MET B 1 145 ? -16.312 5.141 3.834 1 85.19 145 MET B N 1
ATOM 3736 C CA . MET B 1 145 ? -16.141 4.238 2.697 1 85.19 145 MET B CA 1
ATOM 3737 C C . MET B 1 145 ? -16.188 2.781 3.148 1 85.19 145 MET B C 1
ATOM 3739 O O . MET B 1 145 ? -15.422 2.377 4.023 1 85.19 145 MET B O 1
ATOM 3743 N N . ASP B 1 146 ? -16.953 1.923 2.666 1 62.22 146 ASP B N 1
ATOM 3744 C CA . ASP B 1 146 ? -17 0.47 2.791 1 62.22 146 ASP B CA 1
ATOM 3745 C C . ASP B 1 146 ? -17.547 0.055 4.152 1 62.22 146 ASP B C 1
ATOM 3747 O O . ASP B 1 146 ? -17.078 -0.923 4.742 1 62.22 146 ASP B O 1
ATOM 3751 N N . TRP B 1 147 ? -18.344 0.834 4.672 1 62.47 147 TRP B N 1
ATOM 3752 C CA . TRP B 1 147 ? -18.734 0.351 5.992 1 62.47 147 TRP B CA 1
ATOM 3753 C C . TRP B 1 147 ? -20.25 0.425 6.176 1 62.47 147 TRP B C 1
ATOM 3755 O O . TRP B 1 147 ? -20.953 0.99 5.34 1 62.47 147 TRP B O 1
ATOM 3765 N N . GLY B 1 148 ? -20.781 0.016 7.289 1 56.47 148 GLY B N 1
ATOM 3766 C CA . GLY B 1 148 ? -22.094 -0.198 7.863 1 56.47 148 GLY B CA 1
ATOM 3767 C C . GLY B 1 148 ? -22.766 1.086 8.32 1 56.47 148 GLY B C 1
ATOM 3768 O O . GLY B 1 148 ? -22.297 2.182 8.016 1 56.47 148 GLY B O 1
ATOM 3769 N N . PRO B 1 149 ? -23.75 0.933 8.789 1 59.31 149 PRO B N 1
ATOM 3770 C CA . PRO B 1 149 ? -24.562 2.031 9.32 1 59.31 149 PRO B CA 1
ATOM 3771 C C . PRO B 1 149 ? -23.812 2.896 10.32 1 59.31 149 PRO B C 1
ATOM 3773 O O . PRO B 1 149 ? -22.953 2.396 11.047 1 59.31 149 PRO B O 1
ATOM 3776 N N . THR B 1 150 ? -23.891 4.164 10.102 1 65.38 150 THR B N 1
ATOM 3777 C CA . THR B 1 150 ? -23.312 5.121 11.039 1 65.38 150 THR B CA 1
ATOM 3778 C C . THR B 1 150 ? -24.406 5.875 11.789 1 65.38 150 THR B C 1
ATOM 3780 O O . THR B 1 150 ? -25.516 6.031 11.281 1 65.38 150 THR B O 1
ATOM 3783 N N . ASN B 1 151 ? -24.062 6.266 12.984 1 65.94 151 ASN B N 1
ATOM 3784 C CA . ASN B 1 151 ? -25 7.031 13.812 1 65.94 151 ASN B CA 1
ATOM 3785 C C . ASN B 1 151 ? -24.688 8.523 13.758 1 65.94 151 ASN B C 1
ATOM 3787 O O . ASN B 1 151 ? -25.125 9.281 14.633 1 65.94 151 ASN B O 1
ATOM 3791 N N . PHE B 1 152 ? -23.891 8.977 12.805 1 71.81 152 PHE B N 1
ATOM 3792 C CA . PHE B 1 152 ? -23.578 10.391 12.641 1 71.81 152 PHE B CA 1
ATOM 3793 C C . PHE B 1 152 ? -23.688 10.812 11.18 1 71.81 152 PHE B C 1
ATOM 3795 O O . PHE B 1 152 ? -23.594 9.969 10.281 1 71.81 152 PHE B O 1
ATOM 3802 N N . PRO B 1 153 ? -24.062 12.078 10.977 1 77.19 153 PRO B N 1
ATOM 3803 C CA . PRO B 1 153 ? -24.172 12.555 9.602 1 77.19 153 PRO B CA 1
ATOM 3804 C C . PRO B 1 153 ? -22.875 12.391 8.812 1 77.19 153 PRO B C 1
ATOM 3806 O O . PRO B 1 153 ? -21.828 12.891 9.227 1 77.19 153 PRO B O 1
ATOM 3809 N N . SER B 1 154 ? -22.984 11.609 7.785 1 86.56 154 SER B N 1
ATOM 3810 C CA . SER B 1 154 ? -21.828 11.398 6.914 1 86.56 154 SER B CA 1
ATOM 3811 C C . SER B 1 154 ? -22.25 10.961 5.52 1 86.56 154 SER B C 1
ATOM 3813 O O . SER B 1 154 ? -23.281 10.297 5.363 1 86.56 154 SER B O 1
ATOM 3815 N N . ASP B 1 155 ? -21.531 11.438 4.559 1 90.69 155 ASP B N 1
ATOM 3816 C CA . ASP B 1 155 ? -21.672 10.852 3.229 1 90.69 155 ASP B CA 1
ATOM 3817 C C . ASP B 1 155 ? -21.141 9.422 3.203 1 90.69 155 ASP B C 1
ATOM 3819 O O . ASP B 1 155 ? -20.312 9.047 4.039 1 90.69 155 ASP B O 1
ATOM 3823 N N . LYS B 1 156 ? -21.719 8.656 2.324 1 89.31 156 LYS B N 1
ATOM 3824 C CA . LYS B 1 156 ? -21.312 7.258 2.244 1 89.31 156 LYS B CA 1
ATOM 3825 C C . LYS B 1 156 ? -21.031 6.848 0.8 1 89.31 156 LYS B C 1
ATOM 3827 O O . LYS B 1 156 ? -21.75 7.258 -0.115 1 89.31 156 LYS B O 1
ATOM 3832 N N . ILE B 1 157 ? -19.984 6.18 0.621 1 89.12 157 ILE B N 1
ATOM 3833 C CA . ILE B 1 157 ? -19.719 5.461 -0.62 1 89.12 157 ILE B CA 1
ATOM 3834 C C . ILE B 1 157 ? -19.703 3.957 -0.35 1 89.12 157 ILE B C 1
ATOM 3836 O O . ILE B 1 157 ? -18.906 3.475 0.456 1 89.12 157 ILE B O 1
ATOM 3840 N N . GLN B 1 158 ? -20.578 3.262 -0.952 1 84.44 158 GLN B N 1
ATOM 3841 C CA . GLN B 1 158 ? -20.75 1.838 -0.68 1 84.44 158 GLN B CA 1
ATOM 3842 C C . GLN B 1 158 ? -20.531 1.007 -1.941 1 84.44 158 GLN B C 1
ATOM 3844 O O . GLN B 1 158 ? -20.859 1.444 -3.045 1 84.44 158 GLN B O 1
ATOM 3849 N N . ASP B 1 159 ? -19.891 -0.066 -1.646 1 85.06 159 ASP B N 1
ATOM 3850 C CA . ASP B 1 159 ? -19.812 -1.078 -2.695 1 85.06 159 ASP B CA 1
ATOM 3851 C C . ASP B 1 159 ? -21.047 -1.988 -2.662 1 85.06 159 ASP B C 1
ATOM 3853 O O . ASP B 1 159 ? -21.578 -2.273 -1.592 1 85.06 159 ASP B O 1
ATOM 3857 N N . ASN B 1 160 ? -21.625 -2.303 -3.752 1 91.31 160 ASN B N 1
ATOM 3858 C CA . ASN B 1 160 ? -22.688 -3.293 -3.805 1 91.31 160 ASN B CA 1
ATOM 3859 C C . ASN B 1 160 ? -22.156 -4.711 -3.639 1 91.31 160 ASN B C 1
ATOM 3861 O O . ASN B 1 160 ? -22.172 -5.5 -4.582 1 91.31 160 ASN B O 1
ATOM 3865 N N . SER B 1 161 ? -21.719 -4.992 -2.42 1 93.31 161 SER B N 1
ATOM 3866 C CA . SER B 1 161 ? -21.031 -6.242 -2.094 1 93.31 161 SER B CA 1
ATOM 3867 C C . SER B 1 161 ? -21.938 -7.441 -2.346 1 93.31 161 SER B C 1
ATOM 3869 O O . SER B 1 161 ? -21.469 -8.5 -2.773 1 93.31 161 SER B O 1
ATOM 3871 N N . HIS B 1 162 ? -23.219 -7.234 -2.006 1 96.19 162 HIS B N 1
ATOM 3872 C CA . HIS B 1 162 ? -24.172 -8.312 -2.248 1 96.19 162 HIS B CA 1
ATOM 3873 C C . HIS B 1 162 ? -24.219 -8.688 -3.725 1 96.19 162 HIS B C 1
ATOM 3875 O O . HIS B 1 162 ? -24.109 -9.867 -4.074 1 96.19 162 HIS B O 1
ATOM 3881 N N . HIS B 1 163 ? -24.312 -7.695 -4.531 1 97.5 163 HIS B N 1
ATOM 3882 C CA . HIS B 1 163 ? -24.359 -7.945 -5.965 1 97.5 163 HIS B CA 1
ATOM 3883 C C . HIS B 1 163 ? -23.047 -8.555 -6.457 1 97.5 163 HIS B C 1
ATOM 3885 O O . HIS B 1 163 ? -23.047 -9.414 -7.34 1 97.5 163 HIS B O 1
ATOM 3891 N N . GLY B 1 164 ? -21.938 -8.078 -5.91 1 97.88 164 GLY B N 1
ATOM 3892 C CA . GLY B 1 164 ? -20.656 -8.648 -6.27 1 97.88 164 GLY B CA 1
ATOM 3893 C C . GLY B 1 164 ? -20.531 -10.125 -5.945 1 97.88 164 GLY B C 1
ATOM 3894 O O . GLY B 1 164 ? -20.047 -10.914 -6.758 1 97.88 164 GLY B O 1
ATOM 3895 N N . GLY B 1 165 ? -20.984 -10.453 -4.719 1 98.5 165 GLY B N 1
ATOM 3896 C CA . GLY B 1 165 ? -21 -11.867 -4.355 1 98.5 165 GLY B CA 1
ATOM 3897 C C . GLY B 1 165 ? -21.891 -12.703 -5.27 1 98.5 165 GLY B C 1
ATOM 3898 O O . GLY B 1 165 ? -21.531 -13.828 -5.625 1 98.5 165 GLY B O 1
ATOM 3899 N N . TYR B 1 166 ? -23.016 -12.133 -5.637 1 98.81 166 TYR B N 1
ATOM 3900 C CA . TYR B 1 166 ? -23.938 -12.781 -6.555 1 98.81 166 TYR B CA 1
ATOM 3901 C C . TYR B 1 166 ? -23.297 -13.016 -7.914 1 98.81 166 TYR B C 1
ATOM 3903 O O . TYR B 1 166 ? -23.344 -14.125 -8.453 1 98.81 166 TYR B O 1
ATOM 3911 N N . LEU B 1 167 ? -22.625 -12.008 -8.484 1 98.81 167 LEU B N 1
ATOM 3912 C CA . LEU B 1 167 ? -21.984 -12.086 -9.789 1 98.81 167 LEU B CA 1
ATOM 3913 C C . LEU B 1 167 ? -20.891 -13.156 -9.789 1 98.81 167 LEU B C 1
ATOM 3915 O O . LEU B 1 167 ? -20.781 -13.938 -10.742 1 98.81 167 LEU B O 1
ATOM 3919 N N . ALA B 1 168 ? -20.109 -13.141 -8.719 1 98.88 168 ALA B N 1
ATOM 3920 C CA . ALA B 1 168 ? -19.016 -14.102 -8.609 1 98.88 168 ALA B CA 1
ATOM 3921 C C . ALA B 1 168 ? -19.531 -15.531 -8.641 1 98.88 168 ALA B C 1
ATOM 3923 O O . ALA B 1 168 ? -19.031 -16.359 -9.398 1 98.88 168 ALA B O 1
ATOM 3924 N N . THR B 1 169 ? -20.516 -15.766 -7.863 1 98.88 169 THR B N 1
ATOM 3925 C CA . THR B 1 169 ? -21.078 -17.109 -7.742 1 98.88 169 THR B CA 1
ATOM 3926 C C . THR B 1 169 ? -21.812 -17.516 -9.023 1 98.88 169 THR B C 1
ATOM 3928 O O . THR B 1 169 ? -21.656 -18.641 -9.5 1 98.88 169 THR B O 1
ATOM 3931 N N . GLN B 1 170 ? -22.547 -16.594 -9.562 1 98.88 170 GLN B N 1
ATOM 3932 C CA . GLN B 1 170 ? -23.281 -16.859 -10.789 1 98.88 170 GLN B CA 1
ATOM 3933 C C . GLN B 1 170 ? -22.328 -17.219 -11.93 1 98.88 170 GLN B C 1
ATOM 3935 O O . GLN B 1 170 ? -22.641 -18.078 -12.758 1 98.88 170 GLN B O 1
ATOM 3940 N N . HIS B 1 171 ? -21.188 -16.594 -12.008 1 98.88 171 HIS B N 1
ATOM 3941 C CA . HIS B 1 171 ? -20.188 -16.922 -13.016 1 98.88 171 HIS B CA 1
ATOM 3942 C C . HIS B 1 171 ? -19.781 -18.391 -12.93 1 98.88 171 HIS B C 1
ATOM 3944 O O . HIS B 1 171 ? -19.672 -19.078 -13.945 1 98.88 171 HIS B O 1
ATOM 3950 N N . LEU B 1 172 ? -19.531 -18.828 -11.656 1 98.81 172 LEU B N 1
ATOM 3951 C CA . LEU B 1 172 ? -19.141 -20.219 -11.461 1 98.81 172 LEU B CA 1
ATOM 3952 C C . LEU B 1 172 ? -20.266 -21.156 -11.891 1 98.81 172 LEU B C 1
ATOM 3954 O O . LEU B 1 172 ? -20.016 -22.188 -12.516 1 98.81 172 LEU B O 1
ATOM 3958 N N . ILE B 1 173 ? -21.5 -20.828 -11.602 1 98.75 173 ILE B N 1
ATOM 3959 C CA . ILE B 1 173 ? -22.672 -21.625 -11.969 1 98.75 173 ILE B CA 1
ATOM 3960 C C . ILE B 1 173 ? -22.812 -21.672 -13.492 1 98.75 173 ILE B C 1
ATOM 3962 O O . ILE B 1 173 ? -23.047 -22.734 -14.07 1 98.75 173 ILE B O 1
ATOM 3966 N N . ASP B 1 174 ? -22.609 -20.469 -14.102 1 98.56 174 ASP B N 1
ATOM 3967 C CA . ASP B 1 174 ? -22.703 -20.375 -15.555 1 98.56 174 ASP B CA 1
ATOM 3968 C C . ASP B 1 174 ? -21.641 -21.234 -16.234 1 98.56 174 ASP B C 1
ATOM 3970 O O . ASP B 1 174 ? -21.812 -21.656 -17.375 1 98.56 174 ASP B O 1
ATOM 3974 N N . GLN B 1 175 ? -20.547 -21.5 -15.539 1 98 175 GLN B N 1
ATOM 3975 C CA . GLN B 1 175 ? -19.484 -22.359 -16.047 1 98 175 GLN B CA 1
ATOM 3976 C C . GLN B 1 175 ? -19.797 -23.828 -15.805 1 98 175 GLN B C 1
ATOM 3978 O O . GLN B 1 175 ? -18.984 -24.703 -16.109 1 98 175 GLN B O 1
ATOM 3983 N N . GLY B 1 176 ? -20.922 -24.125 -15.172 1 98.25 176 GLY B N 1
ATOM 3984 C CA . GLY B 1 176 ? -21.375 -25.484 -15.023 1 98.25 176 GLY B CA 1
ATOM 3985 C C . GLY B 1 176 ? -21.078 -26.078 -13.656 1 98.25 176 GLY B C 1
ATOM 3986 O O . GLY B 1 176 ? -21.359 -27.25 -13.406 1 98.25 176 GLY B O 1
ATOM 3987 N N . HIS B 1 177 ? -20.5 -25.297 -12.742 1 98.62 177 HIS B N 1
ATOM 3988 C CA . HIS B 1 177 ? -20.203 -25.812 -11.406 1 98.62 177 HIS B CA 1
ATOM 3989 C C . HIS B 1 177 ? -21.469 -25.875 -10.555 1 98.62 177 HIS B C 1
ATOM 3991 O O . HIS B 1 177 ? -22.266 -24.938 -10.531 1 98.62 177 HIS B O 1
ATOM 3997 N N . THR B 1 178 ? -21.656 -26.953 -9.844 1 98.19 178 THR B N 1
ATOM 3998 C CA . THR B 1 178 ? -22.812 -27.109 -8.961 1 98.19 178 THR B CA 1
ATOM 3999 C C . THR B 1 178 ? -22.359 -27.281 -7.512 1 98.19 178 THR B C 1
ATOM 4001 O O . THR B 1 178 ? -23.141 -27.078 -6.582 1 98.19 178 THR B O 1
ATOM 4004 N N . GLU B 1 179 ? -21.141 -27.828 -7.355 1 98.19 179 GLU B N 1
ATOM 4005 C CA . GLU B 1 179 ? -20.516 -27.938 -6.043 1 98.19 179 GLU B CA 1
ATOM 4006 C C . GLU B 1 179 ? -19.562 -26.766 -5.789 1 98.19 179 GLU B C 1
ATOM 4008 O O . GLU B 1 179 ? -18.391 -26.812 -6.156 1 98.19 179 GLU B O 1
ATOM 4013 N N . ILE B 1 180 ? -20.141 -25.812 -5.121 1 98.69 180 ILE B N 1
ATOM 4014 C CA . ILE B 1 180 ? -19.406 -24.562 -4.992 1 98.69 180 ILE B CA 1
ATOM 4015 C C . ILE B 1 180 ? -19.25 -24.203 -3.516 1 98.69 180 ILE B C 1
ATOM 4017 O O . ILE B 1 180 ? -20.219 -24.297 -2.746 1 98.69 180 ILE B O 1
ATOM 4021 N N . GLY B 1 181 ? -18.047 -23.922 -3.072 1 98.81 181 GLY B N 1
ATOM 4022 C CA . GLY B 1 181 ? -17.781 -23.438 -1.729 1 98.81 181 GLY B CA 1
ATOM 4023 C C . GLY B 1 181 ? -17.516 -21.953 -1.678 1 98.81 181 GLY B C 1
ATOM 4024 O O . GLY B 1 181 ? -17.469 -21.281 -2.715 1 98.81 181 GLY B O 1
ATOM 4025 N N . CYS B 1 182 ? -17.359 -21.453 -0.447 1 98.88 182 CYS B N 1
ATOM 4026 C CA . CYS B 1 182 ? -17.109 -20.031 -0.237 1 98.88 182 CYS B CA 1
ATOM 4027 C C . CYS B 1 182 ? -16.156 -19.812 0.93 1 98.88 182 CYS B C 1
ATOM 4029 O O . CYS B 1 182 ? -16.391 -20.312 2.027 1 98.88 182 CYS B O 1
ATOM 4031 N N . ILE B 1 183 ? -15.094 -19.125 0.643 1 98.88 183 ILE B N 1
ATOM 4032 C CA . ILE B 1 183 ? -14.25 -18.609 1.716 1 98.88 183 ILE B CA 1
ATOM 4033 C C . ILE B 1 183 ? -14.609 -17.156 1.999 1 98.88 183 ILE B C 1
ATOM 4035 O O . ILE B 1 183 ? -14.328 -16.266 1.184 1 98.88 183 ILE B O 1
ATOM 4039 N N . THR B 1 184 ? -15.188 -16.922 3.109 1 98.62 184 THR B N 1
ATOM 4040 C CA . THR B 1 184 ? -15.695 -15.594 3.445 1 98.62 184 THR B CA 1
ATOM 4041 C C . THR B 1 184 ? -14.617 -14.766 4.141 1 98.62 184 THR B C 1
ATOM 4043 O O . THR B 1 184 ? -13.57 -15.289 4.516 1 98.62 184 THR B O 1
ATOM 4046 N N . GLY B 1 185 ? -14.797 -13.453 4.242 1 96.12 185 GLY B N 1
ATOM 4047 C CA . GLY B 1 185 ? -14.086 -12.656 5.23 1 96.12 185 GLY B CA 1
ATOM 4048 C C . GLY B 1 185 ? -14.633 -12.812 6.633 1 96.12 185 GLY B C 1
ATOM 4049 O O . GLY B 1 185 ? -15.469 -13.68 6.887 1 96.12 185 GLY B O 1
ATOM 4050 N N . PRO B 1 186 ? -14.102 -11.977 7.555 1 93.31 186 PRO B N 1
ATOM 4051 C CA . PRO B 1 186 ? -14.664 -12.023 8.906 1 93.31 186 PRO B CA 1
ATOM 4052 C C . PRO B 1 186 ? -16.156 -11.68 8.93 1 93.31 186 PRO B C 1
ATOM 4054 O O . PRO B 1 186 ? -16.547 -10.562 8.578 1 93.31 186 PRO B O 1
ATOM 4057 N N . LEU B 1 187 ? -16.938 -12.555 9.438 1 94 187 LEU B N 1
ATOM 4058 C CA . LEU B 1 187 ? -18.391 -12.445 9.32 1 94 187 LEU B CA 1
ATOM 4059 C C . LEU B 1 187 ? -18.938 -11.438 10.328 1 94 187 LEU B C 1
ATOM 4061 O O . LEU B 1 187 ? -20.141 -11.117 10.305 1 94 187 LEU B O 1
ATOM 4065 N N . ASP B 1 188 ? -18.094 -10.859 11.117 1 87.06 188 ASP B N 1
ATOM 4066 C CA . ASP B 1 188 ? -18.516 -9.734 11.945 1 87.06 188 ASP B CA 1
ATOM 4067 C C . ASP B 1 188 ? -18.438 -8.422 11.156 1 87.06 188 ASP B C 1
ATOM 4069 O O . ASP B 1 188 ? -18.875 -7.379 11.648 1 87.06 188 ASP B O 1
ATOM 4073 N N . LYS B 1 189 ? -18.016 -8.523 9.992 1 84.75 189 LYS B N 1
ATOM 4074 C CA . LYS B 1 189 ? -17.969 -7.363 9.109 1 84.75 189 LYS B CA 1
ATOM 4075 C C . LYS B 1 189 ? -19.094 -7.406 8.086 1 84.75 189 LYS B C 1
ATOM 4077 O O . LYS B 1 189 ? -19.391 -8.461 7.512 1 84.75 189 LYS B O 1
ATOM 4082 N N . MET B 1 190 ? -19.594 -6.32 7.809 1 84.81 190 MET B N 1
ATOM 4083 C CA . MET B 1 190 ? -20.75 -6.219 6.918 1 84.81 190 MET B CA 1
ATOM 4084 C C . MET B 1 190 ? -20.375 -6.613 5.492 1 84.81 190 MET B C 1
ATOM 4086 O O . MET B 1 190 ? -21.156 -7.258 4.797 1 84.81 190 MET B O 1
ATOM 4090 N N . THR B 1 191 ? -19.25 -6.203 5.062 1 88.94 191 THR B N 1
ATOM 4091 C CA . THR B 1 191 ? -18.781 -6.516 3.713 1 88.94 191 THR B CA 1
ATOM 4092 C C . THR B 1 191 ? -18.766 -8.023 3.482 1 88.94 191 THR B C 1
ATOM 4094 O O . THR B 1 191 ? -19.234 -8.5 2.445 1 88.94 191 THR B O 1
ATOM 4097 N N . ALA B 1 192 ? -18.25 -8.75 4.43 1 93.56 192 ALA B N 1
ATOM 4098 C CA . ALA B 1 192 ? -18.203 -10.211 4.332 1 93.56 192 ALA B CA 1
ATOM 4099 C C . ALA B 1 192 ? -19.609 -10.812 4.336 1 93.56 192 ALA B C 1
ATOM 4101 O O . ALA B 1 192 ? -19.906 -11.727 3.559 1 93.56 192 ALA B O 1
ATOM 4102 N N . GLN B 1 193 ? -20.469 -10.25 5.168 1 94.62 193 GLN B N 1
ATOM 4103 C CA . GLN B 1 193 ? -21.844 -10.727 5.246 1 94.62 193 GLN B CA 1
ATOM 4104 C C . GLN B 1 193 ? -22.578 -10.523 3.926 1 94.62 193 GLN B C 1
ATOM 4106 O O . GLN B 1 193 ? -23.297 -11.414 3.463 1 94.62 193 GLN B O 1
ATOM 4111 N N . GLN B 1 194 ? -22.344 -9.43 3.369 1 94.12 194 GLN B N 1
ATOM 4112 C CA . GLN B 1 194 ? -23.047 -9.086 2.137 1 94.12 194 GLN B CA 1
ATOM 4113 C C . GLN B 1 194 ? -22.562 -9.938 0.969 1 94.12 194 GLN B C 1
ATOM 4115 O O . GLN B 1 194 ? -23.359 -10.398 0.15 1 94.12 194 GLN B O 1
ATOM 4120 N N . ARG B 1 195 ? -21.266 -10.125 0.85 1 97.62 195 ARG B N 1
ATOM 4121 C CA . ARG B 1 195 ? -20.734 -10.969 -0.215 1 97.62 195 ARG B CA 1
ATOM 4122 C C . ARG B 1 195 ? -21.234 -12.406 -0.074 1 97.62 195 ARG B C 1
ATOM 4124 O O . ARG B 1 195 ? -21.609 -13.031 -1.061 1 97.62 195 ARG B O 1
ATOM 4131 N N . LEU B 1 196 ? -21.266 -12.867 1.171 1 98.62 196 LEU B N 1
ATOM 4132 C CA . LEU B 1 196 ? -21.797 -14.203 1.422 1 98.62 196 LEU B CA 1
ATOM 4133 C C . LEU B 1 196 ? -23.281 -14.273 1.051 1 98.62 196 LEU B C 1
ATOM 4135 O O . LEU B 1 196 ? -23.734 -15.273 0.485 1 98.62 196 LEU B O 1
ATOM 4139 N N . SER B 1 197 ? -24.031 -13.234 1.425 1 98.44 197 SER B N 1
ATOM 4140 C CA . SER B 1 197 ? -25.453 -13.211 1.101 1 98.44 197 SER B CA 1
ATOM 4141 C C . SER B 1 197 ? -25.688 -13.281 -0.406 1 98.44 197 SER B C 1
ATOM 4143 O O . SER B 1 197 ? -26.656 -13.891 -0.865 1 98.44 197 SER B O 1
ATOM 4145 N N . GLY B 1 198 ? -24.797 -12.625 -1.174 1 98.69 198 GLY B N 1
ATOM 4146 C CA . GLY B 1 198 ? -24.844 -12.734 -2.623 1 98.69 198 GLY B CA 1
ATOM 4147 C C . GLY B 1 198 ? -24.594 -14.148 -3.121 1 98.69 198 GLY B C 1
ATOM 4148 O O . GLY B 1 198 ? -25.281 -14.633 -4.023 1 98.69 198 GLY B O 1
ATOM 4149 N N . PHE B 1 199 ? -23.625 -14.805 -2.482 1 98.88 199 PHE B N 1
ATOM 4150 C CA . PHE B 1 199 ? -23.328 -16.203 -2.766 1 98.88 199 PHE B CA 1
ATOM 4151 C C . PHE B 1 199 ? -24.547 -17.078 -2.535 1 98.88 199 PHE B C 1
ATOM 4153 O O . PHE B 1 199 ? -24.938 -17.859 -3.406 1 98.88 199 PHE B O 1
ATOM 4160 N N . VAL B 1 200 ? -25.141 -16.891 -1.425 1 98.88 200 VAL B N 1
ATOM 4161 C CA . VAL B 1 200 ? -26.281 -17.703 -1.012 1 98.88 200 VAL B CA 1
ATOM 4162 C C . VAL B 1 200 ? -27.438 -17.5 -1.994 1 98.88 200 VAL B C 1
ATOM 4164 O O . VAL B 1 200 ? -28.062 -18.469 -2.439 1 98.88 200 VAL B O 1
ATOM 4167 N N . GLN B 1 201 ? -27.703 -16.266 -2.328 1 98.88 201 GLN B N 1
ATOM 4168 C CA . GLN B 1 201 ? -28.797 -15.969 -3.242 1 98.88 201 GLN B CA 1
ATOM 4169 C C . GLN B 1 201 ? -28.594 -16.656 -4.59 1 98.88 201 GLN B C 1
ATOM 4171 O O . GLN B 1 201 ? -29.516 -17.25 -5.141 1 98.88 201 GLN B O 1
ATOM 4176 N N . ALA B 1 202 ? -27.359 -16.531 -5.137 1 98.88 202 ALA B N 1
ATOM 4177 C CA . ALA B 1 202 ? -27.062 -17.156 -6.422 1 98.88 202 ALA B CA 1
ATOM 4178 C C . ALA B 1 202 ? -27.266 -18.672 -6.371 1 98.88 202 ALA B C 1
ATOM 4180 O O . ALA B 1 202 ? -27.875 -19.25 -7.273 1 98.88 202 ALA B O 1
ATOM 4181 N N . MET B 1 203 ? -26.797 -19.281 -5.301 1 98.88 203 MET B N 1
ATOM 4182 C CA . MET B 1 203 ? -26.938 -20.734 -5.133 1 98.88 203 MET B CA 1
ATOM 4183 C C . MET B 1 203 ? -28.406 -21.125 -5.047 1 98.88 203 MET B C 1
ATOM 4185 O O . MET B 1 203 ? -28.844 -22.047 -5.742 1 98.88 203 MET B O 1
ATOM 4189 N N . GLU B 1 204 ? -29.141 -20.422 -4.25 1 98.69 204 GLU B N 1
ATOM 4190 C CA . GLU B 1 204 ? -30.547 -20.719 -4.008 1 98.69 204 GLU B CA 1
ATOM 4191 C C . GLU B 1 204 ? -31.375 -20.531 -5.273 1 98.69 204 GLU B C 1
ATOM 4193 O O . GLU B 1 204 ? -32.219 -21.375 -5.602 1 98.69 204 GLU B O 1
ATOM 4198 N N . GLU B 1 205 ? -31.156 -19.438 -5.977 1 98.62 205 GLU B N 1
ATOM 4199 C CA . GLU B 1 205 ? -31.922 -19.141 -7.188 1 98.62 205 GLU B CA 1
ATOM 4200 C C . GLU B 1 205 ? -31.672 -20.188 -8.266 1 98.62 205 GLU B C 1
ATOM 4202 O O . GLU B 1 205 ? -32.5 -20.375 -9.156 1 98.62 205 GLU B O 1
ATOM 4207 N N . ASN B 1 206 ? -30.562 -20.844 -8.219 1 98.62 206 ASN B N 1
ATOM 4208 C CA . ASN B 1 206 ? -30.234 -21.875 -9.195 1 98.62 206 ASN B CA 1
ATOM 4209 C C . ASN B 1 206 ? -30.469 -23.281 -8.641 1 98.62 206 ASN B C 1
ATOM 4211 O O . ASN B 1 206 ? -30.031 -24.266 -9.227 1 98.62 206 ASN B O 1
ATOM 4215 N N . HIS B 1 207 ? -31.094 -23.375 -7.445 1 98.44 207 HIS B N 1
ATOM 4216 C CA . HIS B 1 207 ? -31.531 -24.594 -6.797 1 98.44 207 HIS B CA 1
ATOM 4217 C C . HIS B 1 207 ? -30.344 -25.5 -6.477 1 98.44 207 HIS B C 1
ATOM 4219 O O . HIS B 1 207 ? -30.422 -26.719 -6.684 1 98.44 207 HIS B O 1
ATOM 4225 N N . LEU B 1 208 ? -29.25 -24.891 -6.133 1 98.56 208 LEU B N 1
ATOM 4226 C CA . LEU B 1 208 ? -28.062 -25.641 -5.738 1 98.56 208 LEU B CA 1
ATOM 4227 C C . LEU B 1 208 ? -27.938 -25.719 -4.219 1 98.56 208 LEU B C 1
ATOM 4229 O O . LEU B 1 208 ? -28.312 -24.781 -3.516 1 98.56 208 LEU B O 1
ATOM 4233 N N . SER B 1 209 ? -27.453 -26.812 -3.719 1 97.94 209 SER B N 1
ATOM 4234 C CA . SER B 1 209 ? -27.281 -27.016 -2.281 1 97.94 209 SER B CA 1
ATOM 4235 C C . SER B 1 209 ? -26.031 -26.297 -1.768 1 97.94 209 SER B C 1
ATOM 4237 O O . SER B 1 209 ? -25.016 -26.25 -2.455 1 97.94 209 SER B O 1
ATOM 4239 N N . ILE B 1 210 ? -26.141 -25.812 -0.617 1 98.31 210 ILE B N 1
ATOM 4240 C CA . ILE B 1 210 ? -25.016 -25.188 0.071 1 98.31 210 ILE B CA 1
ATOM 4241 C C . ILE B 1 210 ? -24.531 -26.078 1.211 1 98.31 210 ILE B C 1
ATOM 4243 O O . ILE B 1 210 ? -25.297 -26.391 2.129 1 98.31 210 ILE B O 1
ATOM 4247 N N . LYS B 1 211 ? -23.391 -26.531 1.123 1 97.75 211 LYS B N 1
ATOM 4248 C CA . LYS B 1 211 ? -22.812 -27.312 2.203 1 97.75 211 LYS B CA 1
ATOM 4249 C C . LYS B 1 211 ? -22.125 -26.422 3.236 1 97.75 211 LYS B C 1
ATOM 4251 O O . LYS B 1 211 ? -21.172 -25.703 2.916 1 97.75 211 LYS B O 1
ATOM 4256 N N . LYS B 1 212 ? -22.5 -26.469 4.426 1 96.94 212 LYS B N 1
ATOM 4257 C CA . LYS B 1 212 ? -22 -25.609 5.492 1 96.94 212 LYS B CA 1
ATOM 4258 C C . LYS B 1 212 ? -20.5 -25.812 5.699 1 96.94 212 LYS B C 1
ATOM 4260 O O . LYS B 1 212 ? -19.781 -24.859 6.039 1 96.94 212 LYS B O 1
ATOM 4265 N N . GLU B 1 213 ? -20.031 -27.047 5.465 1 97.06 213 GLU B N 1
ATOM 4266 C CA . GLU B 1 213 ? -18.625 -27.375 5.684 1 97.06 213 GLU B CA 1
ATOM 4267 C C . GLU B 1 213 ? -17.75 -26.719 4.617 1 97.06 213 GLU B C 1
ATOM 4269 O O . GLU B 1 213 ? -16.531 -26.672 4.762 1 97.06 213 GLU B O 1
ATOM 4274 N N . TRP B 1 214 ? -18.438 -26.234 3.52 1 98.31 214 TRP B N 1
ATOM 4275 C CA . TRP B 1 214 ? -17.688 -25.578 2.445 1 98.31 214 TRP B CA 1
ATOM 4276 C C . TRP B 1 214 ? -17.703 -24.062 2.611 1 98.31 214 TRP B C 1
ATOM 4278 O O . TRP B 1 214 ? -17.141 -23.328 1.79 1 98.31 214 TRP B O 1
ATOM 4288 N N . ILE B 1 215 ? -18.391 -23.578 3.658 1 98.62 215 ILE B N 1
ATOM 4289 C CA . ILE B 1 215 ? -18.359 -22.156 4.027 1 98.62 215 ILE B CA 1
ATOM 4290 C C . ILE B 1 215 ? -17.344 -21.953 5.141 1 98.62 215 ILE B C 1
ATOM 4292 O O . ILE B 1 215 ? -17.578 -22.312 6.297 1 98.62 215 ILE B O 1
ATOM 4296 N N . ILE B 1 216 ? -16.219 -21.375 4.758 1 98.69 216 ILE B N 1
ATOM 4297 C CA . ILE B 1 216 ? -15.125 -21.25 5.715 1 98.69 216 ILE B CA 1
ATOM 4298 C C . ILE B 1 216 ? -14.742 -19.781 5.863 1 98.69 216 ILE B C 1
ATOM 4300 O O . ILE B 1 216 ? -14.539 -19.078 4.871 1 98.69 216 ILE B O 1
ATOM 4304 N N . GLU B 1 217 ? -14.641 -19.344 7.074 1 98.5 217 GLU B N 1
ATOM 4305 C CA . GLU B 1 217 ? -14.328 -17.953 7.383 1 98.5 217 GLU B CA 1
ATOM 4306 C C . GLU B 1 217 ? -12.828 -17.688 7.293 1 98.5 217 GLU B C 1
ATOM 4308 O O . GLU B 1 217 ? -12.023 -18.469 7.797 1 98.5 217 GLU B O 1
ATOM 4313 N N . GLY B 1 218 ? -12.453 -16.641 6.539 1 97.81 218 GLY B N 1
ATOM 4314 C CA . GLY B 1 218 ? -11.094 -16.141 6.484 1 97.81 218 GLY B CA 1
ATOM 4315 C C . GLY B 1 218 ? -10.945 -14.766 7.105 1 97.81 218 GLY B C 1
ATOM 4316 O O . GLY B 1 218 ? -11.711 -14.391 7.996 1 97.81 218 GLY B O 1
ATOM 4317 N N . ASN B 1 219 ? -9.844 -14.008 6.734 1 94.69 219 ASN B N 1
ATOM 4318 C CA . ASN B 1 219 ? -9.562 -12.766 7.441 1 94.69 219 ASN B CA 1
ATOM 4319 C C . ASN B 1 219 ? -9.203 -11.641 6.473 1 94.69 219 ASN B C 1
ATOM 4321 O O . ASN B 1 219 ? -8.547 -10.672 6.859 1 94.69 219 ASN B O 1
ATOM 4325 N N . PHE B 1 220 ? -9.406 -11.828 5.16 1 94.38 220 PHE B N 1
ATOM 4326 C CA . PHE B 1 220 ? -9.188 -10.867 4.086 1 94.38 220 PHE B CA 1
ATOM 4327 C C . PHE B 1 220 ? -7.699 -10.711 3.801 1 94.38 220 PHE B C 1
ATOM 4329 O O . PHE B 1 220 ? -7.293 -9.797 3.074 1 94.38 220 PHE B O 1
ATOM 4336 N N . GLU B 1 221 ? -6.887 -11.562 4.391 1 95.38 221 GLU B N 1
ATOM 4337 C CA . GLU B 1 221 ? -5.445 -11.578 4.137 1 95.38 221 GLU B CA 1
ATOM 4338 C C . GLU B 1 221 ? -5.004 -12.922 3.568 1 95.38 221 GLU B C 1
ATOM 4340 O O . GLU B 1 221 ? -5.746 -13.906 3.627 1 95.38 221 GLU B O 1
ATOM 4345 N N . CYS B 1 222 ? -3.83 -12.969 3.094 1 97.62 222 CYS B N 1
ATOM 4346 C CA . CYS B 1 222 ? -3.318 -14.172 2.439 1 97.62 222 CYS B CA 1
ATOM 4347 C C . CYS B 1 222 ? -3.297 -15.352 3.404 1 97.62 222 CYS B C 1
ATOM 4349 O O . CYS B 1 222 ? -3.689 -16.453 3.043 1 97.62 222 CYS B O 1
ATOM 4351 N N . ASP B 1 223 ? -2.84 -15.094 4.605 1 97.88 223 ASP B N 1
ATOM 4352 C CA . ASP B 1 223 ? -2.727 -16.188 5.57 1 97.88 223 ASP B CA 1
ATOM 4353 C C . ASP B 1 223 ? -4.098 -16.766 5.902 1 97.88 223 ASP B C 1
ATOM 4355 O O . ASP B 1 223 ? -4.246 -17.984 6.035 1 97.88 223 ASP B O 1
ATOM 4359 N N . GLY B 1 224 ? -5.059 -15.922 5.98 1 97.94 224 GLY B N 1
ATOM 4360 C CA . GLY B 1 224 ? -6.418 -16.391 6.199 1 97.94 224 GLY B CA 1
ATOM 4361 C C . GLY B 1 224 ? -6.949 -17.234 5.059 1 97.94 224 GLY B C 1
ATOM 4362 O O . GLY B 1 224 ? -7.664 -18.219 5.285 1 97.94 224 GLY B O 1
ATOM 4363 N N . GLY B 1 225 ? -6.641 -16.859 3.811 1 98.62 225 GLY B N 1
ATOM 4364 C CA . GLY B 1 225 ? -7.016 -17.641 2.648 1 98.62 225 GLY B CA 1
ATOM 4365 C C . GLY B 1 225 ? -6.34 -19 2.605 1 98.62 225 GLY B C 1
ATOM 4366 O O . GLY B 1 225 ? -6.977 -20 2.281 1 98.62 225 GLY B O 1
ATOM 4367 N N . GLU B 1 226 ? -5.07 -18.984 2.963 1 98.5 226 GLU B N 1
ATOM 4368 C CA . GLU B 1 226 ? -4.309 -20.219 3.012 1 98.5 226 GLU B CA 1
ATOM 4369 C C . GLU B 1 226 ? -4.883 -21.188 4.051 1 98.5 226 GLU B C 1
ATOM 4371 O O . GLU B 1 226 ? -5.113 -22.359 3.76 1 98.5 226 GLU B O 1
ATOM 4376 N N . GLU B 1 227 ? -5.125 -20.688 5.227 1 98.62 227 GLU B N 1
ATOM 4377 C CA . GLU B 1 227 ? -5.664 -21.5 6.316 1 98.62 227 GLU B CA 1
ATOM 4378 C C . GLU B 1 227 ? -7.051 -22.031 5.977 1 98.62 227 GLU B C 1
ATOM 4380 O O . GLU B 1 227 ? -7.359 -23.188 6.254 1 98.62 227 GLU B O 1
ATOM 4385 N N . ALA B 1 228 ? -7.855 -21.188 5.434 1 98.75 228 ALA B N 1
ATOM 4386 C CA . ALA B 1 228 ? -9.211 -21.578 5.062 1 98.75 228 ALA B CA 1
ATOM 4387 C C . ALA B 1 228 ? -9.188 -22.688 4.008 1 98.75 228 ALA B C 1
ATOM 4389 O O . ALA B 1 228 ? -9.969 -23.641 4.082 1 98.75 228 ALA B O 1
ATOM 4390 N N . PHE B 1 229 ? -8.32 -22.562 3.031 1 98.75 229 PHE B N 1
ATOM 4391 C CA . PHE B 1 229 ? -8.203 -23.578 1.991 1 98.75 229 PHE B CA 1
ATOM 4392 C C . PHE B 1 229 ? -7.727 -24.906 2.578 1 98.75 229 PHE B C 1
ATOM 4394 O O . PHE B 1 229 ? -8.227 -25.969 2.213 1 98.75 229 PHE B O 1
ATOM 4401 N N . ASP B 1 230 ? -6.781 -24.797 3.48 1 98.56 230 ASP B N 1
ATOM 4402 C CA . ASP B 1 230 ? -6.266 -25.984 4.148 1 98.56 230 ASP B CA 1
ATOM 4403 C C . ASP B 1 230 ? -7.379 -26.719 4.898 1 98.56 230 ASP B C 1
ATOM 4405 O O . ASP B 1 230 ? -7.418 -27.953 4.914 1 98.56 230 ASP B O 1
ATOM 4409 N N . LYS B 1 231 ? -8.234 -26 5.512 1 98.25 231 LYS B N 1
ATOM 4410 C CA . LYS B 1 231 ? -9.375 -26.578 6.211 1 98.25 231 LYS B CA 1
ATOM 4411 C C . LYS B 1 231 ? -10.352 -27.219 5.234 1 98.25 231 LYS B C 1
ATOM 4413 O O . LYS B 1 231 ? -10.953 -28.25 5.531 1 98.25 231 LYS B O 1
ATOM 4418 N N . LEU B 1 232 ? -10.508 -26.641 4.059 1 98 232 LEU B N 1
ATOM 4419 C CA . LEU B 1 232 ? -11.461 -27.094 3.053 1 98 232 LEU B CA 1
ATOM 4420 C C . LEU B 1 232 ? -11.039 -28.438 2.477 1 98 232 LEU B C 1
ATOM 4422 O O . LEU B 1 232 ? -11.875 -29.328 2.324 1 98 232 LEU B O 1
ATOM 4426 N N . ILE B 1 233 ? -9.773 -28.625 2.201 1 96.5 233 ILE B N 1
ATOM 4427 C CA . ILE B 1 233 ? -9.328 -29.766 1.398 1 96.5 233 ILE B CA 1
ATOM 4428 C C . ILE B 1 233 ? -9.266 -31.016 2.27 1 96.5 233 ILE B C 1
ATOM 4430 O O . ILE B 1 233 ? -9.102 -32.125 1.761 1 96.5 233 ILE B O 1
ATOM 4434 N N . VAL B 1 234 ? -9.375 -30.844 3.578 1 95.44 234 VAL B N 1
ATOM 4435 C CA . VAL B 1 234 ? -9.352 -32.031 4.445 1 95.44 234 VAL B CA 1
ATOM 4436 C C . VAL B 1 234 ? -10.781 -32.5 4.684 1 95.44 234 VAL B C 1
ATOM 4438 O O . VAL B 1 234 ? -10.984 -33.531 5.367 1 95.44 234 VAL B O 1
ATOM 4441 N N . GLN B 1 235 ? -11.781 -31.812 4.184 1 93.06 235 GLN B N 1
ATOM 4442 C CA . GLN B 1 235 ? -13.172 -32.25 4.277 1 93.06 235 GLN B CA 1
ATOM 4443 C C . GLN B 1 235 ? -13.383 -33.531 3.477 1 93.06 235 GLN B C 1
ATOM 4445 O O . GLN B 1 235 ? -12.555 -33.906 2.645 1 93.06 235 GLN B O 1
ATOM 4450 N N . LYS B 1 236 ? -14.523 -34.25 3.744 1 89.38 236 LYS B N 1
ATOM 4451 C CA . LYS B 1 236 ? -14.852 -35.531 3.109 1 89.38 236 LYS B CA 1
ATOM 4452 C C . LYS B 1 236 ? -14.945 -35.375 1.594 1 89.38 236 LYS B C 1
ATOM 4454 O O . LYS B 1 236 ? -14.547 -36.281 0.848 1 89.38 236 LYS B O 1
ATOM 4459 N N . SER B 1 237 ? -15.484 -34.25 1.183 1 93.94 237 SER B N 1
ATOM 4460 C CA . SER B 1 237 ? -15.57 -33.875 -0.219 1 93.94 237 SER B CA 1
ATOM 4461 C C . SER B 1 237 ? -15.164 -32.406 -0.409 1 93.94 237 SER B C 1
ATOM 4463 O O . SER B 1 237 ? -15.234 -31.609 0.528 1 93.94 237 SER B O 1
ATOM 4465 N N . ILE B 1 238 ? -14.672 -32.188 -1.639 1 95.5 238 ILE B N 1
ATOM 4466 C CA . ILE B 1 238 ? -14.266 -30.828 -1.916 1 95.5 238 ILE B CA 1
ATOM 4467 C C . ILE B 1 238 ? -15.031 -30.297 -3.121 1 95.5 238 ILE B C 1
ATOM 4469 O O . ILE B 1 238 ? -15.375 -31.047 -4.031 1 95.5 238 ILE B O 1
ATOM 4473 N N . PRO B 1 239 ? -15.336 -29.016 -3.123 1 97.94 239 PRO B N 1
ATOM 4474 C CA . PRO B 1 239 ? -16.062 -28.438 -4.25 1 97.94 239 PRO B CA 1
ATOM 4475 C C . PRO B 1 239 ? -15.227 -28.344 -5.52 1 97.94 239 PRO B C 1
ATOM 4477 O O . PRO B 1 239 ? -14 -28.469 -5.461 1 97.94 239 PRO B O 1
ATOM 4480 N N . SER B 1 240 ? -15.867 -28.234 -6.629 1 98.06 240 SER B N 1
ATOM 4481 C CA . SER B 1 240 ? -15.18 -28.047 -7.902 1 98.06 240 SER B CA 1
ATOM 4482 C C . SER B 1 240 ? -14.891 -26.562 -8.156 1 98.06 240 SER B C 1
ATOM 4484 O O . SER B 1 240 ? -14.133 -26.219 -9.07 1 98.06 240 SER B O 1
ATOM 4486 N N . ALA B 1 241 ? -15.508 -25.656 -7.324 1 98.69 241 ALA B N 1
ATOM 4487 C CA . ALA B 1 241 ? -15.305 -24.219 -7.492 1 98.69 241 ALA B CA 1
ATOM 4488 C C . ALA B 1 241 ? -15.422 -23.5 -6.16 1 98.69 241 ALA B C 1
ATOM 4490 O O . ALA B 1 241 ? -16.125 -23.953 -5.254 1 98.69 241 ALA B O 1
ATOM 4491 N N . LEU B 1 242 ? -14.727 -22.422 -6.055 1 98.81 242 LEU B N 1
ATOM 4492 C CA . LEU B 1 242 ? -14.688 -21.625 -4.832 1 98.81 242 LEU B CA 1
ATOM 4493 C C . LEU B 1 242 ? -14.859 -20.141 -5.145 1 98.81 242 LEU B C 1
ATOM 4495 O O . LEU B 1 242 ? -14.156 -19.609 -6.004 1 98.81 242 LEU B O 1
ATOM 4499 N N . PHE B 1 243 ? -15.844 -19.547 -4.504 1 98.94 243 PHE B N 1
ATOM 4500 C CA . PHE B 1 243 ? -15.859 -18.094 -4.391 1 98.94 243 PHE B CA 1
ATOM 4501 C C . PHE B 1 243 ? -15.086 -17.625 -3.162 1 98.94 243 PHE B C 1
ATOM 4503 O O . PHE B 1 243 ? -15.422 -18 -2.035 1 98.94 243 PHE B O 1
ATOM 4510 N N . ILE B 1 244 ? -14.039 -16.859 -3.359 1 98.94 244 ILE B N 1
ATOM 4511 C CA . ILE B 1 244 ? -13.242 -16.297 -2.27 1 98.94 244 ILE B CA 1
ATOM 4512 C C . ILE B 1 244 ? -13.469 -14.797 -2.186 1 98.94 244 ILE B C 1
ATOM 4514 O O . ILE B 1 244 ? -13.25 -14.07 -3.162 1 98.94 244 ILE B O 1
ATOM 4518 N N . CYS B 1 245 ? -13.695 -14.258 -1.069 1 98.56 245 CYS B N 1
ATOM 4519 C CA . CYS B 1 245 ? -14.344 -12.969 -0.866 1 98.56 245 CYS B CA 1
ATOM 4520 C C . CYS B 1 245 ? -13.367 -11.828 -1.101 1 98.56 245 CYS B C 1
ATOM 4522 O O . CYS B 1 245 ? -13.758 -10.656 -1.073 1 98.56 245 CYS B O 1
ATOM 4524 N N . ASN B 1 246 ? -12.086 -12.078 -1.312 1 97.69 246 ASN B N 1
ATOM 4525 C CA . ASN B 1 246 ? -11.188 -11.062 -1.848 1 97.69 246 ASN B CA 1
ATOM 4526 C C . ASN B 1 246 ? -9.945 -11.68 -2.48 1 97.69 246 ASN B C 1
ATOM 4528 O O . ASN B 1 246 ? -9.648 -12.852 -2.252 1 97.69 246 ASN B O 1
ATOM 4532 N N . ASP B 1 247 ? -9.242 -10.891 -3.211 1 98.44 247 ASP B N 1
ATOM 4533 C CA . ASP B 1 247 ? -8.117 -11.352 -4.012 1 98.44 247 ASP B CA 1
ATOM 4534 C C . ASP B 1 247 ? -6.957 -11.805 -3.119 1 98.44 247 ASP B C 1
ATOM 4536 O O . ASP B 1 247 ? -6.254 -12.766 -3.439 1 98.44 247 ASP B O 1
ATOM 4540 N N . MET B 1 248 ? -6.777 -11.148 -1.991 1 97.44 248 MET B N 1
ATOM 4541 C CA . MET B 1 248 ? -5.68 -11.5 -1.1 1 97.44 248 MET B CA 1
ATOM 4542 C C . MET B 1 248 ? -5.859 -12.914 -0.542 1 97.44 248 MET B C 1
ATOM 4544 O O . MET B 1 248 ? -4.918 -13.703 -0.526 1 97.44 248 MET B O 1
ATOM 4548 N N . MET B 1 249 ? -7.039 -13.195 -0.099 1 98.62 249 MET B N 1
ATOM 4549 C CA . MET B 1 249 ? -7.305 -14.555 0.359 1 98.62 249 MET B CA 1
ATOM 4550 C C . MET B 1 249 ? -7.215 -15.547 -0.796 1 98.62 249 MET B C 1
ATOM 4552 O O . MET B 1 249 ? -6.766 -16.672 -0.614 1 98.62 249 MET B O 1
ATOM 4556 N N . ALA B 1 250 ? -7.668 -15.102 -1.974 1 98.88 250 ALA B N 1
ATOM 4557 C CA . ALA B 1 250 ? -7.555 -15.969 -3.145 1 98.88 250 ALA B CA 1
ATOM 4558 C C . ALA B 1 250 ? -6.098 -16.328 -3.42 1 98.88 250 ALA B C 1
ATOM 4560 O O . ALA B 1 250 ? -5.781 -17.469 -3.75 1 98.88 250 ALA B O 1
ATOM 4561 N N . MET B 1 251 ? -5.238 -15.359 -3.271 1 98.31 251 MET B N 1
ATOM 4562 C CA . MET B 1 251 ? -3.811 -15.609 -3.461 1 98.31 251 MET B CA 1
ATOM 4563 C C . MET B 1 251 ? -3.311 -16.656 -2.473 1 98.31 251 MET B C 1
ATOM 4565 O O . MET B 1 251 ? -2.566 -17.562 -2.848 1 98.31 251 MET B O 1
ATOM 4569 N N . GLY B 1 252 ? -3.701 -16.5 -1.204 1 98.56 252 GLY B N 1
ATOM 4570 C CA . GLY B 1 252 ? -3.344 -17.484 -0.196 1 98.56 252 GLY B CA 1
ATOM 4571 C C . GLY B 1 252 ? -3.875 -18.875 -0.503 1 98.56 252 GLY B C 1
ATOM 4572 O O . GLY B 1 252 ? -3.17 -19.875 -0.317 1 98.56 252 GLY B O 1
ATOM 4573 N N . ALA B 1 253 ? -5.074 -18.953 -0.972 1 98.81 253 ALA B N 1
ATOM 4574 C CA . ALA B 1 253 ? -5.703 -20.219 -1.322 1 98.81 253 ALA B CA 1
ATOM 4575 C C . ALA B 1 253 ? -4.988 -20.875 -2.5 1 98.81 253 ALA B C 1
ATOM 4577 O O . ALA B 1 253 ? -4.75 -22.094 -2.492 1 98.81 253 ALA B O 1
ATOM 4578 N N . ILE B 1 254 ? -4.66 -20.109 -3.512 1 98.38 254 ILE B N 1
ATOM 4579 C CA . ILE B 1 254 ? -3.959 -20.609 -4.688 1 98.38 254 ILE B CA 1
ATOM 4580 C C . ILE B 1 254 ? -2.59 -21.156 -4.277 1 98.38 254 ILE B C 1
ATOM 4582 O O . ILE B 1 254 ? -2.166 -22.203 -4.754 1 98.38 254 ILE B O 1
ATOM 4586 N N . SER B 1 255 ? -1.926 -20.406 -3.432 1 97.81 255 SER B N 1
ATOM 4587 C CA . SER B 1 255 ? -0.643 -20.859 -2.908 1 97.81 255 SER B CA 1
ATOM 4588 C C . SER B 1 255 ? -0.778 -22.203 -2.211 1 97.81 255 SER B C 1
ATOM 4590 O O . SER B 1 255 ? 0.028 -23.109 -2.436 1 97.81 255 SER B O 1
ATOM 4592 N N . SER B 1 256 ? -1.781 -22.312 -1.352 1 98.19 256 SER B N 1
ATOM 4593 C CA . SER B 1 256 ? -2.041 -23.562 -0.645 1 98.19 256 SER B CA 1
ATOM 4594 C C . SER B 1 256 ? -2.387 -24.688 -1.617 1 98.19 256 SER B C 1
ATOM 4596 O O . SER B 1 256 ? -1.919 -25.812 -1.461 1 98.19 256 SER B O 1
ATOM 4598 N N . ALA B 1 257 ? -3.201 -24.422 -2.602 1 97.88 257 ALA B N 1
ATOM 4599 C CA . ALA B 1 257 ? -3.545 -25.391 -3.627 1 97.88 257 ALA B CA 1
ATOM 4600 C C . ALA B 1 257 ? -2.291 -25.938 -4.309 1 97.88 257 ALA B C 1
ATOM 4602 O O . ALA B 1 257 ? -2.168 -27.156 -4.52 1 97.88 257 ALA B O 1
ATOM 4603 N N . PHE B 1 258 ? -1.407 -25.016 -4.605 1 95.62 258 PHE B N 1
ATOM 4604 C CA . PHE B 1 258 ? -0.149 -25.406 -5.234 1 95.62 258 PHE B CA 1
ATOM 4605 C C . PHE B 1 258 ? 0.625 -26.375 -4.348 1 95.62 258 PHE B C 1
ATOM 4607 O O . PHE B 1 258 ? 1.124 -27.391 -4.828 1 95.62 258 PHE B O 1
ATOM 4614 N N . LYS B 1 259 ? 0.688 -26.062 -3.082 1 94.94 259 LYS B N 1
ATOM 4615 C CA . LYS B 1 259 ? 1.4 -26.906 -2.121 1 94.94 259 LYS B CA 1
ATOM 4616 C C . LYS B 1 259 ? 0.783 -28.297 -2.041 1 94.94 259 LYS B C 1
ATOM 4618 O O . LYS B 1 259 ? 1.489 -29.281 -1.824 1 94.94 259 LYS B O 1
ATOM 4623 N N . HIS B 1 260 ? -0.487 -28.375 -2.275 1 96.31 260 HIS B N 1
ATOM 4624 C CA . HIS B 1 260 ? -1.214 -29.625 -2.168 1 96.31 260 HIS B CA 1
ATOM 4625 C C . HIS B 1 260 ? -1.403 -30.281 -3.537 1 96.31 260 HIS B C 1
ATOM 4627 O O . HIS B 1 260 ? -2.146 -31.25 -3.672 1 96.31 260 HIS B O 1
ATOM 4633 N N . LYS B 1 261 ? -0.811 -29.672 -4.535 1 95.12 261 LYS B N 1
ATOM 4634 C CA . LYS B 1 261 ? -0.802 -30.203 -5.895 1 95.12 261 LYS B CA 1
ATOM 4635 C C . LYS B 1 261 ? -2.211 -30.219 -6.484 1 95.12 261 LYS B C 1
ATOM 4637 O O . LYS B 1 261 ? -2.58 -31.172 -7.176 1 95.12 261 LYS B O 1
ATOM 4642 N N . ILE B 1 262 ? -3.029 -29.297 -6.086 1 96.25 262 ILE B N 1
ATOM 4643 C CA . ILE B 1 262 ? -4.34 -29.078 -6.688 1 96.25 262 ILE B CA 1
ATOM 4644 C C . ILE B 1 262 ? -4.234 -28.031 -7.781 1 96.25 262 ILE B C 1
ATOM 4646 O O . ILE B 1 262 ? -3.822 -26.891 -7.523 1 96.25 262 ILE B O 1
ATOM 4650 N N . GLN B 1 263 ? -4.613 -28.344 -8.938 1 95.25 263 GLN B N 1
ATOM 4651 C CA . GLN B 1 263 ? -4.438 -27.469 -10.086 1 95.25 263 GLN B CA 1
ATOM 4652 C C . GLN B 1 263 ? -5.605 -26.484 -10.203 1 95.25 263 GLN B C 1
ATOM 4654 O O . GLN B 1 263 ? -6.766 -26.891 -10.258 1 95.25 263 GLN B O 1
ATOM 4659 N N . ILE B 1 264 ? -5.348 -25.297 -10.219 1 96.88 264 ILE B N 1
ATOM 4660 C CA . ILE B 1 264 ? -6.301 -24.234 -10.547 1 96.88 264 ILE B CA 1
ATOM 4661 C C . ILE B 1 264 ? -6.098 -23.797 -11.992 1 96.88 264 ILE B C 1
ATOM 4663 O O . ILE B 1 264 ? -4.992 -23.406 -12.383 1 96.88 264 ILE B O 1
ATOM 4667 N N . PRO B 1 265 ? -6.992 -23.844 -12.797 1 96.5 265 PRO B N 1
ATOM 4668 C CA . PRO B 1 265 ? -8.414 -24.031 -12.508 1 96.5 265 PRO B CA 1
ATOM 4669 C C . PRO B 1 265 ? -8.875 -25.469 -12.742 1 96.5 265 PRO B C 1
ATOM 4671 O O . PRO B 1 265 ? -10.039 -25.797 -12.5 1 96.5 265 PRO B O 1
ATOM 4674 N N . ASN B 1 266 ? -8.023 -26.359 -13.18 1 95.69 266 ASN B N 1
ATOM 4675 C CA . ASN B 1 266 ? -8.469 -27.641 -13.734 1 95.69 266 ASN B CA 1
ATOM 4676 C C . ASN B 1 266 ? -9.109 -28.516 -12.664 1 95.69 266 ASN B C 1
ATOM 4678 O O . ASN B 1 266 ? -10.094 -29.219 -12.938 1 95.69 266 ASN B O 1
ATOM 4682 N N . ASP B 1 267 ? -8.531 -28.562 -11.508 1 96.31 267 ASP B N 1
ATOM 4683 C CA . ASP B 1 267 ? -9.102 -29.344 -10.414 1 96.31 267 ASP B CA 1
ATOM 4684 C C . ASP B 1 267 ? -10.156 -28.547 -9.656 1 96.31 267 ASP B C 1
ATOM 4686 O O . ASP B 1 267 ? -11.094 -29.125 -9.094 1 96.31 267 ASP B O 1
ATOM 4690 N N . MET B 1 268 ? -9.953 -27.266 -9.602 1 98 268 MET B N 1
ATOM 4691 C CA . MET B 1 268 ? -10.844 -26.375 -8.859 1 98 268 MET B CA 1
ATOM 4692 C C . MET B 1 268 ? -10.797 -24.953 -9.422 1 98 268 MET B C 1
ATOM 4694 O O . MET B 1 268 ? -9.719 -24.375 -9.547 1 98 268 MET B O 1
ATOM 4698 N N . SER B 1 269 ? -11.977 -24.438 -9.781 1 98.75 269 SER B N 1
ATOM 4699 C CA . SER B 1 269 ? -12.062 -23.031 -10.195 1 98.75 269 SER B CA 1
ATOM 4700 C C . SER B 1 269 ? -12.109 -22.109 -8.992 1 98.75 269 SER B C 1
ATOM 4702 O O . SER B 1 269 ? -12.75 -22.422 -7.984 1 98.75 269 SER B O 1
ATOM 4704 N N . ILE B 1 270 ? -11.391 -20.984 -9.102 1 98.88 270 ILE B N 1
ATOM 4705 C CA . ILE B 1 270 ? -11.391 -20 -8.031 1 98.88 270 ILE B CA 1
ATOM 4706 C C . ILE B 1 270 ? -11.727 -18.625 -8.602 1 98.88 270 ILE B C 1
ATOM 4708 O O . ILE B 1 270 ? -11.188 -18.219 -9.633 1 98.88 270 ILE B O 1
ATOM 4712 N N . ILE B 1 271 ? -12.648 -17.938 -8.023 1 98.94 271 ILE B N 1
ATOM 4713 C CA . ILE B 1 271 ? -12.961 -16.547 -8.344 1 98.94 271 ILE B CA 1
ATOM 4714 C C . ILE B 1 271 ? -12.75 -15.672 -7.105 1 98.94 271 ILE B C 1
ATOM 4716 O O . ILE B 1 271 ? -13.086 -16.078 -5.988 1 98.94 271 ILE B O 1
ATOM 4720 N N . GLY B 1 272 ? -12.109 -14.523 -7.301 1 98.81 272 GLY B N 1
ATOM 4721 C CA . GLY B 1 272 ? -11.828 -13.609 -6.203 1 98.81 272 GLY B CA 1
ATOM 4722 C C . GLY B 1 272 ? -12.727 -12.391 -6.207 1 98.81 272 GLY B C 1
ATOM 4723 O O . GLY B 1 272 ? -13.836 -12.422 -6.75 1 98.81 272 GLY B O 1
ATOM 4724 N N . TYR B 1 273 ? -12.305 -11.336 -5.465 1 98.44 273 TYR B N 1
ATOM 4725 C CA . TYR B 1 273 ? -13.031 -10.086 -5.293 1 98.44 273 TYR B CA 1
ATOM 4726 C C . TYR B 1 273 ? -12.07 -8.93 -5.035 1 98.44 273 TYR B C 1
ATOM 4728 O O . TYR B 1 273 ? -11.117 -9.07 -4.262 1 98.44 273 TYR B O 1
ATOM 4736 N N . ASP B 1 274 ? -12.312 -7.754 -5.66 1 96.44 274 ASP B N 1
ATOM 4737 C CA . ASP B 1 274 ? -11.57 -6.496 -5.551 1 96.44 274 ASP B CA 1
ATOM 4738 C C . ASP B 1 274 ? -10.961 -6.102 -6.891 1 96.44 274 ASP B C 1
ATOM 4740 O O . ASP B 1 274 ? -11.062 -4.949 -7.312 1 96.44 274 ASP B O 1
ATOM 4744 N N . ASP B 1 275 ? -10.281 -7.121 -7.508 1 97.62 275 ASP B N 1
ATOM 4745 C CA . ASP B 1 275 ? -9.523 -6.91 -8.734 1 97.62 275 ASP B CA 1
ATOM 4746 C C . ASP B 1 275 ? -8.328 -5.996 -8.492 1 97.62 275 ASP B C 1
ATOM 4748 O O . ASP B 1 275 ? -8.164 -4.977 -9.164 1 97.62 275 ASP B O 1
ATOM 4752 N N . ILE B 1 276 ? -7.578 -6.359 -7.5 1 96.25 276 ILE B N 1
ATOM 4753 C CA . ILE B 1 276 ? -6.336 -5.629 -7.273 1 96.25 276 ILE B CA 1
ATOM 4754 C C . ILE B 1 276 ? -5.422 -5.785 -8.484 1 96.25 276 ILE B C 1
ATOM 4756 O O . ILE B 1 276 ? -5.52 -6.766 -9.227 1 96.25 276 ILE B O 1
ATOM 4760 N N . LYS B 1 277 ? -4.527 -4.863 -8.648 1 94.38 277 LYS B N 1
ATOM 4761 C CA . LYS B 1 277 ? -3.65 -4.852 -9.812 1 94.38 277 LYS B CA 1
ATOM 4762 C C . LYS B 1 277 ? -2.887 -6.164 -9.938 1 94.38 277 LYS B C 1
ATOM 4764 O O . LYS B 1 277 ? -2.68 -6.664 -11.047 1 94.38 277 LYS B O 1
ATOM 4769 N N . LEU B 1 278 ? -2.527 -6.793 -8.906 1 96.38 278 LEU B N 1
ATOM 4770 C CA . LEU B 1 278 ? -1.685 -7.984 -8.875 1 96.38 278 LEU B CA 1
ATOM 4771 C C . LEU B 1 278 ? -2.451 -9.211 -9.359 1 96.38 278 LEU B C 1
ATOM 4773 O O . LEU B 1 278 ? -1.849 -10.234 -9.688 1 96.38 278 LEU B O 1
ATOM 4777 N N . ALA B 1 279 ? -3.762 -9.125 -9.344 1 97.88 279 ALA B N 1
ATOM 4778 C CA . ALA B 1 279 ? -4.609 -10.266 -9.672 1 97.88 279 ALA B CA 1
ATOM 4779 C C . ALA B 1 279 ? -4.293 -10.797 -11.07 1 97.88 279 ALA B C 1
ATOM 4781 O O . ALA B 1 279 ? -4.34 -12.008 -11.305 1 97.88 279 ALA B O 1
ATOM 4782 N N . GLN B 1 280 ? -3.922 -9.906 -11.977 1 97.75 280 GLN B N 1
ATOM 4783 C CA . GLN B 1 280 ? -3.67 -10.297 -13.359 1 97.75 280 GLN B CA 1
ATOM 4784 C C . GLN B 1 280 ? -2.318 -10.992 -13.5 1 97.75 280 GLN B C 1
ATOM 4786 O O . GLN B 1 280 ? -2.041 -11.625 -14.516 1 97.75 280 GLN B O 1
ATOM 4791 N N . TYR B 1 281 ? -1.51 -10.953 -12.43 1 97.5 281 TYR B N 1
ATOM 4792 C CA . TYR B 1 281 ? -0.184 -11.555 -12.484 1 97.5 281 TYR B CA 1
ATOM 4793 C C . TYR B 1 281 ? -0.103 -12.773 -11.57 1 97.5 281 TYR B C 1
ATOM 4795 O O . TYR B 1 281 ? 0.966 -13.367 -11.406 1 97.5 281 TYR B O 1
ATOM 4803 N N . MET B 1 282 ? -1.195 -13.109 -10.906 1 97.19 282 MET B N 1
ATOM 4804 C CA . MET B 1 282 ? -1.23 -14.367 -10.156 1 97.19 282 MET B CA 1
ATOM 4805 C C . MET B 1 282 ? -1.086 -15.562 -11.086 1 97.19 282 MET B C 1
ATOM 4807 O O . MET B 1 282 ? -1.193 -15.422 -12.305 1 97.19 282 MET B O 1
ATOM 4811 N N . THR B 1 283 ? -0.703 -16.734 -10.508 1 95.38 283 THR B N 1
ATOM 4812 C CA . THR B 1 283 ? -0.552 -17.953 -11.289 1 95.38 283 THR B CA 1
ATOM 4813 C C . THR B 1 283 ? -1.484 -19.047 -10.773 1 95.38 283 THR B C 1
ATOM 4815 O O . THR B 1 283 ? -1.193 -19.688 -9.766 1 95.38 283 THR B O 1
ATOM 4818 N N . PRO B 1 284 ? -2.568 -19.25 -11.539 1 96.5 284 PRO B N 1
ATOM 4819 C CA . PRO B 1 284 ? -2.998 -18.547 -12.75 1 96.5 284 PRO B CA 1
ATOM 4820 C C . PRO B 1 284 ? -3.537 -17.141 -12.445 1 96.5 284 PRO B C 1
ATOM 4822 O O . PRO B 1 284 ? -3.791 -16.812 -11.281 1 96.5 284 PRO B O 1
ATOM 4825 N N . SER B 1 285 ? -3.656 -16.312 -13.562 1 98 285 SER B N 1
ATOM 4826 C CA . SER B 1 285 ? -4.293 -15.016 -13.383 1 98 285 SER B CA 1
ATOM 4827 C C . SER B 1 285 ? -5.715 -15.164 -12.852 1 98 285 SER B C 1
ATOM 4829 O O . SER B 1 285 ? -6.449 -16.062 -13.273 1 98 285 SER B O 1
ATOM 4831 N N . LEU B 1 286 ? -6.109 -14.32 -12.016 1 98.75 286 LEU B N 1
ATOM 4832 C CA . LEU B 1 286 ? -7.277 -14.539 -11.164 1 98.75 286 LEU B CA 1
ATOM 4833 C C . LEU B 1 286 ? -8.523 -13.922 -11.789 1 98.75 286 LEU B C 1
ATOM 4835 O O . LEU B 1 286 ? -8.57 -12.719 -12.039 1 98.75 286 LEU B O 1
ATOM 4839 N N . THR B 1 287 ? -9.531 -14.742 -12.125 1 98.88 287 THR B N 1
ATOM 4840 C CA . THR B 1 287 ? -10.883 -14.242 -12.328 1 98.88 287 THR B CA 1
ATOM 4841 C C . THR B 1 287 ? -11.43 -13.617 -11.047 1 98.88 287 THR B C 1
ATOM 4843 O O . THR B 1 287 ? -11.297 -14.195 -9.961 1 98.88 287 THR B O 1
ATOM 4846 N N . THR B 1 288 ? -11.953 -12.414 -11.148 1 98.88 288 THR B N 1
ATOM 4847 C CA . THR B 1 288 ? -12.305 -11.695 -9.93 1 98.88 288 THR B CA 1
ATOM 4848 C C . THR B 1 288 ? -13.414 -10.68 -10.195 1 98.88 288 THR B C 1
ATOM 4850 O O . THR B 1 288 ? -13.852 -10.516 -11.336 1 98.88 288 THR B O 1
ATOM 4853 N N . ILE B 1 289 ? -13.977 -10.133 -9.148 1 98.62 289 ILE B N 1
ATOM 4854 C CA . ILE B 1 289 ? -14.953 -9.047 -9.219 1 98.62 289 ILE B CA 1
ATOM 4855 C C . ILE B 1 289 ? -14.242 -7.707 -9.07 1 98.62 289 ILE B C 1
ATOM 4857 O O . ILE B 1 289 ? -13.508 -7.488 -8.109 1 98.62 289 ILE B O 1
ATOM 4861 N N . HIS B 1 290 ? -14.453 -6.887 -10.039 1 97.69 290 HIS B N 1
ATOM 4862 C CA . HIS B 1 290 ? -13.812 -5.574 -10.07 1 97.69 290 HIS B CA 1
ATOM 4863 C C . HIS B 1 290 ? -14.602 -4.555 -9.258 1 97.69 290 HIS B C 1
ATOM 4865 O O . HIS B 1 290 ? -15.789 -4.34 -9.5 1 97.69 290 HIS B O 1
ATOM 4871 N N . GLN B 1 291 ? -13.953 -3.979 -8.219 1 93.12 291 GLN B N 1
ATOM 4872 C CA . GLN B 1 291 ? -14.422 -2.777 -7.535 1 93.12 291 GLN B CA 1
ATOM 4873 C C . GLN B 1 291 ? -13.727 -1.531 -8.07 1 93.12 291 GLN B C 1
ATOM 4875 O O . GLN B 1 291 ? -12.492 -1.479 -8.117 1 93.12 291 GLN B O 1
ATOM 4880 N N . PRO B 1 292 ? -14.391 -0.601 -8.516 1 89.25 292 PRO B N 1
ATOM 4881 C CA . PRO B 1 292 ? -13.727 0.593 -9.055 1 89.25 292 PRO B CA 1
ATOM 4882 C C . PRO B 1 292 ? -13.031 1.415 -7.969 1 89.25 292 PRO B C 1
ATOM 4884 O O . PRO B 1 292 ? -13.484 2.512 -7.633 1 89.25 292 PRO B O 1
ATOM 4887 N N . LYS B 1 293 ? -11.859 1.053 -7.516 1 87.38 293 LYS B N 1
ATOM 4888 C CA . LYS B 1 293 ? -11.141 1.583 -6.359 1 87.38 293 LYS B CA 1
ATOM 4889 C C . LYS B 1 293 ? -10.633 2.996 -6.629 1 87.38 293 LYS B C 1
ATOM 4891 O O . LYS B 1 293 ? -10.719 3.867 -5.762 1 87.38 293 LYS B O 1
ATOM 4896 N N . TYR B 1 294 ? -10.008 3.105 -7.797 1 83.12 294 TYR B N 1
ATOM 4897 C CA . TYR B 1 294 ? -9.453 4.414 -8.133 1 83.12 294 TYR B CA 1
ATOM 4898 C C . TYR B 1 294 ? -10.555 5.465 -8.203 1 83.12 294 TYR B C 1
ATOM 4900 O O . TYR B 1 294 ? -10.438 6.539 -7.605 1 83.12 294 TYR B O 1
ATOM 4908 N N . ARG B 1 295 ? -11.633 5.18 -8.781 1 85.62 295 ARG B N 1
ATOM 4909 C CA . ARG B 1 295 ? -12.789 6.066 -8.875 1 85.62 295 ARG B CA 1
ATOM 4910 C C . ARG B 1 295 ? -13.414 6.305 -7.5 1 85.62 295 ARG B C 1
ATOM 4912 O O . ARG B 1 295 ? -13.891 7.402 -7.211 1 85.62 295 ARG B O 1
ATOM 4919 N N . LEU B 1 296 ? -13.414 5.219 -6.746 1 89.12 296 LEU B N 1
ATOM 4920 C CA . LEU B 1 296 ? -13.891 5.324 -5.371 1 89.12 296 LEU B CA 1
ATOM 4921 C C . LEU B 1 296 ? -13.125 6.398 -4.609 1 89.12 296 LEU B C 1
ATOM 4923 O O . LEU B 1 296 ? -13.727 7.273 -3.982 1 89.12 296 LEU B O 1
ATOM 4927 N N . GLY B 1 297 ? -11.828 6.41 -4.711 1 89.75 297 GLY B N 1
ATOM 4928 C CA . GLY B 1 297 ? -10.992 7.391 -4.043 1 89.75 297 GLY B CA 1
ATOM 4929 C C . GLY B 1 297 ? -11.234 8.812 -4.523 1 89.75 297 GLY B C 1
ATOM 4930 O O . GLY B 1 297 ? -11.375 9.727 -3.715 1 89.75 297 GLY B O 1
ATOM 4931 N N . GLN B 1 298 ? -11.336 8.93 -5.797 1 90.88 298 GLN B N 1
ATOM 4932 C CA . GLN B 1 298 ? -11.562 10.242 -6.383 1 90.88 298 GLN B CA 1
ATOM 4933 C C . GLN B 1 298 ? -12.922 10.797 -5.977 1 90.88 298 GLN B C 1
ATOM 4935 O O . GLN B 1 298 ? -13.031 11.961 -5.59 1 90.88 298 GLN B O 1
ATOM 4940 N N . GLN B 1 299 ? -13.906 9.953 -6.016 1 91.62 299 GLN B N 1
ATOM 4941 C CA . GLN B 1 299 ? -15.266 10.367 -5.684 1 91.62 299 GLN B CA 1
ATOM 4942 C C . GLN B 1 299 ? -15.383 10.727 -4.203 1 91.62 299 GLN B C 1
ATOM 4944 O O . GLN B 1 299 ? -16.141 11.633 -3.84 1 91.62 299 GLN B O 1
ATOM 4949 N N . ALA B 1 300 ? -14.664 10 -3.406 1 93.81 300 ALA B N 1
ATOM 4950 C CA . ALA B 1 300 ? -14.68 10.289 -1.974 1 93.81 300 ALA B CA 1
ATOM 4951 C C . ALA B 1 300 ? -14.211 11.711 -1.692 1 93.81 300 ALA B C 1
ATOM 4953 O O . ALA B 1 300 ? -14.836 12.438 -0.916 1 93.81 300 ALA B O 1
ATOM 4954 N N . ILE B 1 301 ? -13.18 12.133 -2.371 1 95 301 ILE B N 1
ATOM 4955 C CA . ILE B 1 301 ? -12.641 13.477 -2.193 1 95 301 ILE B CA 1
ATOM 4956 C C . ILE B 1 301 ? -13.617 14.5 -2.768 1 95 301 ILE B C 1
ATOM 4958 O O . ILE B 1 301 ? -13.891 15.531 -2.141 1 95 301 ILE B O 1
ATOM 4962 N N . ASP B 1 302 ? -14.141 14.211 -3.941 1 94.69 302 ASP B N 1
ATOM 4963 C CA . ASP B 1 302 ? -15.078 15.141 -4.559 1 94.69 302 ASP B CA 1
ATOM 4964 C C . ASP B 1 302 ? -16.297 15.367 -3.67 1 94.69 302 ASP B C 1
ATOM 4966 O O . ASP B 1 302 ? -16.75 16.5 -3.494 1 94.69 302 ASP B O 1
ATOM 4970 N N . LEU B 1 303 ? -16.781 14.289 -3.156 1 94 303 LEU B N 1
ATOM 4971 C CA . LEU B 1 303 ? -17.922 14.367 -2.26 1 94 303 LEU B CA 1
ATOM 4972 C C . LEU B 1 303 ? -17.578 15.156 -1.003 1 94 303 LEU B C 1
ATOM 4974 O O . LEU B 1 303 ? -18.375 15.984 -0.55 1 94 303 LEU B O 1
ATOM 4978 N N . LEU B 1 304 ? -16.453 14.891 -0.459 1 94.56 304 LEU B N 1
ATOM 4979 C CA . LEU B 1 304 ? -16 15.555 0.759 1 94.56 304 LEU B CA 1
ATOM 4980 C C . LEU B 1 304 ? -15.828 17.047 0.529 1 94.56 304 LEU B C 1
ATOM 4982 O O . LEU B 1 304 ? -16.297 17.859 1.325 1 94.56 304 LEU B O 1
ATOM 4986 N N . LEU B 1 305 ? -15.195 17.406 -0.531 1 93.56 305 LEU B N 1
ATOM 4987 C CA . LEU B 1 305 ? -14.93 18.797 -0.84 1 93.56 305 LEU B CA 1
ATOM 4988 C C . LEU B 1 305 ? -16.234 19.547 -1.152 1 93.56 305 LEU B C 1
ATOM 4990 O O . LEU B 1 305 ? -16.375 20.719 -0.803 1 93.56 305 LEU B O 1
ATOM 4994 N N . ASP B 1 306 ? -17.094 18.859 -1.848 1 93.5 306 ASP B N 1
ATOM 4995 C CA . ASP B 1 306 ? -18.406 19.438 -2.088 1 93.5 306 ASP B CA 1
ATOM 4996 C C . ASP B 1 306 ? -19.094 19.812 -0.775 1 93.5 306 ASP B C 1
ATOM 4998 O O . ASP B 1 306 ? -19.703 20.875 -0.672 1 93.5 306 ASP B O 1
ATOM 5002 N N . ASN B 1 307 ? -18.969 18.969 0.201 1 91.81 307 ASN B N 1
ATOM 5003 C CA . ASN B 1 307 ? -19.531 19.234 1.52 1 91.81 307 ASN B CA 1
ATOM 5004 C C . ASN B 1 307 ? -18.812 20.391 2.221 1 91.81 307 ASN B C 1
ATOM 5006 O O . ASN B 1 307 ? -19.438 21.219 2.869 1 91.81 307 ASN B O 1
ATOM 5010 N N . ILE B 1 308 ? -17.547 20.406 2.086 1 89 308 ILE B N 1
ATOM 5011 C CA . ILE B 1 308 ? -16.734 21.422 2.725 1 89 308 ILE B CA 1
ATOM 5012 C C . ILE B 1 308 ? -17.047 22.797 2.129 1 89 308 ILE B C 1
ATOM 5014 O O . ILE B 1 308 ? -17.203 23.781 2.859 1 89 308 ILE B O 1
ATOM 5018 N N . ILE B 1 309 ? -17.188 22.844 0.863 1 87.38 309 ILE B N 1
ATOM 5019 C CA . ILE B 1 309 ? -17.344 24.109 0.151 1 87.38 309 ILE B CA 1
ATOM 5020 C C . ILE B 1 309 ? -18.797 24.578 0.258 1 87.38 309 ILE B C 1
ATOM 5022 O O . ILE B 1 309 ? -19.047 25.75 0.567 1 87.38 309 ILE B O 1
ATOM 5026 N N . ASN B 1 310 ? -19.734 23.703 0.017 1 87.94 310 ASN B N 1
ATOM 5027 C CA . ASN B 1 310 ? -21.125 24.094 -0.096 1 87.94 310 ASN B CA 1
ATOM 5028 C C . ASN B 1 310 ? -21.875 23.891 1.219 1 87.94 310 ASN B C 1
ATOM 5030 O O . ASN B 1 310 ? -23.031 24.281 1.345 1 87.94 310 ASN B O 1
ATOM 5034 N N . LYS B 1 311 ? -21.281 23.344 2.164 1 86.44 311 LYS B N 1
ATOM 5035 C CA . LYS B 1 311 ? -21.844 23.078 3.482 1 86.44 311 LYS B CA 1
ATOM 5036 C C . LYS B 1 311 ? -23.219 22.406 3.367 1 86.44 311 LYS B C 1
ATOM 5038 O O . LYS B 1 311 ? -24.203 22.891 3.938 1 86.44 311 LYS B O 1
ATOM 5043 N N . ARG B 1 312 ? -23.203 21.281 2.703 1 83.94 312 ARG B N 1
ATOM 5044 C CA . ARG B 1 312 ? -24.453 20.578 2.438 1 83.94 312 ARG B CA 1
ATOM 5045 C C . ARG B 1 312 ? -25.094 20.094 3.734 1 83.94 312 ARG B C 1
ATOM 5047 O O . ARG B 1 312 ? -24.391 19.703 4.672 1 83.94 312 ARG B O 1
ATOM 5054 N N . VAL B 1 313 ? -26.422 20.109 3.771 1 79.31 313 VAL B N 1
ATOM 5055 C CA . VAL B 1 313 ? -27.156 19.641 4.934 1 79.31 313 VAL B CA 1
ATOM 5056 C C . VAL B 1 313 ? -27.484 18.156 4.766 1 79.31 313 VAL B C 1
ATOM 5058 O O . VAL B 1 313 ? -27.359 17.375 5.719 1 79.31 313 VAL B O 1
ATOM 5061 N N . ASP B 1 314 ? -27.734 17.766 3.58 1 86.31 314 ASP B N 1
ATOM 5062 C CA . ASP B 1 314 ? -28.125 16.391 3.324 1 86.31 314 ASP B CA 1
ATOM 5063 C C . ASP B 1 314 ? -26.906 15.5 3.061 1 86.31 314 ASP B C 1
ATOM 5065 O O . ASP B 1 314 ? -25.953 15.93 2.412 1 86.31 314 ASP B O 1
ATOM 5069 N N . ASN B 1 315 ? -27.031 14.367 3.615 1 88.31 315 ASN B N 1
ATOM 5070 C CA . ASN B 1 315 ? -26 13.375 3.336 1 88.31 315 ASN B CA 1
ATOM 5071 C C . ASN B 1 315 ? -26.25 12.664 2.008 1 88.31 315 ASN B C 1
ATOM 5073 O O . ASN B 1 315 ? -27.406 12.453 1.621 1 88.31 315 ASN B O 1
ATOM 5077 N N . LYS B 1 316 ? -25.203 12.398 1.356 1 90.69 316 LYS B N 1
ATOM 5078 C CA . LYS B 1 316 ? -25.281 11.688 0.085 1 90.69 316 LYS B CA 1
ATOM 5079 C C . LYS B 1 316 ? -24.75 10.258 0.221 1 90.69 316 LYS B C 1
ATOM 5081 O O . LYS B 1 316 ? -23.828 10.008 0.996 1 90.69 316 LYS B O 1
ATOM 5086 N N . ILE B 1 317 ? -25.438 9.383 -0.493 1 88.94 317 ILE B N 1
ATOM 5087 C CA . ILE B 1 317 ? -25 7.996 -0.586 1 88.94 317 ILE B CA 1
ATOM 5088 C C . ILE B 1 317 ? -24.734 7.637 -2.045 1 88.94 317 ILE B C 1
ATOM 5090 O O . ILE B 1 317 ? -25.609 7.785 -2.9 1 88.94 317 ILE B O 1
ATOM 5094 N N . ILE B 1 318 ? -23.5 7.258 -2.334 1 89.12 318 ILE B N 1
ATOM 5095 C CA . ILE B 1 318 ? -23.125 6.809 -3.67 1 89.12 318 ILE B CA 1
ATOM 5096 C C . ILE B 1 318 ? -22.875 5.301 -3.654 1 89.12 318 ILE B C 1
ATOM 5098 O O . ILE B 1 318 ? -22.141 4.801 -2.797 1 89.12 318 ILE B O 1
ATOM 5102 N N . GLN B 1 319 ? -23.469 4.613 -4.504 1 88.75 319 GLN B N 1
ATOM 5103 C CA . GLN B 1 319 ? -23.25 3.18 -4.652 1 88.75 319 GLN B CA 1
ATOM 5104 C C . GLN B 1 319 ? -22.469 2.871 -5.926 1 88.75 319 GLN B C 1
ATOM 5106 O O . GLN B 1 319 ? -22.859 3.295 -7.016 1 88.75 319 GLN B O 1
ATOM 5111 N N . LEU B 1 320 ? -21.406 2.215 -5.773 1 90.12 320 LEU B N 1
ATOM 5112 C CA . LEU B 1 320 ? -20.609 1.781 -6.914 1 90.12 320 LEU B CA 1
ATOM 5113 C C . LEU B 1 320 ? -20.922 0.332 -7.273 1 90.12 320 LEU B C 1
ATOM 5115 O O . LEU B 1 320 ? -21.078 -0.514 -6.391 1 90.12 320 LEU B O 1
ATOM 5119 N N . GLU B 1 321 ? -21 0.069 -8.531 1 93.44 321 GLU B N 1
ATOM 5120 C CA . GLU B 1 321 ? -21.375 -1.265 -8.992 1 93.44 321 GLU B CA 1
ATOM 5121 C C . GLU B 1 321 ? -20.156 -2.088 -9.375 1 93.44 321 GLU B C 1
ATOM 5123 O O . GLU B 1 321 ? -19.266 -1.597 -10.07 1 93.44 321 GLU B O 1
ATOM 5128 N N . PRO B 1 322 ? -20.141 -3.307 -8.891 1 95.5 322 PRO B N 1
ATOM 5129 C CA . PRO B 1 322 ? -19.047 -4.211 -9.266 1 95.5 322 PRO B CA 1
ATOM 5130 C C . PRO B 1 322 ? -19.25 -4.836 -10.641 1 95.5 322 PRO B C 1
ATOM 5132 O O . PRO B 1 322 ? -20.359 -4.828 -11.172 1 95.5 322 PRO B O 1
ATOM 5135 N N . THR B 1 323 ? -18.156 -5.273 -11.266 1 97.75 323 THR B N 1
ATOM 5136 C CA . THR B 1 323 ? -18.219 -5.977 -12.539 1 97.75 323 THR B CA 1
ATOM 5137 C C . THR B 1 323 ? -17.312 -7.211 -12.516 1 97.75 323 THR B C 1
ATOM 5139 O O . THR B 1 323 ? -16.375 -7.281 -11.734 1 97.75 323 THR B O 1
ATOM 5142 N N . LEU B 1 324 ? -17.688 -8.148 -13.367 1 98.69 324 LEU B N 1
ATOM 5143 C CA . LEU B 1 324 ? -16.938 -9.391 -13.477 1 98.69 324 LEU B CA 1
ATOM 5144 C C . LEU B 1 324 ? -15.75 -9.211 -14.43 1 98.69 324 LEU B C 1
ATOM 5146 O O . LEU B 1 324 ? -15.891 -8.625 -15.5 1 98.69 324 LEU B O 1
ATOM 5150 N N . VAL B 1 325 ? -14.57 -9.617 -14.023 1 98.75 325 VAL B N 1
ATOM 5151 C CA . VAL B 1 325 ? -13.383 -9.68 -14.867 1 98.75 325 VAL B CA 1
ATOM 5152 C C . VAL B 1 325 ? -12.922 -11.125 -15 1 98.75 325 VAL B C 1
ATOM 5154 O O . VAL B 1 325 ? -12.484 -11.734 -14.023 1 98.75 325 VAL B O 1
ATOM 5157 N N . ILE B 1 326 ? -12.977 -11.656 -16.156 1 98.75 326 ILE B N 1
ATOM 5158 C CA . ILE B 1 326 ? -12.664 -13.055 -16.391 1 98.75 326 ILE B CA 1
ATOM 5159 C C . ILE B 1 326 ? -11.195 -13.195 -16.797 1 98.75 326 ILE B C 1
ATOM 5161 O O . ILE B 1 326 ? -10.727 -12.484 -17.688 1 98.75 326 ILE B O 1
ATOM 5165 N N . ARG B 1 327 ? -10.5 -14.117 -16.047 1 98.12 327 ARG B N 1
ATOM 5166 C CA . ARG B 1 327 ? -9.133 -14.477 -16.406 1 98.12 327 ARG B CA 1
ATOM 5167 C C . ARG B 1 327 ? -8.945 -15.992 -16.406 1 98.12 327 ARG B C 1
ATOM 5169 O O . ARG B 1 327 ? -9.797 -16.719 -16.938 1 98.12 327 ARG B O 1
ATOM 5176 N N . ASN B 1 328 ? -7.855 -16.516 -15.797 1 97.5 328 ASN B N 1
ATOM 5177 C CA . ASN B 1 328 ? -7.5 -17.891 -16.109 1 97.5 328 ASN B CA 1
ATOM 5178 C C . ASN B 1 328 ? -7.676 -18.812 -14.891 1 97.5 328 ASN B C 1
ATOM 5180 O O . ASN B 1 328 ? -7.23 -19.953 -14.898 1 97.5 328 ASN B O 1
ATOM 5184 N N . SER B 1 329 ? -8.383 -18.297 -13.859 1 98.5 329 SER B N 1
ATOM 5185 C CA . SER B 1 329 ? -8.5 -19.125 -12.664 1 98.5 329 SER B CA 1
ATOM 5186 C C . SER B 1 329 ? -9.852 -19.844 -12.617 1 98.5 329 SER B C 1
ATOM 5188 O O . SER B 1 329 ? -10.18 -20.484 -11.617 1 98.5 329 SER B O 1
ATOM 5190 N N . THR B 1 330 ? -10.688 -19.703 -13.633 1 98.44 330 THR B N 1
ATOM 5191 C CA . THR B 1 330 ? -11.953 -20.422 -13.734 1 98.44 330 THR B CA 1
ATOM 5192 C C . THR B 1 330 ? -12.055 -21.156 -15.07 1 98.44 330 THR B C 1
ATOM 5194 O O . THR B 1 330 ? -11.523 -20.688 -16.078 1 98.44 330 THR B O 1
ATOM 5197 N N . VAL B 1 331 ? -12.68 -22.297 -15.023 1 95.81 331 VAL B N 1
ATOM 5198 C CA . VAL B 1 331 ? -12.883 -23.094 -16.219 1 95.81 331 VAL B CA 1
ATOM 5199 C C . VAL B 1 331 ? -14.258 -23.766 -16.188 1 95.81 331 VAL B C 1
ATOM 5201 O O . VAL B 1 331 ? -14.875 -23.859 -15.125 1 95.81 331 VAL B O 1
ATOM 5204 N N . LYS B 1 332 ? -14.766 -24.156 -17.391 1 94.81 332 LYS B N 1
ATOM 5205 C CA . LYS B 1 332 ? -16.016 -24.906 -17.469 1 94.81 332 LYS B CA 1
ATOM 5206 C C . LYS B 1 332 ? -15.883 -26.266 -16.797 1 94.81 332 LYS B C 1
ATOM 5208 O O . LYS B 1 332 ? -14.875 -26.953 -16.953 1 94.81 332 LYS B O 1
ATOM 5213 N N . ASN B 1 333 ? -16.844 -26.5 -15.945 1 90.62 333 ASN B N 1
ATOM 5214 C CA . ASN B 1 333 ? -16.844 -27.797 -15.273 1 90.62 333 ASN B CA 1
ATOM 5215 C C . ASN B 1 333 ? -17.203 -28.922 -16.234 1 90.62 333 ASN B C 1
ATOM 5217 O O . ASN B 1 333 ? -18.281 -28.906 -16.844 1 90.62 333 ASN B O 1
ATOM 5221 N N . ASN B 1 334 ? -16.328 -29.734 -16.828 1 69.81 334 ASN B N 1
ATOM 5222 C CA . ASN B 1 334 ? -16.641 -30.828 -17.75 1 69.81 334 ASN B CA 1
ATOM 5223 C C . ASN B 1 334 ? -17.484 -31.906 -17.078 1 69.81 334 ASN B C 1
ATOM 5225 O O . ASN B 1 334 ? -17.375 -32.125 -15.867 1 69.81 334 ASN B O 1
#

pLDDT: mean 89.23, std 10.87, range [49.03, 98.94]

Nearest PDB structures (foldseek):
  1qpz-assembly1_A  TM=9.536E-01  e=1.290E-41  Escherichia coli
  1bdh-assembly1_A  TM=9.544E-01  e=3.821E-41  Escherichia coli
  3oqo-assembly1_C  TM=9.406E-01  e=2.867E-31  Bacillus subtilis
  1rzr-assembly1_G  TM=9.213E-01  e=1.007E-30  Priestia megaterium
  1zvv-assembly2_B  TM=9.178E-01  e=1.196E-30  Bacillus subtilis

Sequence (668 aa):
MATIKDVAKYAGVSTSTVSHVLNKTRFVSEEISQRVMNAVEVLNYAPSALARSLKVNQTSTIGMLVTTSTNPFFGEVVKGVERRCYQKGYNLILCNTEGDTERMHSNVDMLLQKRVDGLLIMCSEVEPNDYDLFGRHKPIPTVIMDWGPTNFPSDKIQDNSHHGGYLATQHLIDQGHTEIGCITGPLDKMTAQQRLSGFVQAMEENHLSIKKEWIIEGNFECDGGEEAFDKLIVQKSIPSALFICNDMMAMGAISSAFKHKIQIPNDMSIIGYDDIKLAQYMTPSLTTIHQPKYRLGQQAIDLLLDNIINKRVDNKIIQLEPTLVIRNSTVKNNMATIKDVAKYAGVSTSTVSHVLNKTRFVSEEISQRVMNAVEVLNYAPSALARSLKVNQTSTIGMLVTTSTNPFFGEVVKGVERRCYQKGYNLILCNTEGDTERMHSNVDMLLQKRVDGLLIMCSEVEPNDYDLFGRHKPIPTVIMDWGPTNFPSDKIQDNSHHGGYLATQHLIDQGHTEIGCITGPLDKMTAQQRLSGFVQAMEENHLSIKKEWIIEGNFECDGGEEAFDKLIVQKSIPSALFICNDMMAMGAISSAFKHKIQIPNDMSIIGYDDIKLAQYMTPSLTTIHQPKYRLGQQAIDLLLDNIINKRVDNKIIQLEPTLVIRNSTVKNN